Protein AF-0000000076994540 (afdb_homodimer)

Organism: Colletotrichum orbiculare (strain 104-T / ATCC 96160 / CBS 514.97 / LARS 414 / MAFF 240422) (NCBI:txid1213857)

Sequence (462 aa):
MDELEDYVCEHTNYKIHFYSRSPLVVYISDFISPFEREHLKKITNGTFYRSGVVGDEGDVISEARTSQSATVGRDAVTNCISERARQFQGLDVPSTHLEAIQLVKYGLGEQYDFHMDWFPHDTIGHNSLGIGGNRVSSFFAYVSVSDNIAGGGTNFPCLEPSPGKGWCKYVDCDEPWDAGVTFRPVEGNAVFWANLLDDGDGDERVLHAGLPVIRGEKLGMNIWTTQSPCTMDELEDYVCEHTNYKIHFYSRSPLVVYISDFISPFEREHLKKITNGTFYRSGVVGDEGDVISEARTSQSATVGRDAVTNCISERARQFQGLDVPSTHLEAIQLVKYGLGEQYDFHMDWFPHDTIGHNSLGIGGNRVSSFFAYVSVSDNIAGGGTNFPCLEPSPGKGWCKYVDCDEPWDAGVTFRPVEGNAVFWANLLDDGDGDERVLHAGLPVIRGEKLGMNIWTTQSPCT

InterPro domains:
  IPR006620 Prolyl 4-hydroxylase, alpha subunit [SM00702] (23-226)
  IPR044862 Prolyl 4-hydroxylase alpha subunit, Fe(2+) 2OG dioxygenase domain [PF13640] (102-225)
  IPR045054 Prolyl 4-hydroxylase [PTHR10869] (20-224)

Nearest PDB structures (foldseek):
  3gze-assembly2_C  TM=8.282E-01  e=1.473E-17  Chlamydomonas reinhardtii
  2jij-assembly1_A  TM=8.803E-01  e=2.418E-16  Chlamydomonas reinhardtii
  7zsc-assembly1_A  TM=8.175E-01  e=3.056E-17  Homo sapiens
  2jij-assembly2_B  TM=8.564E-01  e=2.756E-15  Chlamydomonas reinhardtii
  3gze-assembly1_B  TM=8.343E-01  e=9.798E-16  Chlamydomonas reinhardtii

Secondary structure (DSSP, 8-state):
--TTTT--------EEEEEETTTTEEEEET-S-HHHHHHHHHHHTT--EE-----SSSS------BPEEEEPPP-HHHHHHHHHHHHHH-TT--GGGBPPPEEEEE-BT-BEEEE-SS--SSSS-TT-S-TT-SEEEEEEEEEEE-TT-EE--EEETTSPPPSSSTTTTTB-TTS-GGG-EEE---TT-EEEEE-B-TTS-B-GGG-EEEPPEEES-EEEEEEEEESS---/--TTTT--------EEEEEETTTTEEEEET-S-HHHHHHHHHHHTT--EE---B-SSSS-B----BPEEEEPPP-HHHHHHHHHHHHHH-TT--GGGBPPPEEEEE-BT-BEEEE-SS--SSSS-TT-S-TT-SEEEEEEEEEEE-TT-EE--EEETTSPPPSSSTTTTTB-TTS-GGG-EEE---TT-EEEEE-B-TTS-B-GGG-EEEPPEEES-EEEEEEEEESS---

Foldseek 3Di:
DPVCPPPDQDDQPKDWDFPDVVQTKIKIAQLDHLVLLVVQCVQCPPQWDFPQPPDDPDSCSPPQQEKTKHFGDDDDSQVSSLVSVQVVVHPPADSLQKDTKMKIKHDAFYKFDWDAQWDAPVVPDPPPCAAFATWFKKKKAWSDWDPPWDAFWKFQQLAFDDPDCPCVVFWVPVDDRNRHITGDHDHSMMMMGTQADPVGHGDCSRTMMGTGTNDTMTMMMMMTGGNGRRD/DPVCPPPDQDDQPKDWDFPDVVQTKIKIAQLDHLVLLVVQCVQCPPQWDFPQPCDDPDSCSPPQQEKTKHFGDDDDSQVSSLVSVQVVVHPPADSLQKDTKMKIKADAFYKFDWDAQWDAPVVPPVPRCAAFATWFKKKKAWSDWDPPWDAFWKFQQLAFDDDDCPCVVFWVPVDDRNRHITGDHDHSMMMMGTQADPVGGGDCSRTMMGTGTNDTMTMMMMMTGGNGRRD

Structure (mmCIF, N/CA/C/O backbone):
data_AF-0000000076994540-model_v1
#
loop_
_entity.id
_entity.type
_entity.pdbx_description
1 polymer 'Prolyl 4-hydroxylase subunit alpha-2'
#
loop_
_atom_site.group_PDB
_atom_site.id
_atom_site.type_symbol
_atom_site.label_atom_id
_atom_site.label_alt_id
_atom_site.label_comp_id
_atom_site.label_asym_id
_atom_site.label_entity_id
_atom_site.label_seq_id
_atom_site.pdbx_PDB_ins_code
_atom_site.Cartn_x
_atom_site.Cartn_y
_atom_site.Cartn_z
_atom_site.occupancy
_atom_site.B_iso_or_equiv
_atom_site.auth_seq_id
_atom_site.auth_comp_id
_atom_site.auth_asym_id
_atom_site.auth_atom_id
_atom_site.pdbx_PDB_model_num
ATOM 1 N N . MET A 1 1 ? -20.297 28.828 -15.867 1 43.69 1 MET A N 1
ATOM 2 C CA . MET A 1 1 ? -20.359 27.406 -16.219 1 43.69 1 MET A CA 1
ATOM 3 C C . MET A 1 1 ? -19.688 26.562 -15.141 1 43.69 1 MET A C 1
ATOM 5 O O . MET A 1 1 ? -18.688 26.969 -14.555 1 43.69 1 MET A O 1
ATOM 9 N N . ASP A 1 2 ? -20.375 25.562 -14.586 1 60.53 2 ASP A N 1
ATOM 10 C CA . ASP A 1 2 ? -19.906 24.719 -13.492 1 60.53 2 ASP A CA 1
ATOM 11 C C . ASP A 1 2 ? -18.562 24.094 -13.82 1 60.53 2 ASP A C 1
ATOM 13 O O . ASP A 1 2 ? -18.438 23.344 -14.789 1 60.53 2 ASP A O 1
ATOM 17 N N . GLU A 1 3 ? -17.438 24.844 -13.5 1 70.12 3 GLU A N 1
ATOM 18 C CA . GLU A 1 3 ? -16.047 24.5 -13.781 1 70.12 3 GLU A CA 1
ATOM 19 C C . GLU A 1 3 ? -15.82 23 -13.68 1 70.12 3 GLU A C 1
ATOM 21 O O . GLU A 1 3 ? -14.898 22.453 -14.297 1 70.12 3 GLU A O 1
ATOM 26 N N . LEU A 1 4 ? -16.844 22.328 -13.07 1 83.75 4 LEU A N 1
ATOM 27 C CA . LEU A 1 4 ? -16.609 20.906 -12.867 1 83.75 4 LEU A CA 1
ATOM 28 C C . LEU A 1 4 ? -17.5 20.062 -13.773 1 83.75 4 LEU A C 1
ATOM 30 O O . LEU A 1 4 ? -17.578 18.844 -13.625 1 83.75 4 LEU A O 1
ATOM 34 N N . GLU A 1 5 ? -18.25 20.656 -14.68 1 80.81 5 GLU A N 1
ATOM 35 C CA . GLU A 1 5 ? -19.203 19.953 -15.516 1 80.81 5 GLU A CA 1
ATOM 36 C C . GLU A 1 5 ? -18.531 18.828 -16.297 1 80.81 5 GLU A C 1
ATOM 38 O O . GLU A 1 5 ? -19.078 17.719 -16.406 1 80.81 5 GLU A O 1
ATOM 43 N N . ASP A 1 6 ? -17.25 18.984 -16.703 1 86.62 6 ASP A N 1
ATOM 44 C CA . ASP A 1 6 ? -16.578 17.984 -17.531 1 86.62 6 ASP A CA 1
ATOM 45 C C . ASP A 1 6 ? -15.445 17.312 -16.781 1 86.62 6 ASP A C 1
ATOM 47 O O . ASP A 1 6 ? -14.562 16.703 -17.375 1 86.62 6 ASP A O 1
ATOM 51 N N . TYR A 1 7 ? -15.555 17.422 -15.508 1 90.94 7 TYR A N 1
ATOM 52 C CA . TYR A 1 7 ? -14.461 16.859 -14.727 1 90.94 7 TYR A CA 1
ATOM 53 C C . TYR A 1 7 ? -14.516 15.336 -14.742 1 90.94 7 TYR A C 1
ATOM 55 O O . TYR A 1 7 ? -15.57 14.742 -14.516 1 90.94 7 TYR A O 1
ATOM 63 N N . VAL A 1 8 ? -13.383 14.711 -15.102 1 91.75 8 VAL A N 1
ATOM 64 C CA . VAL A 1 8 ? -13.227 13.266 -15.023 1 91.75 8 VAL A CA 1
ATOM 65 C C . VAL A 1 8 ? -12.141 12.914 -14.008 1 91.75 8 VAL A C 1
ATOM 67 O O . VAL A 1 8 ? -11.031 13.461 -14.062 1 91.75 8 VAL A O 1
ATOM 70 N N . CYS A 1 9 ? -12.469 12.117 -13.078 1 93.25 9 CYS A N 1
ATOM 71 C CA . CYS A 1 9 ? -11.508 11.664 -12.078 1 93.25 9 CYS A CA 1
ATOM 72 C C . CYS A 1 9 ? -10.414 10.82 -12.719 1 93.25 9 CYS A C 1
ATOM 74 O O . CYS A 1 9 ? -10.664 9.695 -13.156 1 93.25 9 CYS A O 1
ATOM 76 N N . GLU A 1 10 ? -9.242 11.406 -12.719 1 90.81 10 GLU A N 1
ATOM 77 C CA . GLU A 1 10 ? -8.117 10.727 -13.359 1 90.81 10 GLU A CA 1
ATOM 78 C C . GLU A 1 10 ? -7.156 10.156 -12.328 1 90.81 10 GLU A C 1
ATOM 80 O O . GLU A 1 10 ? -7.02 10.703 -11.227 1 90.81 10 GLU A O 1
ATOM 85 N N . HIS A 1 11 ? -6.582 9.031 -12.82 1 92.12 11 HIS A N 1
ATOM 86 C CA . HIS A 1 11 ? -5.52 8.484 -11.984 1 92.12 11 HIS A CA 1
ATOM 87 C C . HIS A 1 11 ? -4.336 9.445 -11.898 1 92.12 11 HIS A C 1
ATOM 89 O O . HIS A 1 11 ? -3.953 10.055 -12.898 1 92.12 11 HIS A O 1
ATOM 95 N N . THR A 1 12 ? -3.76 9.586 -10.742 1 93.62 12 THR A N 1
ATOM 96 C CA . THR A 1 12 ? -2.719 10.578 -10.523 1 93.62 12 THR A CA 1
ATOM 97 C C . THR A 1 12 ? -1.343 10.008 -10.844 1 93.62 12 THR A C 1
ATOM 99 O O . THR A 1 12 ? -0.339 10.719 -10.805 1 93.62 12 THR A O 1
ATOM 102 N N . ASN A 1 13 ? -1.267 8.727 -11.164 1 94.88 13 ASN A N 1
ATOM 103 C CA . ASN A 1 13 ? -0.013 7.996 -11.328 1 94.88 13 ASN A CA 1
ATOM 104 C C . ASN A 1 13 ? 0.789 7.961 -10.031 1 94.88 13 ASN A C 1
ATOM 106 O O . ASN A 1 13 ? 2.014 8.094 -10.055 1 94.88 13 ASN A O 1
ATOM 110 N N . TYR A 1 14 ? 0.04 7.82 -8.93 1 97.81 14 TYR A N 1
ATOM 111 C CA . TYR A 1 14 ? 0.714 7.773 -7.637 1 97.81 14 TYR A CA 1
ATOM 112 C C . TYR A 1 14 ? 1.601 6.539 -7.523 1 97.81 14 TYR A C 1
ATOM 114 O O . TYR A 1 14 ? 1.389 5.551 -8.227 1 97.81 14 TYR A O 1
ATOM 122 N N . LYS A 1 15 ? 2.664 6.637 -6.734 1 97.81 15 LYS A N 1
ATOM 123 C CA . LYS A 1 15 ? 3.512 5.508 -6.363 1 97.81 15 LYS A CA 1
ATOM 124 C C . LYS A 1 15 ? 3.49 5.277 -4.855 1 97.81 15 LYS A C 1
ATOM 126 O O . LYS A 1 15 ? 3.504 6.23 -4.074 1 97.81 15 LYS A O 1
ATOM 131 N N . ILE A 1 16 ? 3.479 4.031 -4.539 1 97.81 16 ILE A N 1
ATOM 132 C CA . ILE A 1 16 ? 3.422 3.643 -3.137 1 97.81 16 ILE A CA 1
ATOM 133 C C . ILE A 1 16 ? 4.793 3.143 -2.684 1 97.81 16 ILE A C 1
ATOM 135 O O . ILE A 1 16 ? 5.473 2.424 -3.418 1 97.81 16 ILE A O 1
ATOM 139 N N . HIS A 1 17 ? 5.172 3.549 -1.491 1 98.25 17 HIS A N 1
ATOM 140 C CA . HIS A 1 17 ? 6.383 3.061 -0.841 1 98.25 17 HIS A CA 1
ATOM 141 C C . HIS A 1 17 ? 6.129 2.744 0.628 1 98.25 17 HIS A C 1
ATOM 143 O O . HIS A 1 17 ? 5.855 3.645 1.424 1 98.25 17 HIS A O 1
ATOM 149 N N . PHE A 1 18 ? 6.23 1.47 0.966 1 97.81 18 PHE A N 1
ATOM 150 C CA . PHE A 1 18 ? 6.133 1.162 2.389 1 97.81 18 PHE A CA 1
ATOM 151 C C . PHE A 1 18 ? 7.316 1.739 3.152 1 97.81 18 PHE A C 1
ATOM 153 O O . PHE A 1 18 ? 8.469 1.46 2.82 1 97.81 18 PHE A O 1
ATOM 160 N N . TYR A 1 19 ? 7.051 2.613 4.109 1 97.94 19 TYR A N 1
ATOM 161 C CA . TYR A 1 19 ? 8.125 3.049 4.996 1 97.94 19 TYR A CA 1
ATOM 162 C C . TYR A 1 19 ? 8.281 2.094 6.172 1 97.94 19 TYR A C 1
ATOM 164 O O . TYR A 1 19 ? 9.398 1.794 6.594 1 97.94 19 TYR A O 1
ATOM 172 N N . SER A 1 20 ? 7.145 1.727 6.711 1 96.62 20 SER A N 1
ATOM 173 C CA . SER A 1 20 ? 7.078 0.801 7.836 1 96.62 20 SER A CA 1
ATOM 174 C C . SER A 1 20 ? 5.883 -0.14 7.703 1 96.62 20 SER A C 1
ATOM 176 O O . SER A 1 20 ? 4.789 0.286 7.324 1 96.62 20 SER A O 1
ATOM 178 N N . ARG A 1 21 ? 6.07 -1.411 8.039 1 94.81 21 ARG A N 1
ATOM 179 C CA . ARG A 1 21 ? 4.965 -2.361 8.039 1 94.81 21 ARG A CA 1
ATOM 180 C C . ARG A 1 21 ? 4.285 -2.418 9.398 1 94.81 21 ARG A C 1
ATOM 182 O O . ARG A 1 21 ? 3.092 -2.721 9.492 1 94.81 21 ARG A O 1
ATOM 189 N N . SER A 1 22 ? 5.117 -2.201 10.391 1 93.31 22 SER A N 1
ATOM 190 C CA . SER A 1 22 ? 4.637 -2.158 11.773 1 93.31 22 SER A CA 1
ATOM 191 C C . SER A 1 22 ? 5.418 -1.141 12.594 1 93.31 22 SER A C 1
ATOM 193 O O . SER A 1 22 ? 6.578 -1.373 12.938 1 93.31 22 SER A O 1
ATOM 195 N N . PRO A 1 23 ? 4.668 -0.045 13.031 1 96.19 23 PRO A N 1
ATOM 196 C CA . PRO A 1 23 ? 3.332 0.364 12.594 1 96.19 23 PRO A CA 1
ATOM 197 C C . PRO A 1 23 ? 3.242 0.561 11.078 1 96.19 23 PRO A C 1
ATOM 199 O O . PRO A 1 23 ? 4.258 0.797 10.422 1 96.19 23 PRO A O 1
ATOM 202 N N . LEU A 1 24 ? 2.057 0.382 10.578 1 97.44 24 LEU A N 1
ATOM 203 C CA . LEU A 1 24 ? 1.852 0.544 9.141 1 97.44 24 LEU A CA 1
ATOM 204 C C . LEU A 1 24 ? 1.947 2.014 8.742 1 97.44 24 LEU A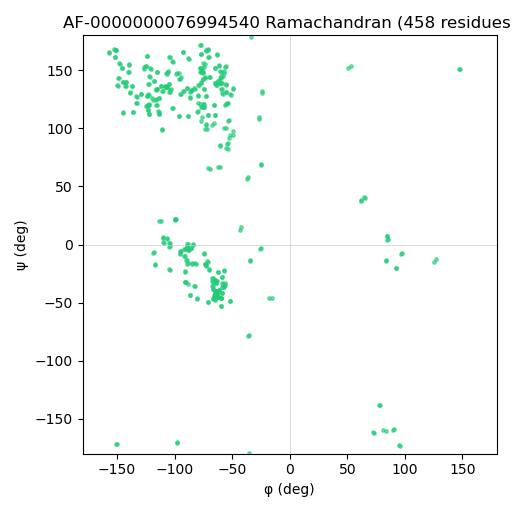 C 1
ATOM 206 O O . LEU A 1 24 ? 1.124 2.83 9.164 1 97.44 24 LEU A O 1
ATOM 210 N N . VAL A 1 25 ? 2.957 2.424 8.023 1 98.31 25 VAL A N 1
ATOM 211 C CA . VAL A 1 25 ? 3.18 3.754 7.465 1 98.31 25 VAL A CA 1
ATOM 212 C C . VAL A 1 25 ? 3.592 3.639 6 1 98.31 25 VAL A C 1
ATOM 214 O O . VAL A 1 25 ? 4.582 2.979 5.676 1 98.31 25 VAL A O 1
ATOM 217 N N . VAL A 1 26 ? 2.807 4.266 5.137 1 98.81 26 VAL A N 1
ATOM 218 C CA . VAL A 1 26 ? 3.033 4.199 3.695 1 98.81 26 VAL A CA 1
ATOM 219 C C . VAL A 1 26 ? 3.215 5.609 3.135 1 98.81 26 VAL A C 1
ATOM 221 O O . VAL A 1 26 ? 2.418 6.504 3.42 1 98.81 26 VAL A O 1
ATOM 224 N N . TYR A 1 27 ? 4.289 5.805 2.379 1 98.75 27 TYR A N 1
ATOM 225 C CA . TYR A 1 27 ? 4.504 7.047 1.646 1 98.75 27 TYR A CA 1
ATOM 226 C C . TYR A 1 27 ? 3.936 6.949 0.235 1 98.75 27 TYR A C 1
ATOM 228 O O . TYR A 1 27 ? 4.129 5.945 -0.451 1 98.75 27 TYR A O 1
ATOM 236 N N . ILE A 1 28 ? 3.193 7.934 -0.176 1 98.81 28 ILE A N 1
ATOM 237 C CA . ILE A 1 28 ? 2.527 7.949 -1.474 1 98.81 28 ILE A CA 1
ATOM 238 C C . ILE A 1 28 ? 2.98 9.172 -2.271 1 98.81 28 ILE A C 1
ATOM 240 O O . ILE A 1 28 ? 2.646 10.305 -1.924 1 98.81 28 ILE A O 1
ATOM 244 N N . SER A 1 29 ? 3.711 8.961 -3.342 1 98.12 29 SER A N 1
ATOM 245 C CA . SER A 1 29 ? 4.062 10.062 -4.238 1 98.12 29 SER A CA 1
ATOM 246 C C . SER A 1 29 ? 2.936 10.352 -5.223 1 98.12 29 SER A C 1
ATOM 248 O O . SER A 1 29 ? 2.303 9.43 -5.742 1 98.12 29 SER A O 1
ATOM 250 N N . ASP A 1 30 ? 2.629 11.641 -5.379 1 98.12 30 ASP A N 1
ATOM 251 C CA . ASP A 1 30 ? 1.653 12.133 -6.344 1 98.12 30 ASP A CA 1
ATOM 252 C C . ASP A 1 30 ? 0.25 11.625 -6.012 1 98.12 30 ASP A C 1
ATOM 254 O O . ASP A 1 30 ? -0.492 11.203 -6.902 1 98.12 30 ASP A O 1
ATOM 258 N N . PHE A 1 31 ? -0.041 11.641 -4.758 1 98.62 31 PHE A N 1
ATOM 259 C CA . PHE A 1 31 ? -1.362 11.219 -4.305 1 98.62 31 PHE A CA 1
ATOM 260 C C . PHE A 1 31 ? -2.439 12.164 -4.824 1 98.62 31 PHE A C 1
ATOM 262 O O . PHE A 1 31 ? -3.533 11.727 -5.184 1 98.62 31 PHE A O 1
ATOM 269 N N . ILE A 1 32 ? -2.188 13.445 -4.785 1 98.62 32 ILE A N 1
ATOM 270 C CA . ILE A 1 32 ? -3.121 14.43 -5.316 1 98.62 32 ILE A CA 1
ATOM 271 C C . ILE A 1 32 ? -2.488 15.156 -6.5 1 98.62 32 ILE A C 1
ATOM 273 O O . ILE A 1 32 ? -1.322 15.555 -6.441 1 98.62 32 ILE A O 1
ATOM 277 N N . SER A 1 33 ? -3.219 15.32 -7.59 1 97.81 33 SER A N 1
ATOM 278 C CA . SER A 1 33 ? -2.715 15.914 -8.82 1 97.81 33 SER A CA 1
ATOM 279 C C . SER A 1 33 ? -2.617 17.438 -8.703 1 97.81 33 SER A C 1
ATOM 281 O O . SER A 1 33 ? -3.23 18.031 -7.82 1 97.81 33 SER A O 1
ATOM 283 N N . PRO A 1 34 ? -1.852 18.047 -9.664 1 97.5 34 PRO A N 1
ATOM 284 C CA . PRO A 1 34 ? -1.789 19.516 -9.664 1 97.5 34 PRO A CA 1
ATOM 285 C C . PRO A 1 34 ? -3.164 20.156 -9.82 1 97.5 34 PRO A C 1
ATOM 287 O O . PRO A 1 34 ? -3.461 21.156 -9.148 1 97.5 34 PRO A O 1
ATOM 290 N N . PHE A 1 35 ? -3.975 19.547 -10.586 1 96.75 35 PHE A N 1
ATOM 291 C CA . PHE A 1 35 ? -5.316 20.094 -10.781 1 96.75 35 PHE A CA 1
ATOM 292 C C . PHE A 1 35 ? -6.117 20.016 -9.484 1 96.75 35 PHE A C 1
ATOM 294 O O . PHE A 1 35 ? -6.77 20.984 -9.094 1 96.75 35 PHE A O 1
ATOM 301 N N . GLU A 1 36 ? -6.07 18.906 -8.852 1 97.69 36 GLU A N 1
ATOM 302 C CA . GLU A 1 36 ? -6.789 18.719 -7.594 1 97.69 36 GLU A CA 1
ATOM 303 C C . GLU A 1 36 ? -6.289 19.688 -6.527 1 97.69 36 GLU A C 1
ATOM 305 O O . GLU A 1 36 ? -7.086 20.25 -5.777 1 97.69 36 GLU A O 1
ATOM 310 N N . ARG A 1 37 ? -5.008 19.922 -6.488 1 98.12 37 ARG A N 1
ATOM 311 C CA . ARG A 1 37 ? -4.414 20.828 -5.508 1 98.12 37 ARG A CA 1
ATOM 312 C C . ARG A 1 37 ? -4.883 22.266 -5.734 1 98.12 37 ARG A C 1
ATOM 314 O O . ARG A 1 37 ? -5.262 22.953 -4.789 1 98.12 37 ARG A O 1
ATOM 321 N N . GLU A 1 38 ? -4.898 22.641 -6.949 1 97.25 38 GLU A N 1
ATOM 322 C CA . GLU A 1 38 ? -5.359 23.984 -7.266 1 97.25 38 GLU A CA 1
ATOM 323 C C . GLU A 1 38 ? -6.836 24.156 -6.93 1 97.25 38 GLU A C 1
ATOM 325 O O . GLU A 1 38 ? -7.246 25.203 -6.43 1 97.25 38 GLU A O 1
ATOM 330 N N . HIS A 1 39 ? -7.586 23.141 -7.211 1 97.19 39 HIS A N 1
ATOM 331 C CA . HIS A 1 39 ? -9.008 23.188 -6.902 1 97.19 39 HIS A CA 1
ATOM 332 C C . HIS A 1 39 ? -9.242 23.328 -5.398 1 97.19 39 HIS A C 1
ATOM 334 O O . HIS A 1 39 ? -10.055 24.141 -4.965 1 97.19 39 HIS A O 1
ATOM 340 N N . LEU A 1 40 ? -8.531 22.547 -4.578 1 97.62 40 LEU A N 1
ATOM 341 C CA . LEU A 1 40 ? -8.664 22.594 -3.127 1 97.62 40 LEU A CA 1
ATOM 342 C C . LEU A 1 40 ? -8.344 24 -2.604 1 97.62 40 LEU A C 1
ATOM 344 O O . LEU A 1 40 ? -9.062 24.516 -1.745 1 97.62 40 LEU A O 1
ATOM 348 N N . LYS A 1 41 ? -7.324 24.609 -3.137 1 97.12 41 LYS A N 1
ATOM 349 C CA . LYS A 1 41 ? -6.953 25.953 -2.727 1 97.12 41 LYS A CA 1
ATOM 350 C C . LYS A 1 41 ? -8.062 26.953 -3.055 1 97.12 41 LYS A C 1
ATOM 352 O O . LYS A 1 41 ? -8.398 27.812 -2.23 1 97.12 41 LYS A O 1
ATOM 357 N N . LYS A 1 42 ? -8.586 26.766 -4.215 1 95.88 42 LYS A N 1
ATOM 358 C CA . LYS A 1 42 ? -9.602 27.703 -4.691 1 95.88 42 LYS A CA 1
ATOM 359 C C . LYS A 1 42 ? -10.859 27.625 -3.832 1 95.88 42 LYS A C 1
ATOM 361 O O . LYS A 1 42 ? -11.375 28.656 -3.389 1 95.88 42 LYS A O 1
ATOM 366 N N . ILE A 1 43 ? -11.328 26.469 -3.52 1 95.06 43 ILE A N 1
ATOM 367 C CA . ILE A 1 43 ? -12.641 26.328 -2.898 1 95.06 43 ILE A CA 1
ATOM 368 C C . ILE A 1 43 ? -12.531 26.594 -1.399 1 95.06 43 ILE A C 1
ATOM 370 O O . ILE A 1 43 ? -13.547 26.75 -0.717 1 95.06 43 ILE A O 1
ATOM 374 N N . THR A 1 44 ? -11.32 26.562 -0.877 1 94.31 44 THR A N 1
ATOM 375 C CA . THR A 1 44 ? -11.195 26.797 0.557 1 94.31 44 THR A CA 1
ATOM 376 C C . THR A 1 44 ? -10.664 28.203 0.836 1 94.31 44 THR A C 1
ATOM 378 O O . THR A 1 44 ? -10.461 28.578 1.993 1 94.31 44 THR A O 1
ATOM 381 N N . ASN A 1 45 ? -10.406 28.906 -0.232 1 91.12 45 ASN A N 1
ATOM 382 C CA . ASN A 1 45 ? -9.93 30.266 -0.058 1 91.12 45 ASN A CA 1
ATOM 383 C C . ASN A 1 45 ? -10.898 31.094 0.785 1 91.12 45 ASN A C 1
ATOM 385 O O . ASN A 1 45 ? -12.086 31.188 0.465 1 91.12 45 ASN A O 1
ATOM 389 N N . GLY A 1 46 ? -10.383 31.625 1.95 1 88.94 46 GLY A N 1
ATOM 390 C CA . GLY A 1 46 ? -11.188 32.5 2.803 1 88.94 46 GLY A CA 1
ATOM 391 C C . GLY A 1 46 ? -12.055 31.719 3.783 1 88.94 46 GLY A C 1
ATOM 392 O O . GLY A 1 46 ? -12.93 32.281 4.43 1 88.94 46 GLY A O 1
ATOM 393 N N . THR A 1 47 ? -11.945 30.422 3.838 1 89.56 47 THR A N 1
ATOM 394 C CA . THR A 1 47 ? -12.812 29.625 4.695 1 89.56 47 THR A CA 1
ATOM 395 C C . THR A 1 47 ? -12.047 29.109 5.906 1 89.56 47 THR A C 1
ATOM 397 O O . THR A 1 47 ? -12.602 28.359 6.719 1 89.56 47 THR A O 1
ATOM 400 N N . PHE A 1 48 ? -10.852 29.531 6.031 1 90.5 48 PHE A N 1
ATOM 401 C CA . PHE A 1 48 ? -10.031 29.031 7.129 1 90.5 48 PHE A CA 1
ATOM 402 C C . PHE A 1 48 ? -10.383 29.75 8.43 1 90.5 48 PHE A C 1
ATOM 404 O O . PHE A 1 48 ? -10.648 30.953 8.438 1 90.5 48 PHE A O 1
ATOM 411 N N . TYR A 1 49 ? -10.461 28.953 9.445 1 82.62 49 TYR A N 1
ATOM 412 C CA . TYR A 1 49 ? -10.695 29.484 10.781 1 82.62 49 TYR A CA 1
ATOM 413 C C . TYR A 1 49 ? -9.633 29 11.758 1 82.62 49 TYR A C 1
ATOM 415 O O . TYR A 1 49 ? -9.016 27.953 11.539 1 82.62 49 TYR A O 1
ATOM 423 N N . ARG A 1 50 ? -9.32 29.766 12.852 1 74.12 50 ARG A N 1
ATOM 424 C CA . ARG A 1 50 ? -8.25 29.438 13.781 1 74.12 50 ARG A CA 1
ATOM 425 C C . ARG A 1 50 ? -8.688 28.359 14.766 1 74.12 50 ARG A C 1
ATOM 427 O O . ARG A 1 50 ? -9.828 28.359 15.234 1 74.12 50 ARG A O 1
ATOM 434 N N . SER A 1 51 ? -8 27.203 14.852 1 60.78 51 SER A N 1
ATOM 435 C CA . SER A 1 51 ? -8.258 26.125 15.797 1 60.78 51 SER A CA 1
ATOM 436 C C . SER A 1 51 ? -8.07 26.594 17.234 1 60.78 51 SER A C 1
ATOM 438 O O . SER A 1 51 ? -6.98 27.016 17.625 1 60.78 51 SER A O 1
ATOM 440 N N . GLY A 1 52 ? -8.844 27.469 17.797 1 50.5 52 GLY A N 1
ATOM 441 C CA . GLY A 1 52 ? -8.609 28.047 19.109 1 50.5 52 GLY A CA 1
ATOM 442 C C . GLY A 1 52 ? -8.719 27.031 20.234 1 50.5 52 GLY A C 1
ATOM 443 O O . GLY A 1 52 ? -9.602 26.172 20.219 1 50.5 52 GLY A O 1
ATOM 444 N N . VAL A 1 53 ? -7.66 26.531 20.859 1 47.03 53 VAL A N 1
ATOM 445 C CA . VAL A 1 53 ? -7.758 25.875 22.172 1 47.03 53 VAL A CA 1
ATOM 446 C C . VAL A 1 53 ? -8.383 26.844 23.172 1 47.03 53 VAL A C 1
ATOM 448 O O . VAL A 1 53 ? -7.898 27.953 23.359 1 47.03 53 VAL A O 1
ATOM 451 N N . VAL A 1 54 ? -9.719 26.641 23.422 1 43.44 54 VAL A N 1
ATOM 452 C CA . VAL A 1 54 ? -10.406 27.375 24.469 1 43.44 54 VAL A CA 1
ATOM 453 C C . VAL A 1 54 ? -9.75 27.078 25.828 1 43.44 54 VAL A C 1
ATOM 455 O O . VAL A 1 54 ? -9.742 25.938 26.281 1 43.44 54 VAL A O 1
ATOM 458 N N . GLY A 1 55 ? -8.68 27.734 26.297 1 39.59 55 GLY A N 1
ATOM 459 C CA . GLY A 1 55 ? -8.281 27.594 27.688 1 39.59 55 GLY A CA 1
ATOM 460 C C . GLY A 1 55 ? -9.391 27.984 28.656 1 39.59 55 GLY A C 1
ATOM 461 O O . GLY A 1 55 ? -10.391 28.578 28.266 1 39.59 55 GLY A O 1
ATOM 462 N N . ASP A 1 56 ? -9.43 27.328 29.812 1 40.94 56 ASP A N 1
ATOM 463 C CA . ASP A 1 56 ? -10.422 27.594 30.844 1 40.94 56 ASP A CA 1
ATOM 464 C C . ASP A 1 56 ? -10.781 29.078 30.906 1 40.94 56 ASP A C 1
ATOM 466 O O . ASP A 1 56 ? -11.938 29.438 31.141 1 40.94 56 ASP A O 1
ATOM 470 N N . GLU A 1 57 ? -9.836 29.953 31.562 1 35.94 57 GLU A N 1
ATOM 471 C CA . GLU A 1 57 ? -10.008 31.328 31.984 1 35.94 57 GLU A CA 1
ATOM 472 C C . GLU A 1 57 ? -9.914 32.281 30.797 1 35.94 57 GLU A C 1
ATOM 474 O O . GLU A 1 57 ? -8.844 32.438 30.203 1 35.94 57 GLU A O 1
ATOM 479 N N . GLY A 1 58 ? -11.039 32.969 30.188 1 39.25 58 GLY A N 1
ATOM 480 C CA . GLY A 1 58 ? -11.312 33.938 29.141 1 39.25 58 GLY A CA 1
ATOM 481 C C . GLY A 1 58 ? -10.711 33.531 27.797 1 39.25 58 GLY A C 1
ATOM 482 O O . GLY A 1 58 ? -9.883 32.625 27.719 1 39.25 58 GLY A O 1
ATOM 483 N N . ASP A 1 59 ? -11.406 34.062 26.625 1 39.66 59 ASP A N 1
ATOM 484 C CA . ASP A 1 59 ? -11.109 33.844 25.203 1 39.66 59 ASP A CA 1
ATOM 485 C C . ASP A 1 59 ? -9.609 33.938 24.938 1 39.66 59 ASP A C 1
ATOM 487 O O . ASP A 1 59 ? -9.117 34.969 24.469 1 39.66 59 ASP A O 1
ATOM 491 N N . VAL A 1 60 ? -8.805 33.938 25.891 1 38.81 60 VAL A N 1
ATOM 492 C CA . VAL A 1 60 ? -7.41 34.125 25.516 1 38.81 60 VAL A CA 1
ATOM 493 C C . VAL A 1 60 ? -7.012 33.094 24.453 1 38.81 60 VAL A C 1
ATOM 495 O O . VAL A 1 60 ? -7.074 31.906 24.703 1 38.81 60 VAL A O 1
ATOM 498 N N . ILE A 1 61 ? -7.344 33.406 23.188 1 43.56 61 ILE A N 1
ATOM 499 C CA . ILE A 1 61 ? -6.605 32.75 22.109 1 43.56 61 ILE A CA 1
ATOM 500 C C . ILE A 1 61 ? -5.141 32.594 22.516 1 43.56 61 ILE A C 1
ATOM 502 O O . ILE A 1 61 ? -4.426 33.594 22.688 1 43.56 61 ILE A O 1
ATOM 506 N N . SER A 1 62 ? -4.832 32 23.547 1 43.97 62 SER A N 1
ATOM 507 C CA . SER A 1 62 ? -3.4 31.875 23.781 1 43.97 62 SER A CA 1
ATOM 508 C C . SER A 1 62 ? -2.609 31.906 22.484 1 43.97 62 SER A C 1
ATOM 510 O O . SER A 1 62 ? -3.047 31.344 21.469 1 43.97 62 SER A O 1
ATOM 512 N N . GLU A 1 63 ? -1.864 32.969 22.141 1 42.5 63 GLU A N 1
ATOM 513 C CA . GLU A 1 63 ? -0.885 33.156 21.078 1 42.5 63 GLU A CA 1
ATOM 514 C C . GLU A 1 63 ? -0.266 31.828 20.641 1 42.5 63 GLU A C 1
ATOM 516 O O . GLU A 1 63 ? 0.808 31.812 20.031 1 42.5 63 GLU A O 1
ATOM 521 N N . ALA A 1 64 ? -0.603 30.797 21.25 1 47.84 64 ALA A N 1
ATOM 522 C CA . ALA A 1 64 ? 0.032 29.609 20.688 1 47.84 64 ALA A CA 1
ATOM 523 C C . ALA A 1 64 ? -0.185 29.531 19.172 1 47.84 64 ALA A C 1
ATOM 525 O O . ALA A 1 64 ? -1.308 29.703 18.688 1 47.84 64 ALA A O 1
ATOM 526 N N . ARG A 1 65 ? 0.828 30.062 18.391 1 53.44 65 ARG A N 1
ATOM 527 C CA . ARG A 1 65 ? 1.12 29.984 16.969 1 53.44 65 ARG A CA 1
ATOM 528 C C . ARG A 1 65 ? 0.526 28.734 16.344 1 53.44 65 ARG A C 1
ATOM 530 O O . ARG A 1 65 ? 1.22 27.719 16.188 1 53.44 65 ARG A O 1
ATOM 537 N N . THR A 1 66 ? -0.87 28.844 16.344 1 65.88 66 THR A N 1
ATOM 538 C CA . THR A 1 66 ? -1.691 27.688 16 1 65.88 66 THR A CA 1
ATOM 539 C C . THR A 1 66 ? -2.07 27.703 14.523 1 65.88 66 THR A C 1
ATOM 541 O O . THR A 1 66 ? -2.064 28.766 13.891 1 65.88 66 THR A O 1
ATOM 544 N N . SER A 1 67 ? -2.182 26.656 13.773 1 78.25 67 SER A N 1
ATOM 545 C CA . SER A 1 67 ? -2.635 26.328 12.422 1 78.25 67 SER A CA 1
ATOM 546 C C . SER A 1 67 ? -4.086 26.75 12.211 1 78.25 67 SER A C 1
ATOM 548 O O . SER A 1 67 ? -4.762 27.156 13.156 1 78.25 67 SER A O 1
ATOM 550 N N . GLN A 1 68 ? -4.41 27.188 11 1 87.75 68 GLN A N 1
ATOM 551 C CA . GLN A 1 68 ? -5.793 27.422 10.602 1 87.75 68 GLN A CA 1
ATOM 552 C C . GLN A 1 68 ? -6.355 26.219 9.852 1 87.75 68 GLN A C 1
ATOM 554 O O . GLN A 1 68 ? -5.648 25.578 9.078 1 87.75 68 GLN A O 1
ATOM 559 N N . SER A 1 69 ? -7.594 25.938 10.102 1 91.5 69 SER A N 1
ATOM 560 C CA . SER A 1 69 ? -8.18 24.75 9.469 1 91.5 69 SER A CA 1
ATOM 561 C C . SER A 1 69 ? -9.445 25.109 8.695 1 91.5 69 SER A C 1
ATOM 563 O O . SER A 1 69 ? -10.047 26.156 8.93 1 91.5 69 SER A O 1
ATOM 565 N N . ALA A 1 70 ? -9.75 24.344 7.715 1 92.69 70 ALA A N 1
ATOM 566 C CA . ALA A 1 70 ? -10.969 24.453 6.918 1 92.69 70 ALA A CA 1
ATOM 567 C C . ALA A 1 70 ? -11.508 23.078 6.551 1 92.69 70 ALA A C 1
ATOM 569 O O . ALA A 1 70 ? -10.742 22.188 6.172 1 92.69 70 ALA A O 1
ATOM 570 N N . THR A 1 71 ? -12.836 22.875 6.672 1 93 71 THR A N 1
ATOM 571 C CA . THR A 1 71 ? -13.5 21.688 6.148 1 93 71 THR A CA 1
ATOM 572 C C . THR A 1 71 ? -13.875 21.875 4.684 1 93 71 THR A C 1
ATOM 574 O O . THR A 1 71 ? -14.438 22.906 4.309 1 93 71 THR A O 1
ATOM 577 N N . VAL A 1 72 ? -13.547 20.922 3.965 1 94.62 72 VAL A N 1
ATOM 578 C CA . VAL A 1 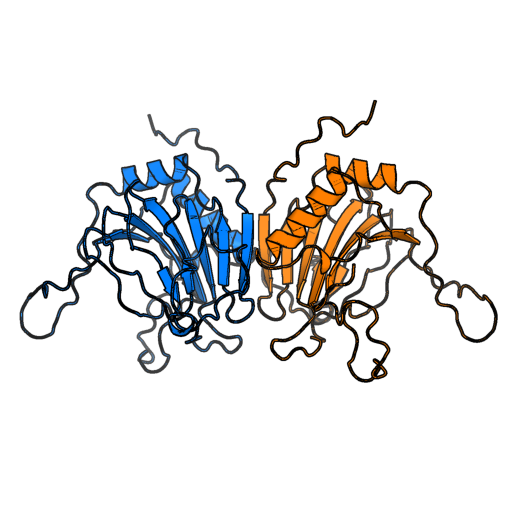72 ? -13.75 21.047 2.525 1 94.62 72 VAL A CA 1
ATOM 579 C C . VAL A 1 72 ? -15.141 20.547 2.146 1 94.62 72 VAL A C 1
ATOM 581 O O . VAL A 1 72 ? -15.57 19.484 2.611 1 94.62 72 VAL A O 1
ATOM 584 N N . GLY A 1 73 ? -15.844 21.297 1.32 1 91.31 73 GLY A N 1
ATOM 585 C CA . GLY A 1 73 ? -17.125 20.844 0.79 1 91.31 73 GLY A CA 1
ATOM 586 C C . GLY A 1 73 ? -16.984 19.719 -0.213 1 91.31 73 GLY A C 1
ATOM 587 O O . GLY A 1 73 ? -15.891 19.453 -0.712 1 91.31 73 GLY A O 1
ATOM 588 N N . ARG A 1 74 ? -18.156 19.125 -0.496 1 92.75 74 ARG A N 1
ATOM 589 C CA . ARG A 1 74 ? -18.156 17.984 -1.41 1 92.75 74 ARG A CA 1
ATOM 590 C C . ARG A 1 74 ? -18.453 18.438 -2.838 1 92.75 74 ARG A C 1
ATOM 592 O O . ARG A 1 74 ? -19.359 19.219 -3.068 1 92.75 74 ARG A O 1
ATOM 599 N N . ASP A 1 75 ? -17.641 18.031 -3.756 1 95.88 75 ASP A N 1
ATOM 600 C CA . ASP A 1 75 ? -17.859 18.156 -5.195 1 95.88 75 ASP A CA 1
ATOM 601 C C . ASP A 1 75 ? -17.156 17.016 -5.949 1 95.88 75 ASP A C 1
ATOM 603 O O . ASP A 1 75 ? -16.688 16.047 -5.34 1 95.88 75 ASP A O 1
ATOM 607 N N . ALA A 1 76 ? -17.141 17.109 -7.23 1 96.81 76 ALA A N 1
ATO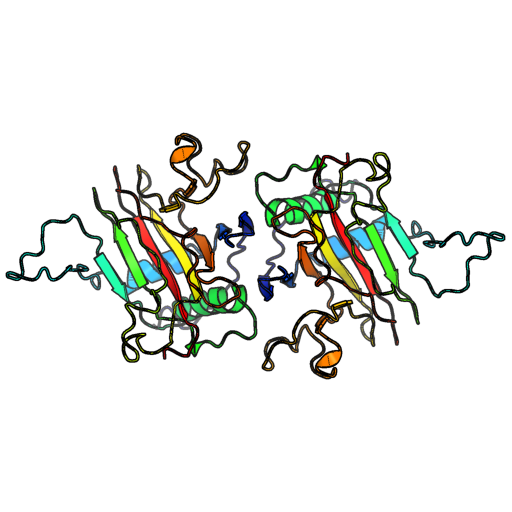M 608 C CA . ALA A 1 76 ? -16.625 16.016 -8.039 1 96.81 76 ALA A CA 1
ATOM 609 C C . ALA A 1 76 ? -15.148 15.773 -7.754 1 96.81 76 ALA A C 1
ATOM 611 O O . ALA A 1 76 ? -14.695 14.625 -7.711 1 96.81 76 ALA A O 1
ATOM 612 N N . VAL A 1 77 ? -14.375 16.812 -7.582 1 97.56 77 VAL A N 1
ATOM 613 C CA . VAL A 1 77 ? -12.938 16.719 -7.371 1 97.56 77 VAL A CA 1
ATOM 614 C C . VAL A 1 77 ? -12.656 16.141 -5.984 1 97.56 77 VAL A C 1
ATOM 616 O O . VAL A 1 77 ? -11.859 15.203 -5.84 1 97.56 77 VAL A O 1
ATOM 619 N N . THR A 1 78 ? -13.32 16.703 -4.961 1 97.75 78 THR A N 1
ATOM 620 C CA . THR A 1 78 ? -13.086 16.234 -3.604 1 97.75 78 THR A CA 1
ATOM 621 C C . THR A 1 78 ? -13.602 14.805 -3.434 1 97.75 78 THR A C 1
ATOM 623 O O . THR A 1 78 ? -13.031 14.016 -2.678 1 97.75 78 THR A O 1
ATOM 626 N N . ASN A 1 79 ? -14.664 14.461 -4.164 1 97.12 79 ASN A N 1
ATOM 627 C CA . ASN A 1 79 ? -15.133 13.086 -4.172 1 97.12 79 ASN A CA 1
ATOM 628 C C . ASN A 1 79 ? -14.102 12.141 -4.785 1 97.12 79 ASN A C 1
ATOM 630 O O . ASN A 1 79 ? -13.922 11.016 -4.309 1 97.12 79 ASN A O 1
ATOM 634 N N . CYS A 1 80 ? -13.508 12.633 -5.816 1 97.94 80 CYS A N 1
ATOM 635 C CA . CYS A 1 80 ? -12.461 11.844 -6.457 1 97.94 80 CYS A CA 1
ATOM 636 C C . CYS A 1 80 ? -11.328 11.539 -5.48 1 97.94 80 CYS A C 1
ATOM 638 O O . CYS A 1 80 ? -10.898 10.391 -5.359 1 97.94 80 CYS A O 1
ATOM 640 N N . ILE A 1 81 ? -10.867 12.5 -4.738 1 98.5 81 ILE A N 1
ATOM 641 C CA . ILE A 1 81 ? -9.781 12.359 -3.773 1 98.5 81 ILE A CA 1
ATOM 642 C C . ILE A 1 81 ? -10.211 11.406 -2.656 1 98.5 81 ILE A C 1
ATOM 644 O O . ILE A 1 81 ? -9.469 10.492 -2.293 1 98.5 81 ILE A O 1
ATOM 648 N N . SER A 1 82 ? -11.438 11.602 -2.182 1 98.06 82 SER A N 1
ATOM 649 C CA . SER A 1 82 ? -11.953 10.766 -1.101 1 98.06 82 SER A CA 1
ATOM 650 C C . SER A 1 82 ? -12.086 9.312 -1.54 1 98.06 82 SER A C 1
ATOM 652 O O . SER A 1 82 ? -11.773 8.398 -0.779 1 98.06 82 SER A O 1
ATOM 654 N N . GLU A 1 83 ? -12.555 9.148 -2.721 1 97.75 83 GLU A N 1
ATOM 655 C CA . GLU A 1 83 ? -12.719 7.793 -3.238 1 97.75 83 GLU A CA 1
ATOM 656 C C . GLU A 1 83 ? -11.375 7.105 -3.432 1 97.75 83 GLU A C 1
ATOM 658 O O . GLU A 1 83 ? -11.234 5.91 -3.162 1 97.75 83 GLU A O 1
ATOM 663 N N . ARG A 1 84 ? -10.367 7.82 -3.885 1 98.31 84 ARG A N 1
ATOM 664 C CA . ARG A 1 84 ? -9.016 7.293 -4.004 1 98.31 84 ARG A CA 1
ATOM 665 C C . ARG A 1 84 ? -8.484 6.832 -2.652 1 98.31 84 ARG A C 1
ATOM 667 O O . ARG A 1 84 ? -7.949 5.73 -2.531 1 98.31 84 ARG A O 1
ATOM 674 N N . ALA A 1 85 ? -8.688 7.672 -1.658 1 98.5 85 ALA A N 1
ATOM 675 C CA . ALA A 1 85 ? -8.273 7.328 -0.301 1 98.5 85 ALA A CA 1
ATOM 676 C C . ALA A 1 85 ? -9.023 6.102 0.212 1 98.5 85 ALA A C 1
ATOM 678 O O . ALA A 1 85 ? -8.43 5.223 0.842 1 98.5 85 ALA A O 1
ATOM 679 N N . ARG A 1 86 ? -10.32 6.125 -0.055 1 97.69 86 ARG A N 1
ATOM 680 C CA . ARG A 1 86 ? -11.164 5.02 0.397 1 97.69 86 ARG A CA 1
ATOM 681 C C . ARG A 1 86 ? -10.703 3.697 -0.209 1 97.69 86 ARG A C 1
ATOM 683 O O . ARG A 1 86 ? -10.438 2.734 0.515 1 97.69 86 ARG A O 1
ATOM 690 N N . GLN A 1 87 ? -10.578 3.691 -1.515 1 97.44 87 GLN A N 1
ATOM 691 C CA . GLN A 1 87 ? -10.219 2.469 -2.227 1 97.44 87 GLN A CA 1
ATOM 692 C C . GLN A 1 87 ? -8.82 1.999 -1.845 1 97.44 87 GLN A C 1
ATOM 694 O O . GLN A 1 87 ? -8.555 0.797 -1.8 1 97.44 87 GLN A O 1
ATOM 699 N N . PHE A 1 88 ? -7.973 2.93 -1.564 1 98.44 88 PHE A N 1
ATOM 700 C CA . PHE A 1 88 ? -6.617 2.627 -1.119 1 98.44 88 PHE A CA 1
ATOM 701 C C . PHE A 1 88 ? -6.641 1.75 0.127 1 98.44 88 PHE A C 1
ATOM 703 O O . PHE A 1 88 ? -5.844 0.818 0.252 1 98.44 88 PHE A O 1
ATOM 710 N N . GLN A 1 89 ? -7.566 1.966 0.97 1 97.38 89 GLN A N 1
ATOM 711 C CA . GLN A 1 89 ? -7.609 1.315 2.275 1 97.38 89 GLN A CA 1
ATOM 712 C C . GLN A 1 89 ? -8.344 -0.021 2.201 1 97.38 89 GLN A C 1
ATOM 714 O O . GLN A 1 89 ? -8.266 -0.83 3.127 1 97.38 89 GLN A O 1
ATOM 719 N N . GLY A 1 90 ? -9.086 -0.266 1.143 1 97.06 90 GLY A N 1
ATOM 720 C CA . GLY A 1 90 ? -9.836 -1.495 0.931 1 97.06 90 GLY A CA 1
ATOM 721 C C . GLY A 1 90 ? -11.133 -1.28 0.176 1 97.06 90 GLY A C 1
ATOM 722 O O . GLY A 1 90 ? -11.812 -0.274 0.376 1 97.06 90 GLY A O 1
ATOM 723 N N . LEU A 1 91 ? -11.57 -2.248 -0.544 1 97.12 91 LEU A N 1
ATOM 724 C CA . LEU A 1 91 ? -12.742 -2.109 -1.398 1 97.12 91 LEU A CA 1
ATOM 725 C C . LEU A 1 91 ? -14.023 -2.375 -0.612 1 97.12 91 LEU A C 1
ATOM 727 O O . LEU A 1 91 ? -15.125 -2.195 -1.132 1 97.12 91 LEU A O 1
ATOM 731 N N . ASP A 1 92 ? -13.867 -2.725 0.627 1 94.31 92 ASP A N 1
ATOM 732 C CA . ASP A 1 92 ? -15.023 -2.947 1.489 1 94.31 92 ASP A CA 1
ATOM 733 C C . ASP A 1 92 ? -15.219 -1.78 2.455 1 94.31 92 ASP A C 1
ATOM 735 O O . ASP A 1 92 ? -16.141 -1.789 3.268 1 94.31 92 ASP A O 1
ATOM 739 N N . VAL A 1 93 ? -14.406 -0.749 2.412 1 94.5 93 VAL A N 1
ATOM 740 C CA . VAL A 1 93 ? -14.539 0.412 3.287 1 94.5 93 VAL A CA 1
ATOM 741 C C . VAL A 1 93 ? -15.711 1.274 2.828 1 94.5 93 VAL A C 1
ATOM 743 O O . VAL A 1 93 ? -15.711 1.796 1.711 1 94.5 93 VAL A O 1
ATOM 746 N N . PRO A 1 94 ? -16.656 1.421 3.66 1 94.06 94 PRO A N 1
ATOM 747 C CA . PRO A 1 94 ? -17.781 2.277 3.254 1 94.06 94 PRO A CA 1
ATOM 748 C C . PRO A 1 94 ? -17.391 3.752 3.178 1 94.06 94 PRO A C 1
ATOM 750 O O . PRO A 1 94 ? -16.609 4.23 3.998 1 94.06 94 PRO A O 1
ATOM 753 N N . SER A 1 95 ? -17.969 4.414 2.229 1 93.5 95 SER A N 1
ATOM 754 C CA . SER A 1 95 ? -17.688 5.84 2.074 1 93.5 95 SER A CA 1
ATOM 755 C C . SER A 1 95 ? -18.125 6.625 3.309 1 93.5 95 SER A C 1
ATOM 757 O O . SER A 1 95 ? -17.547 7.66 3.627 1 93.5 95 SER A O 1
ATOM 759 N N . THR A 1 96 ? -19.062 6.09 4.062 1 93.5 96 THR A N 1
ATOM 760 C CA . THR A 1 96 ? -19.609 6.777 5.223 1 93.5 96 THR A CA 1
ATOM 761 C C . THR A 1 96 ? -18.625 6.766 6.383 1 93.5 96 THR A C 1
ATOM 763 O O . THR A 1 96 ? -18.844 7.434 7.398 1 93.5 96 THR A O 1
ATOM 766 N N . HIS A 1 97 ? -17.562 6.035 6.234 1 94.31 97 HIS A N 1
ATOM 767 C CA . HIS A 1 97 ? -16.562 5.969 7.301 1 94.31 97 HIS A CA 1
ATOM 768 C C . HIS A 1 97 ? -15.508 7.055 7.141 1 94.31 97 HIS A C 1
ATOM 770 O O . HIS A 1 97 ? -14.68 7.262 8.031 1 94.31 97 HIS A O 1
ATOM 776 N N . LEU A 1 98 ? -15.484 7.695 5.977 1 95.62 98 LEU A N 1
ATOM 777 C CA . LEU A 1 98 ? -14.508 8.758 5.754 1 95.62 98 LEU A CA 1
ATOM 778 C C . LEU A 1 98 ? -15.039 10.094 6.262 1 95.62 98 LEU A C 1
ATOM 780 O O . LEU A 1 98 ? -16.141 10.516 5.895 1 95.62 98 LEU A O 1
ATOM 784 N N . GLU A 1 99 ? -14.273 10.742 7.09 1 93.25 99 GLU A N 1
ATOM 785 C CA . GLU A 1 99 ? -14.602 12.102 7.492 1 93.25 99 GLU A CA 1
ATOM 786 C C . GLU A 1 99 ? -14.391 13.086 6.34 1 93.25 99 GLU A C 1
ATOM 788 O O . GLU A 1 99 ? -13.719 12.766 5.359 1 93.25 99 GLU A O 1
ATOM 793 N N . ALA A 1 100 ? -15.008 14.211 6.508 1 93.5 100 ALA A N 1
ATOM 794 C CA . ALA A 1 100 ? -14.789 15.266 5.516 1 93.5 100 ALA A CA 1
ATOM 795 C C . ALA A 1 100 ? -13.32 15.656 5.441 1 93.5 100 ALA A C 1
ATOM 797 O O . ALA A 1 100 ? -12.625 15.688 6.461 1 93.5 100 ALA A O 1
ATOM 798 N N . ILE A 1 101 ? -12.914 15.938 4.246 1 97.5 101 ILE A N 1
ATOM 799 C CA . ILE A 1 101 ? -11.539 16.391 4.055 1 97.5 101 ILE A CA 1
ATOM 800 C C . ILE A 1 101 ? -11.305 17.672 4.863 1 97.5 101 ILE A C 1
ATOM 802 O O . ILE A 1 101 ? -12.133 18.578 4.859 1 97.5 101 ILE A O 1
ATOM 806 N N . GLN A 1 102 ? -10.188 17.719 5.578 1 95.94 102 GLN A N 1
ATOM 807 C CA . GLN A 1 102 ? -9.781 18.875 6.363 1 95.94 102 GLN A CA 1
ATOM 808 C C . GLN A 1 102 ? -8.453 19.438 5.879 1 95.94 102 GLN A C 1
ATOM 810 O O . GLN A 1 102 ? -7.465 18.703 5.77 1 95.94 102 GLN A O 1
ATOM 815 N N . LEU A 1 103 ? -8.469 20.688 5.559 1 97.12 103 LEU A N 1
ATOM 816 C CA . LEU A 1 103 ? -7.219 21.359 5.227 1 97.12 103 LEU A CA 1
ATOM 817 C C . LEU A 1 103 ? -6.68 22.125 6.43 1 97.12 103 LEU A C 1
ATOM 819 O O . LEU A 1 103 ? -7.453 22.625 7.246 1 97.12 103 LEU A O 1
ATOM 823 N N . VAL A 1 104 ? -5.387 22.203 6.531 1 95.44 104 VAL A N 1
ATOM 824 C CA . VAL A 1 104 ? -4.727 22.953 7.59 1 95.44 104 VAL A CA 1
ATOM 825 C C . VAL A 1 104 ? -3.615 23.812 6.996 1 95.44 104 VAL A C 1
ATOM 827 O O . VAL A 1 104 ? -2.756 23.312 6.266 1 95.44 104 VAL A O 1
ATOM 830 N N . LYS A 1 105 ? -3.67 25 7.305 1 94.62 105 LYS A N 1
ATOM 831 C CA . LYS A 1 105 ? -2.691 25.984 6.824 1 94.62 105 LYS A CA 1
ATOM 832 C C . LYS A 1 105 ? -1.689 26.344 7.918 1 94.62 105 LYS A C 1
ATOM 834 O O . LYS A 1 105 ? -2.074 26.578 9.062 1 94.62 105 LYS A O 1
ATOM 839 N N . TYR A 1 106 ? -0.385 26.328 7.496 1 92.5 106 TYR A N 1
ATOM 840 C CA . TYR A 1 106 ? 0.687 26.672 8.422 1 92.5 106 TYR A CA 1
ATOM 841 C C . TYR A 1 106 ? 1.506 27.844 7.891 1 92.5 106 TYR A C 1
ATOM 843 O O . TYR A 1 106 ? 2.047 27.781 6.785 1 92.5 106 TYR A O 1
ATOM 851 N N . GLY A 1 107 ? 1.524 28.875 8.648 1 91 107 GLY A N 1
ATOM 852 C CA . GLY A 1 107 ? 2.422 29.984 8.383 1 91 107 GLY A CA 1
ATOM 853 C C . GLY A 1 107 ? 3.693 29.938 9.211 1 91 107 GLY A C 1
ATOM 854 O O . GLY A 1 107 ? 4.02 28.906 9.805 1 91 107 GLY A O 1
ATOM 855 N N . LEU A 1 108 ? 4.379 31.062 9.094 1 90.31 108 LEU A N 1
ATOM 856 C CA . LEU A 1 108 ? 5.668 31.156 9.773 1 90.31 108 LEU A CA 1
ATOM 857 C C . LEU A 1 108 ? 5.531 30.828 11.25 1 90.31 108 LEU A C 1
ATOM 859 O O . LEU A 1 108 ? 4.695 31.406 11.945 1 90.31 108 LEU A O 1
ATOM 863 N N . GLY A 1 109 ? 6.289 29.797 11.695 1 89.5 109 GLY A N 1
ATOM 864 C CA . GLY A 1 109 ? 6.348 29.422 13.102 1 89.5 109 GLY A CA 1
ATOM 865 C C . GLY A 1 109 ? 5.207 28.516 13.516 1 89.5 109 GLY A C 1
ATOM 866 O O . GLY A 1 109 ? 5.25 27.906 14.594 1 89.5 109 GLY A O 1
ATOM 867 N N . GLU A 1 110 ? 4.199 28.406 12.711 1 88.75 110 GLU A N 1
ATOM 868 C CA . GLU A 1 110 ? 3.037 27.594 13.07 1 88.75 110 GLU A CA 1
ATOM 869 C C . GLU A 1 110 ? 3.352 26.094 12.969 1 88.75 110 GLU A C 1
ATOM 871 O O . GLU A 1 110 ? 4.188 25.688 12.164 1 88.75 110 GLU A O 1
ATOM 876 N N . GLN A 1 111 ? 2.758 25.391 13.914 1 89 111 GLN A N 1
ATOM 877 C CA . GLN A 1 111 ? 3.018 23.969 14.078 1 89 111 GLN A CA 1
ATOM 878 C C . GLN A 1 111 ? 1.802 23.25 14.656 1 89 111 GLN A C 1
ATOM 880 O O . GLN A 1 111 ? 0.789 23.875 14.961 1 89 111 GLN A O 1
ATOM 885 N N . TYR A 1 112 ? 1.822 22.016 14.609 1 89.12 112 TYR A N 1
ATOM 886 C CA . TYR A 1 112 ? 0.898 21.172 15.352 1 89.12 112 TYR A CA 1
ATOM 887 C C . TYR A 1 112 ? 1.653 20.203 16.25 1 89.12 112 TYR A C 1
ATOM 889 O O . TYR A 1 112 ? 2.348 19.297 15.773 1 89.12 112 TYR A O 1
ATOM 897 N N . ASP A 1 113 ? 1.5 20.312 17.531 1 90.25 113 ASP A N 1
ATOM 898 C CA . ASP A 1 113 ? 2.275 19.578 18.516 1 90.25 113 ASP A CA 1
ATOM 899 C C . ASP A 1 113 ? 2.023 18.078 18.391 1 90.25 113 ASP A C 1
ATOM 901 O O . ASP A 1 113 ? 1.065 17.641 17.75 1 90.25 113 ASP A O 1
ATOM 905 N N . PHE A 1 114 ? 2.918 17.344 19 1 93.31 114 PHE A N 1
ATOM 906 C CA . PHE A 1 114 ? 2.82 15.898 19 1 93.31 114 PHE A CA 1
ATOM 907 C C . PHE A 1 114 ? 1.438 15.445 19.453 1 93.31 114 PHE A C 1
ATOM 909 O O . PHE A 1 114 ? 0.935 15.898 20.484 1 93.31 114 PHE A O 1
ATOM 916 N N . HIS A 1 115 ? 0.818 14.57 18.641 1 91.88 115 HIS A N 1
ATOM 917 C CA . HIS A 1 115 ? -0.524 14.078 18.938 1 91.88 115 HIS A CA 1
ATOM 918 C C . HIS A 1 115 ? -0.781 12.742 18.25 1 91.88 115 HIS A C 1
ATOM 920 O O . HIS A 1 115 ? 0.045 12.273 17.453 1 91.88 115 HIS A O 1
ATOM 926 N N . MET A 1 116 ? -1.813 12.117 18.703 1 92.75 116 MET A N 1
ATOM 927 C CA . MET A 1 116 ? -2.367 10.938 18.031 1 92.75 116 MET A CA 1
ATOM 928 C C . MET A 1 116 ? -3.678 11.281 17.344 1 92.75 116 MET A C 1
ATOM 930 O O . MET A 1 116 ? -4.41 12.164 17.781 1 92.75 116 MET A O 1
ATOM 934 N N . ASP A 1 117 ? -3.918 10.625 16.266 1 93.69 117 ASP A N 1
ATOM 935 C CA . ASP A 1 117 ? -5.188 10.859 15.578 1 93.69 117 ASP A CA 1
ATOM 936 C C . ASP A 1 117 ? -6.297 9.992 16.172 1 93.69 117 ASP A C 1
ATOM 938 O O . ASP A 1 117 ? -7.477 10.211 15.883 1 93.69 117 ASP A O 1
ATOM 942 N N . TRP A 1 118 ? -5.883 8.977 16.906 1 91.12 118 TRP A N 1
ATOM 943 C CA . TRP A 1 118 ? -6.863 8.133 17.578 1 91.12 118 TRP A CA 1
ATOM 944 C C . TRP A 1 118 ? -7.125 8.633 18.984 1 91.12 118 TRP A C 1
ATOM 946 O O . TRP A 1 118 ? -6.371 9.461 19.516 1 91.12 118 TRP A O 1
ATOM 956 N N . PHE A 1 119 ? -8.242 8.133 19.641 1 86.06 119 PHE A N 1
ATOM 957 C CA . PHE A 1 119 ? -8.656 8.578 20.969 1 86.06 119 PHE A CA 1
ATOM 958 C C . PHE A 1 119 ? -8.578 7.434 21.969 1 86.06 119 PHE A C 1
ATOM 960 O O . PHE A 1 119 ? -8.945 6.301 21.656 1 86.06 119 PHE A O 1
ATOM 967 N N . PRO A 1 120 ? -7.969 7.719 23.172 1 78.12 120 PRO A N 1
ATOM 968 C CA . PRO A 1 120 ? -7.934 6.684 24.219 1 78.12 120 PRO A CA 1
ATOM 969 C C . PRO A 1 120 ? -9.328 6.277 24.688 1 78.12 120 PRO A C 1
ATOM 971 O O . PRO A 1 120 ? -10.258 7.09 24.656 1 78.12 120 PRO A O 1
ATOM 974 N N . HIS A 1 121 ? -9.445 4.98 24.906 1 64.38 121 HIS A N 1
ATOM 975 C CA . HIS A 1 121 ? -10.719 4.453 25.359 1 64.38 121 HIS A CA 1
ATOM 976 C C . HIS A 1 121 ? -11.227 5.211 26.594 1 64.38 121 HIS A C 1
ATOM 978 O O . HIS A 1 121 ? -12.43 5.438 26.734 1 64.38 121 HIS A O 1
ATOM 984 N N . ASP A 1 122 ? -10.305 5.395 27.625 1 56.91 122 ASP A N 1
ATOM 985 C CA . ASP A 1 122 ? -10.742 5.973 28.891 1 56.91 122 ASP A CA 1
ATOM 986 C C . ASP A 1 122 ? -11.211 7.414 28.703 1 56.91 122 ASP A C 1
ATOM 988 O O . ASP A 1 122 ? -12.008 7.918 29.5 1 56.91 122 ASP A O 1
ATOM 992 N N . THR A 1 123 ? -10.453 8.133 28.031 1 49.66 123 THR A N 1
ATOM 993 C CA . THR A 1 123 ? -10.906 9.508 27.844 1 49.66 123 THR A CA 1
ATOM 994 C C . THR A 1 123 ? -12.281 9.539 27.188 1 49.66 123 THR A C 1
ATOM 996 O O . THR A 1 123 ? -12.875 10.609 27.031 1 49.66 123 THR A O 1
ATOM 999 N N . ILE A 1 124 ? -12.531 8.406 26.516 1 44.66 124 ILE A N 1
ATOM 1000 C CA . ILE A 1 124 ? -13.875 8.289 25.969 1 44.66 124 ILE A CA 1
ATOM 1001 C C . ILE A 1 124 ? -14.891 8.109 27.094 1 44.66 124 ILE A C 1
ATOM 1003 O O . ILE A 1 124 ? -14.906 7.074 27.75 1 44.66 124 ILE A O 1
ATOM 1007 N N . GLY A 1 125 ? -15.117 8.898 27.875 1 37.78 125 GLY A N 1
ATOM 1008 C CA . GLY A 1 125 ? -16.391 8.57 28.5 1 37.78 125 GLY A CA 1
ATOM 1009 C C . GLY A 1 125 ? -17.281 7.73 27.625 1 37.78 125 GLY A C 1
ATOM 1010 O O . GLY A 1 125 ? -17.125 7.723 26.391 1 37.78 125 GLY A O 1
ATOM 1011 N N . HIS A 1 126 ? -17.938 6.531 28.141 1 41.28 126 HIS A N 1
ATOM 1012 C CA . HIS A 1 126 ? -18.828 5.672 27.375 1 41.28 126 HIS A CA 1
ATOM 1013 C C . HIS A 1 126 ? -19.344 6.387 26.141 1 41.28 126 HIS A C 1
ATOM 1015 O O . HIS A 1 126 ? -19.516 5.766 25.078 1 41.28 126 HIS A O 1
ATOM 1021 N N . ASN A 1 127 ? -19.781 7.602 26.266 1 39.81 127 ASN A N 1
ATOM 1022 C CA . ASN A 1 127 ? -20.625 8.453 25.422 1 39.81 127 ASN A CA 1
ATOM 1023 C C . ASN A 1 127 ? -19.797 9.281 24.453 1 39.81 127 ASN A C 1
ATOM 1025 O O . ASN A 1 127 ? -20.344 10.023 23.641 1 39.81 127 ASN A O 1
ATOM 1029 N N . SER A 1 128 ? -18.375 9.359 24.562 1 43.12 128 SER A N 1
ATOM 1030 C CA . SER A 1 128 ? -17.781 10.531 23.922 1 43.12 128 SER A CA 1
ATOM 1031 C C . SER A 1 128 ? -17.094 10.156 22.609 1 43.12 128 SER A C 1
ATOM 1033 O O . SER A 1 128 ? -16.359 10.961 22.047 1 43.12 128 SER A O 1
ATOM 1035 N N . LEU A 1 129 ? -16.703 8.867 22.344 1 52.53 129 LEU A N 1
ATOM 1036 C CA . LEU A 1 129 ? -16.281 8.75 20.953 1 52.53 129 LEU A CA 1
ATOM 1037 C C . LEU A 1 129 ? -17.328 9.359 20.016 1 52.53 129 LEU A C 1
ATOM 1039 O O . LEU A 1 129 ? -18.531 9.148 20.203 1 52.53 129 LEU A O 1
ATOM 1043 N N . GLY A 1 130 ? -17.141 10.523 19.625 1 52.19 130 GLY A N 1
ATOM 1044 C CA . GLY A 1 130 ? -18.109 11.133 18.734 1 52.19 130 GLY A CA 1
ATOM 1045 C C . GLY A 1 130 ? -18.719 10.148 17.75 1 52.19 130 GLY A C 1
ATOM 1046 O O . GLY A 1 130 ? -18.438 8.945 17.812 1 52.19 130 GLY A O 1
ATOM 1047 N N . ILE A 1 131 ? -19.578 10.523 16.891 1 59.78 131 ILE A N 1
ATOM 1048 C CA . ILE A 1 131 ? -20.219 9.852 15.758 1 59.78 131 ILE A CA 1
ATOM 1049 C C . ILE A 1 131 ? -19.156 9.273 14.828 1 59.78 131 ILE A C 1
ATOM 1051 O O . ILE A 1 131 ? -18.234 9.984 14.406 1 59.78 131 ILE A O 1
ATOM 1055 N N . GLY A 1 132 ? -18.984 7.816 14.867 1 69.69 132 GLY A N 1
ATOM 1056 C CA . GLY A 1 132 ? -18.094 7.129 13.938 1 69.69 132 GLY A CA 1
ATOM 1057 C C . GLY A 1 132 ? -17.078 6.238 14.625 1 69.69 132 GLY A C 1
ATOM 1058 O O . GLY A 1 132 ? -16.391 5.453 13.969 1 69.69 132 GLY A O 1
ATOM 1059 N N . GLY A 1 133 ? -16.953 6.398 15.945 1 78.38 133 GLY A N 1
ATOM 1060 C CA . GLY A 1 133 ? -15.961 5.602 16.656 1 78.38 133 GLY A CA 1
ATOM 1061 C C . GLY A 1 133 ? -14.555 6.164 16.547 1 78.38 133 GLY A C 1
ATOM 1062 O O . GLY A 1 133 ? -14.375 7.383 16.484 1 78.38 133 GLY A O 1
ATOM 1063 N N . ASN A 1 134 ? -13.516 5.391 16.766 1 89.25 134 ASN A N 1
ATOM 1064 C CA . ASN A 1 134 ? -12.117 5.805 16.703 1 89.25 134 ASN A CA 1
ATOM 1065 C C . ASN A 1 134 ? -11.625 5.902 15.266 1 89.25 134 ASN A C 1
ATOM 1067 O O . ASN A 1 134 ? -12.234 5.332 14.359 1 89.25 134 ASN A O 1
ATOM 1071 N N . ARG A 1 135 ? -10.695 6.738 15.055 1 93.44 135 ARG A N 1
ATOM 1072 C CA . ARG A 1 135 ? -10.086 6.836 13.734 1 93.44 135 ARG A CA 1
ATOM 1073 C C . ARG A 1 135 ? -9.148 5.66 13.469 1 93.44 135 ARG A C 1
ATOM 1075 O O . ARG A 1 135 ? -8.172 5.469 14.188 1 93.44 135 ARG A O 1
ATOM 1082 N N . VAL A 1 136 ? -9.453 4.93 12.414 1 95.56 136 VAL A N 1
ATOM 1083 C CA . VAL A 1 136 ? -8.703 3.725 12.078 1 95.56 136 VAL A CA 1
ATOM 1084 C C . VAL A 1 136 ? -7.441 4.098 11.305 1 95.56 136 VAL A C 1
ATOM 1086 O O . VAL A 1 136 ? -6.391 3.477 11.492 1 95.56 136 VAL A O 1
ATOM 1089 N N . SER A 1 137 ? -7.512 5.094 10.484 1 97.62 137 SER A N 1
ATOM 1090 C CA . SER A 1 137 ? -6.379 5.449 9.641 1 97.62 137 SER A CA 1
ATOM 1091 C C . SER A 1 137 ? -6.379 6.938 9.312 1 97.62 137 SER A C 1
ATOM 1093 O O . SER A 1 137 ? -7.379 7.625 9.523 1 97.62 137 SER A O 1
ATOM 1095 N N . SER A 1 138 ? -5.227 7.418 8.891 1 98.25 138 SER A N 1
ATOM 1096 C CA . SER A 1 138 ? -5.027 8.82 8.539 1 98.25 138 SER A CA 1
ATOM 1097 C C . SER A 1 138 ? -4.215 8.961 7.254 1 98.25 138 SER A C 1
ATOM 1099 O O . SER A 1 138 ? -3.271 8.203 7.027 1 98.25 138 SER A O 1
ATOM 1101 N N . PHE A 1 139 ? -4.641 9.836 6.406 1 98.75 139 PHE A N 1
ATOM 1102 C CA . PHE A 1 139 ? -3.795 10.398 5.359 1 98.75 139 PHE A CA 1
ATOM 1103 C C . PHE A 1 139 ? -3.412 11.836 5.691 1 98.75 139 PHE A C 1
ATOM 1105 O O . PHE A 1 139 ? -4.254 12.625 6.121 1 98.75 139 PHE A O 1
ATOM 1112 N N . PHE A 1 140 ? -2.201 12.188 5.523 1 98.75 140 PHE A N 1
ATOM 1113 C CA . PHE A 1 140 ? -1.781 13.586 5.48 1 98.75 140 PHE A CA 1
ATOM 1114 C C . PHE A 1 140 ? -1.062 13.891 4.172 1 98.75 140 PHE A C 1
ATOM 1116 O O . PHE A 1 140 ? -0.051 13.266 3.85 1 98.75 140 PHE A O 1
ATOM 1123 N N . ALA A 1 141 ? -1.583 14.797 3.42 1 98.81 141 ALA A N 1
ATOM 1124 C CA . ALA A 1 141 ? -1.013 15.172 2.129 1 98.81 141 ALA A CA 1
ATOM 1125 C C . ALA A 1 141 ? -0.635 16.656 2.102 1 98.81 141 ALA A C 1
ATOM 1127 O O . ALA A 1 141 ? -1.235 17.469 2.809 1 98.81 141 ALA A O 1
ATOM 1128 N N . TYR A 1 142 ? 0.357 16.969 1.312 1 98.69 142 TYR A N 1
ATOM 1129 C CA . TYR A 1 142 ? 0.765 18.359 1.118 1 98.69 142 TYR A CA 1
ATOM 1130 C C . TYR A 1 142 ? 0.122 18.953 -0.132 1 98.69 142 TYR A C 1
ATOM 1132 O O . TYR A 1 142 ? 0.485 18.594 -1.254 1 98.69 142 TYR A O 1
ATOM 1140 N N . VAL A 1 143 ? -0.778 19.859 0.091 1 98.69 143 VAL A N 1
ATOM 1141 C CA . VAL A 1 143 ? -1.527 20.453 -1.004 1 98.69 143 VAL A CA 1
ATOM 1142 C C . VAL A 1 143 ? -0.685 21.547 -1.666 1 98.69 143 VAL A C 1
ATOM 1144 O O . VAL A 1 143 ? -0.56 21.578 -2.893 1 98.69 143 VAL A O 1
ATOM 1147 N N . SER A 1 144 ? -0.115 22.359 -0.86 1 98.31 144 SER A N 1
ATOM 1148 C CA . SER A 1 144 ? 0.755 23.438 -1.341 1 98.31 144 SER A CA 1
ATOM 1149 C C . SER A 1 144 ? 1.912 23.672 -0.379 1 98.31 144 SER A C 1
ATOM 1151 O O . SER A 1 144 ? 1.734 23.625 0.84 1 98.31 144 SER A O 1
ATOM 1153 N N . VAL A 1 145 ? 3.055 23.906 -0.988 1 98.06 145 VAL A N 1
ATOM 1154 C CA . VAL A 1 145 ? 4.273 24.203 -0.241 1 98.06 145 VAL A CA 1
ATOM 1155 C C . VAL A 1 145 ? 5.047 25.328 -0.939 1 98.06 145 VAL A C 1
ATOM 1157 O O . VAL A 1 145 ? 5.27 25.266 -2.15 1 98.06 145 VAL A O 1
ATOM 1160 N N . SER A 1 146 ? 5.43 26.312 -0.154 1 97.38 146 SER A N 1
ATOM 1161 C CA . SER A 1 146 ? 6.219 27.406 -0.731 1 97.38 146 SER A CA 1
ATOM 1162 C C . SER A 1 146 ? 7.527 26.875 -1.316 1 97.38 146 SER A C 1
ATOM 1164 O O . SER A 1 146 ? 8.156 25.984 -0.752 1 97.38 146 SER A O 1
ATOM 1166 N N . ASP A 1 147 ? 7.992 27.531 -2.328 1 96 147 ASP A N 1
ATOM 1167 C CA . ASP A 1 147 ? 9.234 27.141 -2.982 1 96 147 ASP A CA 1
ATOM 1168 C C . ASP A 1 147 ? 10.422 27.281 -2.031 1 96 147 ASP A C 1
ATOM 1170 O O . ASP A 1 147 ? 11.383 26.516 -2.113 1 96 147 ASP A O 1
ATOM 1174 N N . ASN A 1 148 ? 10.312 28.234 -1.158 1 95.94 148 ASN A N 1
ATOM 1175 C CA . ASN A 1 148 ? 11.422 28.5 -0.253 1 95.94 148 ASN A CA 1
ATOM 1176 C C . ASN A 1 148 ? 11.203 27.875 1.117 1 95.94 148 ASN A C 1
ATOM 1178 O O . ASN A 1 148 ? 11.773 28.312 2.113 1 95.94 148 ASN A O 1
ATOM 1182 N N . ILE A 1 149 ? 10.375 26.875 1.183 1 96.62 149 ILE A N 1
ATOM 1183 C CA . ILE A 1 149 ? 9.961 26.297 2.453 1 96.62 149 ILE A CA 1
ATOM 1184 C C . ILE A 1 149 ? 11.188 25.797 3.213 1 96.62 149 ILE A C 1
ATOM 1186 O O . ILE A 1 149 ? 12.094 25.203 2.619 1 96.62 149 ILE A O 1
ATOM 1190 N N . ALA A 1 150 ? 11.32 26.156 4.469 1 96.44 150 ALA A N 1
ATOM 1191 C CA . ALA A 1 150 ? 12.195 25.516 5.449 1 96.44 150 ALA A CA 1
ATOM 1192 C C . ALA A 1 150 ? 11.398 25.031 6.66 1 96.44 150 ALA A C 1
ATOM 1194 O O . ALA A 1 150 ? 10.492 25.734 7.129 1 96.44 150 ALA A O 1
ATOM 1195 N N . GLY A 1 151 ? 11.758 23.781 7.148 1 95.81 151 GLY A N 1
ATOM 1196 C CA . GLY A 1 151 ? 10.922 23.203 8.188 1 95.81 151 GLY A CA 1
ATOM 1197 C C . GLY A 1 151 ? 9.578 22.719 7.672 1 95.81 151 GLY A C 1
ATOM 1198 O O . GLY A 1 151 ? 9.438 22.406 6.488 1 95.81 151 GLY A O 1
ATOM 1199 N N . GLY A 1 152 ? 8.625 22.516 8.523 1 96.06 152 GLY A N 1
ATOM 1200 C CA . GLY A 1 152 ? 7.254 22.234 8.141 1 96.06 152 GLY A CA 1
ATOM 1201 C C . GLY A 1 152 ? 7.008 20.766 7.852 1 96.06 152 GLY A C 1
ATOM 1202 O O . GLY A 1 152 ? 5.93 20.391 7.383 1 96.06 152 GLY A O 1
ATOM 1203 N N . GLY A 1 153 ? 7.969 19.906 8.117 1 97.69 153 GLY A N 1
ATOM 1204 C CA . GLY A 1 153 ? 7.793 18.469 7.91 1 97.69 153 GLY A CA 1
ATOM 1205 C C . GLY A 1 153 ? 6.875 17.828 8.93 1 97.69 153 GLY A C 1
ATOM 1206 O O . GLY A 1 153 ? 6.469 18.469 9.898 1 97.69 153 GLY A O 1
ATOM 1207 N N . THR A 1 154 ? 6.453 16.641 8.688 1 98.06 154 THR A N 1
ATOM 1208 C CA . THR A 1 154 ? 5.688 15.82 9.625 1 98.06 154 THR A CA 1
ATOM 1209 C C . THR A 1 154 ? 6.582 14.781 10.297 1 98.06 154 THR A C 1
ATOM 1211 O O . THR A 1 154 ? 7.148 13.922 9.625 1 98.06 154 THR A O 1
ATOM 1214 N N . ASN A 1 155 ? 6.699 14.883 11.578 1 97.88 155 ASN A N 1
ATOM 1215 C CA . ASN A 1 155 ? 7.641 14.047 12.32 1 97.88 155 ASN A CA 1
ATOM 1216 C C . ASN A 1 155 ? 6.922 12.93 13.07 1 97.88 155 ASN A C 1
ATOM 1218 O O . ASN A 1 155 ? 5.891 13.164 13.695 1 97.88 155 ASN A O 1
ATOM 1222 N N . PHE A 1 156 ? 7.426 11.758 12.906 1 98.19 156 PHE A N 1
ATOM 1223 C CA . PHE A 1 156 ? 7.066 10.594 13.703 1 98.19 156 PHE A CA 1
ATOM 1224 C C . PHE A 1 156 ? 8.227 10.164 14.594 1 98.19 156 PHE A C 1
ATOM 1226 O O . PHE A 1 156 ? 9.109 9.43 14.156 1 98.19 156 PHE A O 1
ATOM 1233 N N . PRO A 1 157 ? 8.195 10.555 15.828 1 97.44 157 PRO A N 1
ATOM 1234 C CA . PRO A 1 157 ? 9.367 10.359 16.688 1 97.44 157 PRO A CA 1
ATOM 1235 C C . PRO A 1 157 ? 9.609 8.891 17.031 1 97.44 157 PRO A C 1
ATOM 1237 O O . PRO A 1 157 ? 10.727 8.516 17.406 1 97.44 157 PRO A O 1
ATOM 1240 N N . CYS A 1 158 ? 8.578 8.062 16.922 1 96.62 158 CYS A N 1
ATOM 1241 C CA . CYS A 1 158 ? 8.695 6.668 17.344 1 96.62 158 CYS A CA 1
ATOM 1242 C C . CYS A 1 158 ? 9.031 5.77 16.156 1 96.62 158 CYS A C 1
ATOM 1244 O O . CYS A 1 158 ? 9.258 4.57 16.328 1 96.62 158 CYS A O 1
ATOM 1246 N N . LEU A 1 159 ? 9.008 6.281 14.938 1 96.31 159 LEU A N 1
ATOM 1247 C CA . LEU A 1 159 ? 9.398 5.504 13.773 1 96.31 159 LEU A CA 1
ATOM 1248 C C . LEU A 1 159 ? 10.922 5.391 13.672 1 96.31 159 LEU A C 1
ATOM 1250 O O . LEU A 1 159 ? 11.633 6.367 13.914 1 96.31 159 LEU A O 1
ATOM 1254 N N . GLU A 1 160 ? 11.344 4.238 13.312 1 93.44 160 GLU A N 1
ATOM 1255 C CA . GLU A 1 160 ? 12.773 4.023 13.141 1 93.44 160 GLU A CA 1
ATOM 1256 C C . GLU A 1 160 ? 13.258 4.57 11.805 1 93.44 160 GLU A C 1
ATOM 1258 O O . GLU A 1 160 ? 12.672 4.281 10.758 1 93.44 160 GLU A O 1
ATOM 1263 N N . PRO A 1 161 ? 14.281 5.383 11.922 1 93.44 161 PRO A N 1
ATOM 1264 C CA . PRO A 1 161 ? 14.836 5.875 10.656 1 93.44 161 PRO A CA 1
ATOM 1265 C C . PRO A 1 161 ? 15.352 4.75 9.766 1 93.44 161 PRO A C 1
ATOM 1267 O O . PRO A 1 161 ? 15.844 3.734 10.258 1 93.44 161 PRO A O 1
ATOM 1270 N N . SER A 1 162 ? 15.078 4.895 8.492 1 88.19 162 SER A N 1
ATOM 1271 C CA . SER A 1 162 ? 15.562 3.922 7.512 1 88.19 162 SER A CA 1
ATOM 1272 C C . SER A 1 162 ? 17.047 4.109 7.238 1 88.19 162 SER A C 1
ATOM 1274 O O . SER A 1 162 ? 17.531 5.242 7.156 1 88.19 162 SER A O 1
ATOM 1276 N N . PRO A 1 163 ? 17.641 2.889 7.074 1 79.81 163 PRO A N 1
ATOM 1277 C CA . PRO A 1 163 ? 19.062 3.016 6.699 1 79.81 163 PRO A CA 1
ATOM 1278 C C . PRO A 1 163 ? 19.25 3.4 5.23 1 79.81 163 PRO A C 1
ATOM 1280 O O . PRO A 1 163 ? 18.328 3.232 4.422 1 79.81 163 PRO A O 1
ATOM 1283 N N . GLY A 1 164 ? 20.203 4.051 4.883 1 78.12 164 GLY A N 1
ATOM 1284 C CA . GLY A 1 164 ? 20.562 4.355 3.504 1 78.12 164 GLY A CA 1
ATOM 1285 C C . GLY A 1 164 ? 20.031 5.695 3.031 1 78.12 164 GLY A C 1
ATOM 1286 O O . GLY A 1 164 ? 19.5 6.473 3.824 1 78.12 164 GLY A O 1
ATOM 1287 N N . LYS A 1 165 ? 20.188 5.965 1.722 1 90.88 165 LYS A N 1
ATOM 1288 C CA . LYS A 1 165 ? 19.906 7.297 1.187 1 90.88 165 LYS A CA 1
ATOM 1289 C C . LYS A 1 165 ? 18.656 7.289 0.324 1 90.88 165 LYS A C 1
ATOM 1291 O O . LYS A 1 165 ? 18.234 8.336 -0.172 1 90.88 165 LYS A O 1
ATOM 1296 N N . GLY A 1 166 ? 17.984 6.191 0.194 1 94.56 166 GLY A N 1
ATOM 1297 C CA . GLY A 1 166 ? 16.859 6.07 -0.721 1 94.56 166 GLY A CA 1
ATOM 1298 C C . GLY A 1 166 ? 15.68 6.949 -0.338 1 94.56 166 GLY A C 1
ATOM 1299 O O . GLY A 1 166 ? 14.961 7.441 -1.207 1 94.56 166 GLY A O 1
ATOM 1300 N N . TRP A 1 167 ? 15.539 7.168 0.959 1 97.25 167 TRP A N 1
ATOM 1301 C CA . TRP A 1 167 ? 14.383 7.91 1.464 1 97.25 167 TRP A CA 1
ATOM 1302 C C . TRP A 1 167 ? 14.695 9.398 1.553 1 97.25 167 TRP A C 1
ATOM 1304 O O . TRP A 1 167 ? 13.797 10.211 1.792 1 97.25 167 TRP A O 1
ATOM 1314 N N . CYS A 1 168 ? 15.898 9.859 1.265 1 97 168 CYS A N 1
ATOM 1315 C CA . CYS A 1 168 ? 16.344 11.195 1.634 1 97 168 CYS A CA 1
ATOM 1316 C C . CYS A 1 168 ? 15.656 12.25 0.769 1 97 168 CYS A C 1
ATOM 1318 O O . CYS A 1 168 ? 15.648 13.438 1.117 1 97 168 CYS A O 1
ATOM 1320 N N . LYS A 1 169 ? 15.125 11.828 -0.324 1 96.38 169 LYS A N 1
ATOM 1321 C CA . LYS A 1 169 ? 14.328 12.75 -1.132 1 96.38 169 LYS A CA 1
ATOM 1322 C C . LYS A 1 169 ? 13.039 13.141 -0.411 1 96.38 169 LYS A C 1
ATOM 1324 O O . LYS A 1 169 ? 12.539 14.258 -0.579 1 96.38 169 LYS A O 1
ATOM 1329 N N . TYR A 1 170 ? 12.562 12.211 0.44 1 97.75 170 TYR A N 1
ATOM 1330 C CA . TYR A 1 170 ? 11.234 12.398 1.015 1 97.75 170 TYR A CA 1
ATOM 1331 C C . TYR A 1 170 ? 11.305 12.539 2.531 1 97.75 170 TYR A C 1
ATOM 1333 O O . TYR A 1 170 ? 10.344 12.961 3.17 1 97.75 170 TYR A O 1
ATOM 1341 N N . VAL A 1 171 ? 12.375 12.141 3.098 1 97.44 171 VAL A N 1
ATOM 1342 C CA . VAL A 1 171 ? 12.586 12.188 4.539 1 97.44 171 VAL A CA 1
ATOM 1343 C C . VAL A 1 171 ? 13.82 13.023 4.859 1 97.44 171 VAL A C 1
ATOM 1345 O O . VAL A 1 171 ? 14.781 13.047 4.086 1 97.44 171 VAL A O 1
ATOM 1348 N N . ASP A 1 172 ? 13.797 13.766 5.965 1 96.31 172 ASP A N 1
ATOM 1349 C CA . ASP A 1 172 ? 14.953 14.523 6.418 1 96.31 172 ASP A CA 1
ATOM 1350 C C . ASP A 1 172 ? 16.031 13.594 6.977 1 96.31 172 ASP A C 1
ATOM 1352 O O . ASP A 1 172 ? 15.977 13.203 8.148 1 96.31 172 ASP A O 1
ATOM 1356 N N . CYS A 1 173 ? 17.047 13.359 6.227 1 94.5 173 CYS A N 1
ATOM 1357 C CA . CYS A 1 173 ? 18.078 12.391 6.59 1 94.5 173 CYS A CA 1
ATOM 1358 C C . CYS A 1 173 ? 19.172 13.047 7.418 1 94.5 173 CYS A C 1
ATOM 1360 O O . CYS A 1 173 ? 20.109 12.383 7.855 1 94.5 173 CYS A O 1
ATOM 1362 N N . ASP A 1 174 ? 19 14.312 7.664 1 92.56 174 ASP A N 1
ATOM 1363 C CA . ASP A 1 174 ? 20.016 15.039 8.438 1 92.56 174 ASP A CA 1
ATOM 1364 C C . ASP A 1 174 ? 19.641 15.086 9.922 1 92.56 174 ASP A C 1
ATOM 1366 O O . ASP A 1 174 ? 20.422 15.539 10.75 1 92.56 174 ASP A O 1
ATOM 1370 N N . GLU A 1 175 ? 18.516 14.609 10.227 1 91.25 175 GLU A N 1
ATOM 1371 C CA . GLU A 1 175 ? 18.078 14.617 11.617 1 91.25 175 GLU A CA 1
ATOM 1372 C C . GLU A 1 175 ? 18.75 13.508 12.414 1 91.25 175 GLU A C 1
ATOM 1374 O O . GLU A 1 175 ? 19.109 12.461 11.867 1 91.25 175 GLU A O 1
ATOM 1379 N N . PRO A 1 176 ? 18.953 13.82 13.742 1 89.81 176 PRO A N 1
ATOM 1380 C CA . PRO A 1 176 ? 19.516 12.75 14.578 1 89.81 176 PRO A CA 1
ATOM 1381 C C . PRO A 1 176 ? 18.609 11.523 14.641 1 89.81 176 PRO A C 1
ATOM 1383 O O . PRO A 1 176 ? 17.391 11.633 14.477 1 89.81 176 PRO A O 1
ATOM 1386 N N . TRP A 1 177 ? 19.203 10.398 14.883 1 85.06 177 TRP A N 1
ATOM 1387 C CA . TRP A 1 177 ? 18.5 9.109 14.891 1 85.06 177 TRP A CA 1
ATOM 1388 C C . TRP A 1 177 ? 17.375 9.109 15.914 1 85.06 177 TRP A C 1
ATOM 1390 O O . TRP A 1 177 ? 16.312 8.539 15.672 1 85.06 177 TRP A O 1
ATOM 1400 N N . ASP A 1 178 ? 17.562 9.805 16.984 1 90.62 178 ASP A N 1
ATOM 1401 C CA . ASP A 1 178 ? 16.594 9.742 18.078 1 90.62 178 ASP A CA 1
ATOM 1402 C C . ASP A 1 178 ? 15.438 10.703 17.844 1 90.62 178 ASP A C 1
ATOM 1404 O O . ASP A 1 178 ? 14.492 10.758 18.641 1 90.62 178 ASP A O 1
ATOM 1408 N N . ALA A 1 179 ? 15.492 11.391 16.734 1 93.94 179 ALA A N 1
ATOM 1409 C CA . ALA A 1 179 ? 14.398 12.297 16.391 1 93.94 179 ALA A CA 1
ATOM 1410 C C . ALA A 1 179 ? 13.312 11.562 15.609 1 93.94 179 ALA A C 1
ATOM 1412 O O . ALA A 1 179 ? 12.281 12.148 15.266 1 93.94 179 ALA A O 1
ATOM 1413 N N . GLY A 1 180 ? 13.539 10.289 15.289 1 96.88 180 GLY A N 1
ATOM 1414 C CA . GLY A 1 180 ? 12.586 9.547 14.492 1 96.88 180 GLY A CA 1
ATOM 1415 C C . GLY A 1 180 ? 12.656 9.883 13.008 1 96.88 180 GLY A C 1
ATOM 1416 O O . GLY A 1 180 ? 13.742 9.938 12.43 1 96.88 180 GLY A O 1
ATOM 1417 N N . VAL A 1 181 ? 11.516 9.992 12.438 1 97.88 181 VAL A N 1
ATOM 1418 C CA . VAL A 1 181 ? 11.438 10.219 10.992 1 97.88 181 VAL A CA 1
ATOM 1419 C C . VAL A 1 181 ? 10.625 11.484 10.711 1 97.88 181 VAL A C 1
ATOM 1421 O O . VAL A 1 181 ? 9.523 11.656 11.242 1 97.88 181 VAL A O 1
ATOM 1424 N N . THR A 1 182 ? 11.203 12.359 9.938 1 98.12 182 THR A N 1
ATOM 1425 C CA . THR A 1 182 ? 10.477 13.539 9.477 1 98.12 182 THR A CA 1
ATOM 1426 C C . THR A 1 182 ? 10.258 13.477 7.965 1 98.12 182 THR A C 1
ATOM 1428 O O . THR A 1 182 ? 11.219 13.531 7.191 1 98.12 182 THR A O 1
ATOM 1431 N N . PHE A 1 183 ? 9.07 13.328 7.574 1 98.62 183 PHE A N 1
ATOM 1432 C CA . PHE A 1 183 ? 8.75 13.422 6.152 1 98.62 183 PHE A CA 1
ATOM 1433 C C . PHE A 1 183 ? 8.773 14.867 5.684 1 98.62 183 PHE A C 1
ATOM 1435 O O . PHE A 1 183 ? 8.18 15.742 6.32 1 98.62 183 PHE A O 1
ATOM 1442 N N . ARG A 1 184 ? 9.398 15.141 4.562 1 98.06 184 ARG A N 1
ATOM 1443 C CA . ARG A 1 184 ? 9.531 16.484 3.994 1 98.06 184 ARG A CA 1
ATOM 1444 C C . ARG A 1 184 ? 8.219 16.938 3.359 1 98.06 184 ARG A C 1
ATOM 1446 O O . ARG A 1 184 ? 7.441 16.125 2.871 1 98.06 184 ARG A O 1
ATOM 1453 N N . PRO A 1 185 ? 8.008 18.25 3.426 1 98.38 185 PRO A N 1
ATOM 1454 C CA . PRO A 1 185 ? 6.828 18.75 2.723 1 98.38 185 PRO A CA 1
ATOM 1455 C C . PRO A 1 185 ? 7 18.75 1.205 1 98.38 185 PRO A C 1
ATOM 1457 O O . PRO A 1 185 ? 7.609 19.656 0.645 1 98.38 185 PRO A O 1
ATOM 1460 N N . VAL A 1 186 ? 6.484 17.781 0.574 1 98.06 186 VAL A N 1
ATOM 1461 C CA . VAL A 1 186 ? 6.539 17.688 -0.882 1 98.06 186 VAL A CA 1
ATOM 1462 C C . VAL A 1 186 ? 5.125 17.766 -1.457 1 98.06 186 VAL A C 1
ATOM 1464 O O . VAL A 1 186 ? 4.293 16.891 -1.189 1 98.06 186 VAL A O 1
ATOM 1467 N N . GLU A 1 187 ? 4.906 18.781 -2.299 1 97.94 187 GLU A N 1
ATOM 1468 C CA . GLU A 1 187 ? 3.582 19.016 -2.867 1 97.94 187 GLU A CA 1
ATOM 1469 C C . GLU A 1 187 ? 3.053 17.781 -3.578 1 97.94 187 GLU A C 1
ATOM 1471 O O . GLU A 1 187 ? 3.77 17.156 -4.363 1 97.94 187 GLU A O 1
ATOM 1476 N N . GLY A 1 188 ? 1.842 17.469 -3.232 1 98.56 188 GLY A N 1
ATOM 1477 C CA . GLY A 1 188 ? 1.162 16.391 -3.926 1 98.56 188 GLY A CA 1
ATOM 1478 C C . GLY A 1 188 ? 1.341 15.039 -3.25 1 98.56 188 GLY A C 1
ATOM 1479 O O . GLY A 1 188 ? 0.595 14.094 -3.525 1 98.56 188 GLY A O 1
ATOM 1480 N N . ASN A 1 189 ? 2.359 14.914 -2.434 1 98.81 189 ASN A N 1
ATOM 1481 C CA . ASN A 1 189 ? 2.645 13.633 -1.783 1 98.81 189 ASN A CA 1
ATOM 1482 C C . ASN A 1 189 ? 1.879 13.492 -0.472 1 98.81 189 ASN A C 1
ATOM 1484 O O . ASN A 1 189 ? 1.387 14.477 0.077 1 98.81 189 ASN A O 1
ATOM 1488 N N . ALA A 1 190 ? 1.74 12.242 -0.031 1 98.88 190 ALA A N 1
ATOM 1489 C CA . ALA A 1 190 ? 1 11.953 1.195 1 98.88 190 ALA A CA 1
ATOM 1490 C C . ALA A 1 190 ? 1.698 10.875 2.018 1 98.88 190 ALA A C 1
ATOM 1492 O O . ALA A 1 190 ? 2.533 10.133 1.498 1 98.88 190 ALA A O 1
ATOM 1493 N N . VAL A 1 191 ? 1.457 10.891 3.273 1 98.88 191 VAL A N 1
ATOM 1494 C CA . VAL A 1 191 ? 1.773 9.797 4.184 1 98.88 191 VAL A CA 1
ATOM 1495 C C . VAL A 1 191 ? 0.482 9.18 4.719 1 98.88 191 VAL A C 1
ATOM 1497 O O . VAL A 1 191 ? -0.422 9.891 5.152 1 98.88 191 VAL A O 1
ATOM 1500 N N . PHE A 1 192 ? 0.318 7.906 4.59 1 98.88 192 PHE A N 1
ATOM 1501 C CA . PHE A 1 192 ? -0.781 7.125 5.145 1 98.88 192 PHE A CA 1
ATOM 1502 C C . PHE A 1 192 ? -0.304 6.277 6.316 1 98.88 192 PHE A C 1
ATOM 1504 O O . PHE A 1 192 ? 0.778 5.688 6.262 1 98.88 192 PHE A O 1
ATOM 1511 N N . TRP A 1 193 ? -1.082 6.246 7.41 1 98.62 193 TRP A N 1
ATOM 1512 C CA . TRP A 1 193 ? -0.729 5.328 8.492 1 98.62 193 TRP A CA 1
ATOM 1513 C C . TRP A 1 193 ? -1.979 4.777 9.172 1 98.62 193 TRP A C 1
ATOM 1515 O O . TRP A 1 193 ? -3.045 5.395 9.117 1 98.62 193 TRP A O 1
ATOM 1525 N N . ALA A 1 194 ? -1.853 3.584 9.719 1 98 194 ALA A N 1
ATOM 1526 C CA . ALA A 1 194 ? -2.891 2.979 10.555 1 98 194 ALA A CA 1
ATOM 1527 C C . ALA A 1 194 ? -2.77 3.439 12 1 98 194 ALA A C 1
ATOM 1529 O O . ALA A 1 194 ? -1.688 3.387 12.586 1 98 194 ALA A O 1
ATOM 1530 N N . ASN A 1 195 ? -3.93 3.828 12.562 1 97.19 195 ASN A N 1
ATOM 1531 C CA . ASN A 1 195 ? -3.92 4.395 13.906 1 97.19 195 ASN A CA 1
ATOM 1532 C C . ASN A 1 195 ? -4.109 3.32 14.969 1 97.19 195 ASN A C 1
ATOM 1534 O O . ASN A 1 195 ? -3.777 3.533 16.141 1 97.19 195 ASN A O 1
ATOM 1538 N N . LEU A 1 196 ? -4.703 2.203 14.586 1 94.94 196 LEU A N 1
ATOM 1539 C CA . LEU A 1 196 ? -5.113 1.216 15.578 1 94.94 196 LEU A CA 1
ATOM 1540 C C . LEU A 1 196 ? -4.34 -0.086 15.398 1 94.94 196 LEU A C 1
ATOM 1542 O O . LEU A 1 196 ? -3.977 -0.45 14.281 1 94.94 196 LEU A O 1
ATOM 1546 N N . LEU A 1 197 ? -4.105 -0.775 16.469 1 92.5 197 LEU A N 1
ATOM 1547 C CA . LEU A 1 197 ? -3.559 -2.127 16.469 1 92.5 197 LEU A CA 1
ATOM 1548 C C . LEU A 1 197 ? -4.633 -3.148 16.109 1 92.5 197 LEU A C 1
ATOM 1550 O O . LEU A 1 197 ? -5.805 -2.799 15.977 1 92.5 197 LEU A O 1
ATOM 1554 N N . ASP A 1 198 ? -4.156 -4.375 15.93 1 87.69 198 ASP A N 1
ATOM 1555 C CA . ASP A 1 198 ? -5.062 -5.449 15.539 1 87.69 198 ASP A CA 1
ATOM 1556 C C . ASP A 1 198 ? -6.172 -5.637 16.578 1 87.69 198 ASP A C 1
ATOM 1558 O O . ASP A 1 198 ? -7.293 -6.008 16.219 1 87.69 198 ASP A O 1
ATOM 1562 N N . ASP A 1 199 ? -5.914 -5.316 17.781 1 87.12 199 ASP A N 1
ATOM 1563 C CA . ASP A 1 199 ? -6.887 -5.547 18.844 1 87.12 199 ASP A CA 1
ATOM 1564 C C . ASP A 1 199 ? -7.816 -4.344 19.016 1 87.12 199 ASP A C 1
ATOM 1566 O O . ASP A 1 199 ? -8.695 -4.352 19.875 1 87.12 199 ASP A O 1
ATOM 1570 N N . GLY A 1 200 ? -7.59 -3.34 18.234 1 87.94 200 GLY A N 1
ATOM 1571 C CA . GLY A 1 200 ? -8.453 -2.174 18.281 1 87.94 200 GLY A CA 1
ATOM 1572 C C . GLY A 1 200 ? -7.895 -1.057 19.141 1 87.94 200 GLY A C 1
ATOM 1573 O O . GLY A 1 200 ? -8.422 0.058 19.141 1 87.94 200 GLY A O 1
ATOM 1574 N N . ASP A 1 201 ? -6.793 -1.342 19.859 1 90.81 201 ASP A N 1
ATOM 1575 C CA . ASP A 1 201 ? -6.168 -0.312 20.672 1 90.81 201 ASP A CA 1
ATOM 1576 C C . ASP A 1 201 ? -5.402 0.689 19.812 1 90.81 201 ASP A C 1
ATOM 1578 O O . ASP A 1 201 ? -4.977 0.363 18.703 1 90.81 201 ASP A O 1
ATOM 1582 N N . GLY A 1 202 ? -5.297 1.889 20.328 1 94.06 202 GLY A N 1
ATOM 1583 C CA . GLY A 1 202 ? -4.496 2.891 19.641 1 94.06 202 GLY A CA 1
ATOM 1584 C C . GLY A 1 202 ? -3.025 2.531 19.562 1 94.06 202 GLY A C 1
ATOM 1585 O O . GLY A 1 202 ? -2.465 2 20.531 1 94.06 202 GLY A O 1
ATOM 1586 N N . ASP A 1 203 ? -2.422 2.74 18.469 1 96.19 203 ASP A N 1
ATOM 1587 C CA . ASP A 1 203 ? -0.989 2.529 18.297 1 96.19 203 ASP A CA 1
ATOM 1588 C C . ASP A 1 203 ? -0.201 3.785 18.656 1 96.19 203 ASP A C 1
ATOM 1590 O O . ASP A 1 203 ? -0.196 4.762 17.906 1 96.19 203 ASP A O 1
ATOM 1594 N N . GLU A 1 204 ? 0.527 3.809 19.703 1 95.38 204 GLU A N 1
ATOM 1595 C CA . GLU A 1 204 ? 1.246 4.98 20.188 1 95.38 204 GLU A CA 1
ATOM 1596 C C . GLU A 1 204 ? 2.463 5.285 19.312 1 95.38 204 GLU A C 1
ATOM 1598 O O . GLU A 1 204 ? 3.01 6.387 19.375 1 95.38 204 GLU A O 1
ATOM 1603 N N . ARG A 1 205 ? 2.816 4.32 18.578 1 97.56 205 ARG A N 1
ATOM 1604 C CA . ARG A 1 205 ? 4.023 4.488 17.766 1 97.56 205 ARG A CA 1
ATOM 1605 C C . ARG A 1 205 ? 3.787 5.465 16.625 1 97.56 205 ARG A C 1
ATOM 1607 O O . ARG A 1 205 ? 4.734 5.93 15.984 1 97.56 205 ARG A O 1
ATOM 1614 N N . VAL A 1 206 ? 2.5 5.777 16.328 1 97.75 206 VAL A N 1
ATOM 1615 C CA . VAL A 1 206 ? 2.223 6.699 15.234 1 97.75 206 VAL A CA 1
ATOM 1616 C C . VAL A 1 206 ? 1.953 8.094 15.789 1 97.75 206 VAL A C 1
ATOM 1618 O O . VAL A 1 206 ? 1.286 8.906 15.141 1 97.75 206 VAL A O 1
ATOM 1621 N N . LEU A 1 207 ? 2.473 8.305 17.031 1 96.62 207 LEU A N 1
ATOM 1622 C CA . LEU A 1 207 ? 2.6 9.688 17.5 1 96.62 207 LEU A CA 1
ATOM 1623 C C . LEU A 1 207 ? 3.287 10.555 16.438 1 96.62 207 LEU A C 1
ATOM 1625 O O . LEU A 1 207 ? 4.277 10.133 15.836 1 96.62 207 LEU A O 1
ATOM 1629 N N . HIS A 1 208 ? 2.691 11.766 16.188 1 96.94 208 HIS A N 1
ATOM 1630 C CA . HIS A 1 208 ? 3.297 12.602 15.156 1 96.94 208 HIS A CA 1
ATOM 1631 C C . HIS A 1 208 ? 3.039 14.078 15.422 1 96.94 208 HIS A C 1
ATOM 1633 O O . HIS A 1 208 ? 2.23 14.43 16.281 1 96.94 208 HIS A O 1
ATOM 1639 N N . ALA A 1 209 ? 3.766 14.938 14.68 1 94.62 209 ALA A N 1
ATOM 1640 C CA . ALA A 1 209 ? 3.635 16.391 14.797 1 94.62 209 ALA A CA 1
ATOM 1641 C C . ALA A 1 209 ? 3.91 17.078 13.461 1 94.62 209 ALA A C 1
ATOM 1643 O O . ALA A 1 209 ? 4.672 16.562 12.641 1 94.62 209 ALA A O 1
ATOM 1644 N N . GLY A 1 210 ? 3.15 18.125 13.242 1 95.69 210 GLY A N 1
ATOM 1645 C CA . GLY A 1 210 ? 3.592 19.094 12.242 1 95.69 210 GLY A CA 1
ATOM 1646 C C . GLY A 1 210 ? 4.641 20.047 12.766 1 95.69 210 GLY A C 1
ATOM 1647 O O . GLY A 1 210 ? 4.344 20.922 13.586 1 95.69 210 GLY A O 1
ATOM 1648 N N . LEU A 1 211 ? 5.855 19.953 12.195 1 95.69 211 LEU A N 1
ATOM 1649 C CA . LEU A 1 211 ? 6.961 20.75 12.719 1 95.69 211 LEU A CA 1
ATOM 1650 C C . LEU A 1 211 ? 6.816 22.203 12.305 1 95.69 211 LEU A C 1
ATOM 1652 O O . LEU A 1 211 ? 6.145 22.516 11.312 1 95.69 211 LEU A O 1
ATOM 1656 N N . PRO A 1 212 ? 7.426 23.094 13.07 1 94.69 212 PRO A N 1
ATOM 1657 C CA . PRO A 1 212 ? 7.285 24.516 12.75 1 94.69 212 PRO A CA 1
ATOM 1658 C C . PRO A 1 212 ? 7.793 24.859 11.352 1 94.69 212 PRO A C 1
ATOM 1660 O O . PRO A 1 212 ? 8.82 24.328 10.914 1 94.69 212 PRO A O 1
ATOM 1663 N N . VAL A 1 213 ? 7.066 25.688 10.695 1 95.94 213 VAL A N 1
ATOM 1664 C CA . VAL A 1 213 ? 7.539 26.281 9.445 1 95.94 213 VAL A CA 1
ATOM 1665 C C . VAL A 1 213 ? 8.555 27.375 9.75 1 95.94 213 VAL A C 1
ATOM 1667 O O . VAL A 1 213 ? 8.234 28.375 10.398 1 95.94 213 VAL A O 1
ATOM 1670 N N . ILE A 1 214 ? 9.719 27.156 9.273 1 96.06 214 ILE A N 1
ATOM 1671 C CA . ILE A 1 214 ? 10.805 28.094 9.555 1 96.06 214 ILE A CA 1
ATOM 1672 C C . ILE A 1 214 ? 10.82 29.203 8.492 1 96.06 214 ILE A C 1
ATOM 1674 O O . ILE A 1 214 ? 11.133 30.359 8.797 1 96.06 214 ILE A O 1
ATOM 1678 N N . ARG A 1 215 ? 10.484 28.859 7.344 1 96.62 215 ARG A N 1
ATOM 1679 C CA . ARG A 1 215 ? 10.352 29.75 6.199 1 96.62 215 ARG A CA 1
ATOM 1680 C C . ARG A 1 215 ? 9.281 29.25 5.234 1 96.62 215 ARG A C 1
ATOM 1682 O O . ARG A 1 215 ? 9.172 28.047 4.984 1 96.62 215 ARG A O 1
ATOM 1689 N N . GLY A 1 216 ? 8.453 30.234 4.754 1 96.19 216 GLY A N 1
ATOM 1690 C CA . GLY A 1 216 ? 7.418 29.891 3.797 1 96.19 216 GLY A CA 1
ATOM 1691 C C . GLY A 1 216 ? 6.102 29.516 4.457 1 96.19 216 GLY A C 1
ATOM 1692 O O . GLY A 1 216 ? 5.789 29.984 5.547 1 96.19 216 GLY A O 1
ATOM 1693 N N . GLU A 1 217 ? 5.316 28.797 3.699 1 96.25 217 GLU A N 1
ATOM 1694 C CA . GLU A 1 217 ? 4.016 28.328 4.16 1 96.25 217 GLU A CA 1
ATOM 1695 C C . GLU A 1 217 ? 3.664 26.984 3.533 1 96.25 217 GLU A C 1
ATOM 1697 O O . GLU A 1 217 ? 4.242 26.594 2.516 1 96.25 217 GLU A O 1
ATOM 1702 N N . LYS A 1 218 ? 2.797 26.266 4.227 1 96.88 218 LYS A N 1
ATOM 1703 C CA . LYS A 1 218 ? 2.309 25.016 3.648 1 96.88 218 LYS A CA 1
ATOM 1704 C C . LYS A 1 218 ? 0.821 24.828 3.93 1 96.88 218 LYS A C 1
ATOM 1706 O O . LYS A 1 218 ? 0.284 25.406 4.879 1 96.88 218 LYS A O 1
ATOM 1711 N N . LEU A 1 219 ? 0.176 24.188 3.02 1 97.69 219 LEU A N 1
ATOM 1712 C CA . LEU A 1 219 ? -1.207 23.75 3.137 1 97.69 219 LEU A CA 1
ATOM 1713 C C . LEU A 1 219 ? -1.285 22.219 3.158 1 97.69 219 LEU A C 1
ATOM 1715 O O . LEU A 1 219 ? -0.877 21.562 2.199 1 97.69 219 LEU A O 1
ATOM 1719 N N . GLY A 1 220 ? -1.723 21.672 4.293 1 97.62 220 GLY A N 1
ATOM 1720 C CA . GLY A 1 220 ? -1.868 20.234 4.461 1 97.62 220 GLY A CA 1
ATOM 1721 C C . GLY A 1 220 ? -3.307 19.766 4.352 1 97.62 220 GLY A C 1
ATOM 1722 O O . GLY A 1 220 ? -4.238 20.562 4.516 1 97.62 220 GLY A O 1
ATOM 1723 N N . MET A 1 221 ? -3.469 18.516 4.039 1 98.5 221 MET A N 1
ATOM 1724 C CA . MET A 1 221 ? -4.785 17.891 3.924 1 98.5 221 MET A CA 1
ATOM 1725 C C . MET A 1 221 ? -4.855 16.609 4.738 1 98.5 221 MET A C 1
ATOM 1727 O O . MET A 1 221 ? -4 15.734 4.602 1 98.5 221 MET A O 1
ATOM 1731 N N . ASN A 1 222 ? -5.852 16.484 5.531 1 97.94 222 ASN A N 1
ATOM 1732 C CA . ASN A 1 222 ? -6.117 15.281 6.301 1 97.94 222 ASN A CA 1
ATOM 1733 C C . ASN A 1 222 ? -7.332 14.523 5.762 1 97.94 222 ASN A C 1
ATOM 1735 O O . ASN A 1 222 ? -8.336 15.141 5.391 1 97.94 222 ASN A O 1
ATOM 1739 N N . ILE A 1 223 ? -7.219 13.305 5.664 1 98.06 223 ILE A N 1
ATOM 1740 C CA . ILE A 1 223 ? -8.344 12.383 5.5 1 98.06 223 ILE A CA 1
ATOM 1741 C C . ILE A 1 223 ? -8.312 11.328 6.602 1 98.06 223 ILE A C 1
ATOM 1743 O O . ILE A 1 223 ? -7.34 10.57 6.719 1 98.06 223 ILE A O 1
ATOM 1747 N N . TRP A 1 224 ? -9.367 11.289 7.418 1 96.81 224 TRP A N 1
ATOM 1748 C CA . TRP A 1 224 ? -9.477 10.32 8.5 1 96.81 224 TRP A CA 1
ATOM 1749 C C . TRP A 1 224 ? -10.586 9.312 8.219 1 96.81 224 TRP A C 1
ATOM 1751 O O . TRP A 1 224 ? -11.656 9.68 7.719 1 96.81 224 TRP A O 1
ATOM 1761 N N . THR A 1 225 ? -10.328 8.109 8.453 1 96.44 225 THR A N 1
ATOM 1762 C CA . THR A 1 225 ? -11.328 7.051 8.359 1 96.44 225 THR A CA 1
ATOM 1763 C C . THR A 1 225 ? -11.672 6.508 9.742 1 96.44 225 THR A C 1
ATOM 1765 O O . THR A 1 225 ? -10.781 6.188 10.531 1 96.44 225 THR A O 1
ATOM 1768 N N . THR A 1 226 ? -12.945 6.387 10.008 1 93.12 226 THR A N 1
ATOM 1769 C CA . THR A 1 226 ? -13.406 5.984 11.328 1 93.12 226 THR A CA 1
ATOM 1770 C C . THR A 1 226 ? -13.867 4.531 11.328 1 93.12 226 THR A C 1
ATOM 1772 O O . THR A 1 226 ? -14.125 3.961 10.266 1 93.12 226 THR A O 1
ATOM 1775 N N . GLN A 1 227 ? -13.961 3.916 12.492 1 87.44 227 GLN A N 1
ATOM 1776 C CA . GLN A 1 227 ? -14.367 2.527 12.672 1 87.44 227 GLN A CA 1
ATOM 1777 C C . GLN A 1 227 ? -15.836 2.334 12.297 1 87.44 227 GLN A C 1
ATOM 1779 O O . GLN A 1 227 ? -16.219 1.266 11.82 1 87.44 227 GLN A O 1
ATOM 1784 N N . SER A 1 228 ? -16.594 3.361 12.602 1 82.81 228 SER A N 1
ATOM 1785 C CA . SER A 1 228 ? -18.031 3.363 12.328 1 82.81 228 SER A CA 1
ATOM 1786 C C . SER A 1 228 ? -18.422 4.559 11.469 1 82.81 228 SER A C 1
ATOM 1788 O O . SER A 1 228 ? -17.641 5.492 11.297 1 82.81 228 SER A O 1
ATOM 1790 N N . PRO A 1 229 ? -19.594 4.383 10.906 1 78.12 229 PRO A N 1
ATOM 1791 C CA . PRO A 1 229 ? -20 5.496 10.047 1 78.12 229 PRO A CA 1
ATOM 1792 C C . PRO A 1 229 ? -20 6.836 10.773 1 78.12 229 PRO A C 1
ATOM 1794 O O . PRO A 1 229 ? -20.359 6.906 11.953 1 78.12 229 PRO A O 1
ATOM 1797 N N . CYS A 1 230 ? -19.531 7.781 10.133 1 59.78 230 CYS A N 1
ATOM 1798 C CA . CYS A 1 230 ? -19.484 9.109 10.727 1 59.78 230 CYS A CA 1
ATOM 1799 C C . CYS A 1 230 ? -20.328 10.102 9.93 1 59.78 230 CYS A C 1
ATOM 1801 O O . CYS A 1 230 ? -20.297 11.305 10.188 1 59.78 230 CYS A O 1
ATOM 1803 N N . THR A 1 231 ? -20.812 9.695 8.859 1 59.56 231 THR A N 1
ATOM 1804 C CA . THR A 1 231 ? -21.781 10.5 8.125 1 59.56 231 THR A CA 1
ATOM 1805 C C . THR A 1 231 ? -23.156 9.844 8.156 1 59.56 231 THR A C 1
ATOM 1807 O O . THR A 1 231 ? -23.266 8.625 8.297 1 59.56 231 THR A O 1
ATOM 1810 N N . MET B 1 1 ? 16.672 -5.051 -34.844 1 43.72 1 MET B N 1
ATOM 1811 C CA . MET B 1 1 ? 16.781 -3.881 -33.969 1 43.72 1 MET B CA 1
ATOM 1812 C C . MET B 1 1 ? 16.297 -4.199 -32.562 1 43.72 1 MET B C 1
ATOM 1814 O O . MET B 1 1 ? 15.336 -4.945 -32.406 1 43.72 1 MET B O 1
ATOM 1818 N N . ASP B 1 2 ? 17.094 -3.961 -31.531 1 60.31 2 ASP B N 1
ATOM 1819 C CA . ASP B 1 2 ? 16.812 -4.297 -30.141 1 60.31 2 ASP B CA 1
ATOM 1820 C C . ASP B 1 2 ? 15.477 -3.723 -29.688 1 60.31 2 ASP B C 1
ATOM 1822 O O . ASP B 1 2 ? 15.289 -2.506 -29.688 1 60.31 2 ASP B O 1
ATOM 1826 N N . GLU B 1 3 ? 14.359 -4.504 -29.938 1 70.56 3 GLU B N 1
ATOM 1827 C CA . GLU B 1 3 ? 12.969 -4.141 -29.672 1 70.56 3 GLU B CA 1
ATOM 1828 C C . GLU B 1 3 ? 12.859 -3.283 -28.422 1 70.56 3 GLU B C 1
ATOM 1830 O O . GLU B 1 3 ? 11.898 -2.521 -28.266 1 70.56 3 GLU B O 1
ATOM 1835 N N . LEU B 1 4 ? 13.984 -3.266 -27.656 1 83.94 4 LEU B N 1
ATOM 1836 C CA . LEU B 1 4 ? 13.867 -2.537 -26.391 1 83.94 4 LEU B CA 1
ATOM 1837 C C . LEU B 1 4 ? 14.695 -1.257 -26.438 1 83.94 4 LEU B C 1
ATOM 1839 O O . LEU B 1 4 ? 14.867 -0.594 -25.406 1 83.94 4 LEU B O 1
ATOM 1843 N N . GLU B 1 5 ? 15.289 -0.89 -27.547 1 80.88 5 GLU B N 1
ATOM 1844 C CA . GLU B 1 5 ? 16.188 0.261 -27.641 1 80.88 5 GLU B CA 1
ATOM 1845 C C . GLU B 1 5 ? 15.492 1.536 -27.156 1 80.88 5 GLU B C 1
ATOM 1847 O O . GLU B 1 5 ? 16.094 2.346 -26.453 1 80.88 5 GLU B O 1
ATOM 1852 N N . ASP B 1 6 ? 14.156 1.682 -27.391 1 86.69 6 ASP B N 1
ATOM 1853 C CA . ASP B 1 6 ? 13.461 2.916 -27.047 1 86.69 6 ASP B CA 1
ATOM 1854 C C . ASP B 1 6 ? 12.477 2.691 -25.906 1 86.69 6 ASP B C 1
ATOM 1856 O O . ASP B 1 6 ? 11.555 3.49 -25.703 1 86.69 6 ASP B O 1
ATOM 1860 N N . TYR B 1 7 ? 12.734 1.636 -25.219 1 90.94 7 TYR B N 1
ATOM 1861 C CA . TYR B 1 7 ? 11.781 1.329 -24.156 1 90.94 7 TYR B CA 1
ATOM 1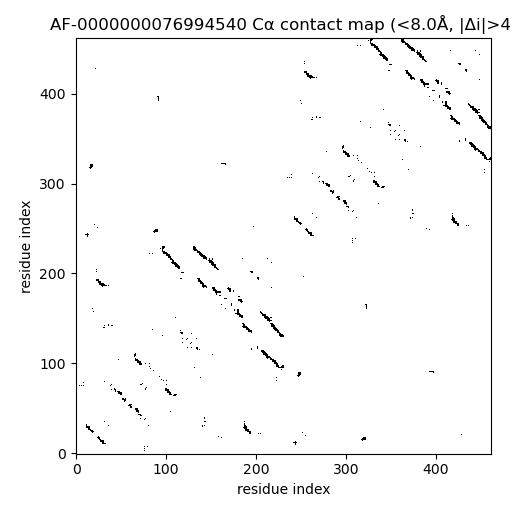862 C C . TYR B 1 7 ? 11.93 2.307 -22.984 1 90.94 7 TYR B C 1
ATOM 1864 O O . TYR B 1 7 ? 13.047 2.572 -22.531 1 90.94 7 TYR B O 1
ATOM 1872 N N . VAL B 1 8 ? 10.805 2.91 -22.578 1 91.88 8 VAL B N 1
ATOM 1873 C CA . VAL B 1 8 ? 10.75 3.762 -21.406 1 91.88 8 VAL B CA 1
ATOM 1874 C C . VAL B 1 8 ? 9.828 3.137 -20.359 1 91.88 8 VAL B C 1
ATOM 1876 O O . VAL B 1 8 ? 8.688 2.771 -20.672 1 91.88 8 VAL B O 1
ATOM 1879 N N . CYS B 1 9 ? 10.32 2.939 -19.203 1 93.25 9 CYS B N 1
ATOM 1880 C CA . CYS B 1 9 ? 9.523 2.402 -18.109 1 93.25 9 CYS B CA 1
ATOM 1881 C C . CYS B 1 9 ? 8.406 3.365 -17.719 1 93.25 9 CYS B C 1
ATOM 1883 O O . CYS B 1 9 ? 8.672 4.438 -17.172 1 93.25 9 CYS B O 1
ATOM 1885 N N . GLU B 1 10 ? 7.219 2.914 -18.016 1 90.88 10 GLU B N 1
ATOM 1886 C CA . GLU B 1 10 ? 6.066 3.773 -17.75 1 90.88 10 GLU B CA 1
ATOM 1887 C C . GLU B 1 10 ? 5.281 3.285 -16.531 1 90.88 10 GLU B C 1
ATOM 1889 O O . GLU B 1 10 ? 5.254 2.088 -16.25 1 90.88 10 GLU B O 1
ATOM 1894 N N . HIS B 1 11 ? 4.711 4.34 -15.922 1 92.12 11 HIS B N 1
ATOM 1895 C CA . HIS B 1 11 ? 3.789 3.988 -14.844 1 92.12 11 HIS B CA 1
ATOM 1896 C C . HIS B 1 11 ? 2.574 3.238 -15.383 1 92.12 11 HIS B C 1
ATOM 1898 O O . HIS B 1 11 ? 2.035 3.594 -16.438 1 92.12 11 HIS B O 1
ATOM 1904 N N . THR B 1 12 ? 2.148 2.225 -14.688 1 93.56 12 THR B N 1
ATOM 1905 C CA . THR B 1 12 ? 1.084 1.361 -15.188 1 93.56 12 THR B CA 1
ATOM 1906 C C . THR B 1 12 ? -0.285 1.894 -14.766 1 93.56 12 THR B C 1
ATOM 1908 O O . THR B 1 12 ? -1.316 1.346 -15.164 1 93.56 12 THR B O 1
ATOM 1911 N N . ASN B 1 13 ? -0.317 2.951 -13.977 1 94.81 13 ASN B N 1
ATOM 1912 C CA . ASN B 1 13 ? -1.535 3.465 -13.359 1 94.81 13 ASN B CA 1
ATOM 1913 C C . ASN B 1 13 ? -2.16 2.441 -12.414 1 94.81 13 ASN B C 1
ATOM 1915 O O . ASN B 1 13 ? -3.383 2.297 -12.367 1 94.81 13 ASN B O 1
ATOM 1919 N N . TYR B 1 14 ? -1.268 1.727 -11.711 1 97.81 14 TYR B N 1
ATOM 1920 C CA . TYR B 1 14 ? -1.765 0.716 -10.781 1 97.81 14 TYR B CA 1
ATOM 1921 C C . TYR B 1 14 ? -2.553 1.358 -9.648 1 97.81 14 TYR B C 1
ATOM 1923 O O . TYR B 1 14 ? -2.375 2.543 -9.352 1 97.81 14 TYR B O 1
ATOM 1931 N N . LYS B 1 15 ? -3.506 0.622 -9.094 1 97.81 15 LYS B N 1
ATOM 1932 C CA . LYS B 1 15 ? -4.23 1.001 -7.883 1 97.81 15 LYS B CA 1
ATOM 1933 C C . LYS B 1 15 ? -4 -0.009 -6.762 1 97.81 15 LYS B C 1
ATOM 1935 O O . LYS B 1 15 ? -3.969 -1.217 -7.004 1 97.81 15 LYS B O 1
ATOM 1940 N N . ILE B 1 16 ? -3.877 0.546 -5.605 1 97.81 16 ILE B N 1
ATOM 1941 C CA . ILE B 1 16 ? -3.613 -0.276 -4.43 1 97.81 16 ILE B CA 1
ATOM 1942 C C . ILE B 1 16 ? -4.883 -0.401 -3.594 1 97.81 16 ILE B C 1
ATOM 1944 O O . ILE B 1 16 ? -5.617 0.575 -3.418 1 97.81 16 ILE B O 1
ATOM 1948 N N . HIS B 1 17 ? -5.121 -1.599 -3.113 1 98.25 17 HIS B N 1
ATOM 1949 C CA . HIS B 1 17 ? -6.207 -1.866 -2.176 1 98.25 17 HIS B CA 1
ATOM 1950 C C . HIS B 1 17 ? -5.746 -2.779 -1.044 1 98.25 17 HIS B C 1
ATOM 1952 O O . HIS B 1 17 ? -5.43 -3.947 -1.274 1 98.25 17 HIS B O 1
ATOM 1958 N N . PHE B 1 18 ? -5.723 -2.236 0.155 1 97.88 18 PHE B N 1
ATOM 1959 C CA . PHE B 1 18 ? -5.422 -3.125 1.27 1 97.88 18 PHE B CA 1
ATOM 1960 C C . PHE B 1 18 ? -6.531 -4.152 1.458 1 97.88 18 PHE B C 1
ATOM 1962 O O . PHE B 1 18 ? -7.699 -3.791 1.615 1 97.88 18 PHE B O 1
ATOM 1969 N N . TYR B 1 19 ? -6.199 -5.43 1.358 1 97.94 19 TYR B N 1
ATOM 1970 C CA . TYR B 1 19 ? -7.172 -6.457 1.715 1 97.94 19 TYR B CA 1
ATOM 1971 C C . TYR B 1 19 ? -7.117 -6.766 3.207 1 97.94 19 TYR B C 1
ATOM 1973 O O . TYR B 1 19 ? -8.156 -6.961 3.846 1 97.94 19 TYR B O 1
ATOM 1981 N N . SER B 1 20 ? -5.895 -6.871 3.686 1 96.62 20 SER B N 1
ATOM 1982 C CA . SER B 1 20 ? -5.625 -7.145 5.094 1 96.62 20 SER B CA 1
ATOM 1983 C C . SER B 1 20 ? -4.406 -6.371 5.582 1 96.62 20 SER B C 1
ATOM 1985 O O . SER B 1 20 ? -3.396 -6.285 4.879 1 96.62 20 SER B O 1
ATOM 1987 N N . ARG B 1 21 ? -4.477 -5.84 6.793 1 94.75 21 ARG B N 1
ATOM 1988 C CA . ARG B 1 21 ? -3.324 -5.164 7.379 1 94.75 21 ARG B CA 1
ATOM 1989 C C . ARG B 1 21 ? -2.471 -6.133 8.188 1 94.75 21 ARG B C 1
ATOM 1991 O O . ARG B 1 21 ? -1.263 -5.934 8.336 1 94.75 21 ARG B O 1
ATOM 1998 N N . SER B 1 22 ? -3.174 -7.086 8.75 1 93.31 22 SER B N 1
ATOM 1999 C CA . SER B 1 22 ? -2.525 -8.141 9.516 1 93.31 22 SER B CA 1
ATOM 2000 C C . SER B 1 22 ? -3.25 -9.477 9.352 1 93.31 22 SER B C 1
ATOM 2002 O O . SER B 1 22 ? -4.34 -9.664 9.891 1 93.31 22 SER B O 1
ATOM 2004 N N . PRO B 1 23 ? -2.525 -10.469 8.68 1 96.19 23 PRO B N 1
ATOM 2005 C CA . PRO B 1 23 ? -1.282 -10.305 7.922 1 96.19 23 PRO B CA 1
ATOM 2006 C C . PRO B 1 23 ? -1.4 -9.266 6.809 1 96.19 23 PRO B C 1
ATOM 2008 O O . PRO B 1 23 ? -2.506 -8.969 6.344 1 96.19 23 PRO B O 1
ATOM 2011 N N . LEU B 1 24 ? -0.286 -8.688 6.484 1 97.5 24 LEU B N 1
ATOM 2012 C CA . LEU B 1 24 ? -0.282 -7.676 5.434 1 97.5 24 LEU B CA 1
ATOM 2013 C C . LEU B 1 24 ? -0.519 -8.312 4.066 1 97.5 24 LEU B C 1
ATOM 2015 O O . LEU B 1 24 ? 0.299 -9.102 3.598 1 97.5 24 LEU B O 1
ATOM 2019 N N . VAL B 1 25 ? -1.625 -8.078 3.434 1 98.31 25 VAL B N 1
ATOM 2020 C CA . VAL B 1 25 ? -2 -8.508 2.092 1 98.31 25 VAL B CA 1
ATOM 2021 C C . VAL B 1 25 ? -2.59 -7.332 1.315 1 98.31 25 VAL B C 1
ATOM 2023 O O . VAL B 1 25 ? -3.568 -6.719 1.75 1 98.31 25 VAL B O 1
ATOM 2026 N N . VAL B 1 26 ? -1.971 -7.02 0.179 1 98.81 26 VAL B N 1
ATOM 2027 C CA . VAL B 1 26 ? -2.377 -5.883 -0.64 1 98.81 26 VAL B CA 1
ATOM 2028 C C . VAL B 1 26 ? -2.717 -6.359 -2.051 1 98.81 26 VAL B C 1
ATOM 2030 O O . VAL B 1 26 ? -1.947 -7.098 -2.666 1 98.81 26 VAL B O 1
ATOM 2033 N N . TYR B 1 27 ? -3.887 -5.961 -2.535 1 98.75 27 TYR B N 1
ATOM 2034 C CA . TYR B 1 27 ? -4.273 -6.203 -3.922 1 98.75 27 TYR B CA 1
ATOM 2035 C C . TYR B 1 27 ? -3.887 -5.02 -4.805 1 98.75 27 TYR B C 1
ATOM 2037 O O . TYR B 1 27 ? -4.105 -3.865 -4.438 1 98.75 27 TYR B O 1
ATOM 2045 N N . ILE B 1 28 ? -3.266 -5.285 -5.918 1 98.81 28 ILE B N 1
ATOM 2046 C CA . ILE B 1 28 ? -2.779 -4.254 -6.824 1 98.81 28 ILE B CA 1
ATOM 2047 C C . ILE B 1 28 ? -3.406 -4.441 -8.203 1 98.81 28 ILE B C 1
ATOM 2049 O O . ILE B 1 28 ? -3.107 -5.418 -8.898 1 98.81 28 ILE B O 1
ATOM 2053 N N . SER B 1 29 ? -4.25 -3.533 -8.625 1 98.12 29 SER B N 1
ATOM 2054 C CA . SER B 1 29 ? -4.781 -3.559 -9.977 1 98.12 29 SER B CA 1
ATOM 2055 C C . SER B 1 29 ? -3.809 -2.918 -10.969 1 98.12 29 SER B C 1
ATOM 2057 O O . SER B 1 29 ? -3.189 -1.896 -10.656 1 98.12 29 SER B O 1
ATOM 2059 N N . ASP B 1 30 ? -3.596 -3.596 -12.094 1 98.12 30 ASP B N 1
ATOM 2060 C CA . ASP B 1 30 ? -2.787 -3.102 -13.203 1 98.12 30 ASP B CA 1
ATOM 2061 C C . ASP B 1 30 ? -1.323 -2.957 -12.797 1 98.12 30 ASP B C 1
ATOM 2063 O O . ASP B 1 30 ? -0.677 -1.96 -13.125 1 98.12 30 ASP B O 1
ATOM 2067 N N . PHE B 1 31 ? -0.881 -3.908 -12.062 1 98.62 31 PHE B N 1
ATOM 2068 C CA . PHE B 1 31 ? 0.51 -3.912 -11.625 1 98.62 31 PHE B CA 1
ATOM 2069 C C . PHE B 1 31 ? 1.449 -4.047 -12.82 1 98.62 31 PHE B C 1
ATOM 2071 O O . PHE B 1 31 ? 2.514 -3.426 -12.852 1 98.62 31 PHE B O 1
ATOM 2078 N N . ILE B 1 32 ? 1.129 -4.906 -13.742 1 98.62 32 ILE B N 1
ATOM 2079 C CA . ILE B 1 32 ? 1.924 -5.07 -14.953 1 98.62 32 ILE B CA 1
ATOM 2080 C C . ILE B 1 32 ? 1.101 -4.66 -16.172 1 98.62 32 ILE B C 1
ATOM 2082 O O . ILE B 1 32 ? -0.069 -5.031 -16.297 1 98.62 32 ILE B O 1
ATOM 2086 N N . SER B 1 33 ? 1.681 -3.881 -17.078 1 97.81 33 SER B N 1
ATOM 2087 C CA . SER B 1 33 ? 0.985 -3.34 -18.234 1 97.81 33 SER B CA 1
ATOM 2088 C C . SER B 1 33 ? 0.81 -4.402 -19.328 1 97.81 33 SER B C 1
ATOM 2090 O O . SER B 1 33 ? 1.495 -5.426 -19.312 1 97.81 33 SER B O 1
ATOM 2092 N N . PRO B 1 34 ? -0.109 -4.105 -20.297 1 97.44 34 PRO B N 1
ATOM 2093 C CA . PRO B 1 34 ? -0.26 -5.035 -21.422 1 97.44 34 PRO B CA 1
ATOM 2094 C C . PRO B 1 34 ? 1.04 -5.246 -22.188 1 97.44 34 PRO B C 1
ATOM 2096 O O . PRO B 1 34 ? 1.359 -6.375 -22.578 1 97.44 34 PRO B O 1
ATOM 2099 N N . PHE B 1 35 ? 1.777 -4.211 -22.297 1 96.75 35 PHE B N 1
ATOM 2100 C CA . PHE B 1 35 ? 3.049 -4.324 -23.016 1 96.75 35 PHE B CA 1
ATOM 2101 C C . PHE B 1 35 ? 4.012 -5.227 -22.25 1 96.75 35 PHE B C 1
ATOM 2103 O O . PHE B 1 35 ? 4.652 -6.098 -22.828 1 96.75 35 PHE B O 1
ATOM 2110 N N . GLU B 1 36 ? 4.117 -5.004 -20.984 1 97.69 36 GLU B N 1
ATOM 2111 C CA . GLU B 1 36 ? 5 -5.812 -20.156 1 97.69 36 GLU B CA 1
ATOM 2112 C C . GLU B 1 36 ? 4.586 -7.281 -20.172 1 97.69 36 GLU B C 1
ATOM 2114 O O . GLU B 1 36 ? 5.438 -8.172 -20.234 1 97.69 36 GLU B O 1
ATOM 2119 N N . ARG B 1 37 ? 3.309 -7.543 -20.156 1 98.12 37 ARG B N 1
ATOM 2120 C CA . ARG B 1 37 ? 2.793 -8.906 -20.172 1 98.12 37 ARG B CA 1
ATOM 2121 C C . ARG B 1 37 ? 3.139 -9.617 -21.469 1 98.12 37 ARG B C 1
ATOM 2123 O O . ARG B 1 37 ? 3.596 -10.758 -21.469 1 98.12 37 ARG B O 1
ATOM 2130 N N . GLU B 1 38 ? 2.969 -8.922 -22.516 1 97.25 38 GLU B N 1
ATOM 2131 C CA . GLU B 1 38 ? 3.297 -9.508 -23.812 1 97.25 38 GLU B CA 1
ATOM 2132 C C . GLU B 1 38 ? 4.793 -9.789 -23.922 1 97.25 38 GLU B C 1
ATOM 2134 O O . GLU B 1 38 ? 5.199 -10.812 -24.469 1 97.25 38 GLU B O 1
ATOM 2139 N N . HIS B 1 39 ? 5.559 -8.875 -23.422 1 97.12 39 HIS B N 1
ATOM 2140 C CA . HIS B 1 39 ? 7.008 -9.055 -23.453 1 97.12 39 HIS B CA 1
ATOM 2141 C C . HIS B 1 39 ? 7.422 -10.281 -22.641 1 97.12 39 HIS B C 1
ATOM 2143 O O . HIS B 1 39 ? 8.227 -11.094 -23.109 1 97.12 39 HIS B O 1
ATOM 2149 N N . LEU B 1 40 ? 6.879 -10.461 -21.438 1 97.62 40 LEU B N 1
ATOM 2150 C CA . LEU B 1 40 ? 7.195 -11.609 -20.594 1 97.62 40 LEU B CA 1
ATOM 2151 C C . LEU B 1 40 ? 6.859 -12.914 -21.297 1 97.62 40 LEU B C 1
ATOM 2153 O O . LEU B 1 40 ? 7.648 -13.867 -21.25 1 97.62 40 LEU B O 1
ATOM 2157 N N . LYS B 1 41 ? 5.734 -12.961 -21.969 1 97.06 41 LYS B N 1
ATOM 2158 C CA . LYS B 1 41 ? 5.336 -14.156 -22.703 1 97.06 41 LYS B CA 1
ATOM 2159 C C . LYS B 1 41 ? 6.328 -14.469 -23.812 1 97.06 41 LYS B C 1
ATOM 2161 O O . LYS B 1 41 ? 6.719 -15.625 -24 1 97.06 41 LYS B O 1
ATOM 2166 N N . LYS B 1 42 ? 6.711 -13.43 -24.469 1 95.88 42 LYS B N 1
ATOM 2167 C CA . LYS B 1 42 ? 7.598 -13.594 -25.625 1 95.88 42 LYS B CA 1
ATOM 2168 C C . LYS B 1 42 ? 8.961 -14.133 -25.203 1 95.88 42 LYS B C 1
ATOM 2170 O O . LYS B 1 42 ? 9.461 -15.094 -25.781 1 95.88 42 LYS B O 1
ATOM 2175 N N . ILE B 1 43 ? 9.523 -13.602 -24.156 1 95 43 ILE B N 1
ATOM 2176 C CA . ILE B 1 43 ? 10.914 -13.906 -23.828 1 95 43 ILE B CA 1
ATOM 2177 C C . ILE B 1 43 ? 10.984 -15.234 -23.078 1 95 43 ILE B C 1
ATOM 2179 O O . ILE B 1 43 ? 12.07 -15.805 -22.906 1 95 43 ILE B O 1
ATOM 2183 N N . THR B 1 44 ? 9.859 -15.703 -22.578 1 94.19 44 THR B N 1
ATOM 2184 C CA . THR B 1 44 ? 9.906 -16.953 -21.844 1 94.19 44 THR B CA 1
ATOM 2185 C C . THR B 1 44 ? 9.336 -18.094 -22.688 1 94.19 44 THR B C 1
ATOM 2187 O O . THR B 1 44 ? 9.258 -19.234 -22.219 1 94.19 44 THR B O 1
ATOM 2190 N N . ASN B 1 45 ? 8.898 -17.734 -23.844 1 90.94 45 ASN B N 1
ATOM 2191 C CA . ASN B 1 45 ? 8.367 -18.766 -24.734 1 90.94 45 ASN B CA 1
ATOM 2192 C C . ASN B 1 45 ? 9.383 -19.891 -24.969 1 90.94 45 ASN B C 1
ATOM 2194 O O . ASN B 1 45 ? 10.508 -19.625 -25.391 1 90.94 45 ASN B O 1
ATOM 2198 N N . GLY B 1 46 ? 8.984 -21.156 -24.609 1 88.56 46 GLY B N 1
ATOM 2199 C CA . GLY B 1 46 ? 9.844 -22.297 -24.844 1 88.56 46 GLY B CA 1
ATOM 2200 C C . GLY B 1 46 ? 10.875 -22.516 -23.75 1 88.56 46 GLY B C 1
ATOM 2201 O O . GLY B 1 46 ? 11.797 -23.312 -23.891 1 88.56 46 GLY B O 1
ATOM 2202 N N . THR B 1 47 ? 10.852 -21.734 -22.688 1 89.25 47 THR B N 1
ATOM 2203 C CA . THR B 1 47 ? 11.875 -21.828 -21.656 1 89.25 47 THR B CA 1
ATOM 2204 C C . THR B 1 47 ? 11.312 -22.484 -20.406 1 89.25 47 THR B C 1
ATOM 2206 O O . THR B 1 47 ? 12.008 -22.609 -19.391 1 89.25 47 THR B O 1
ATOM 2209 N N . PHE B 1 48 ? 10.109 -22.922 -20.484 1 90.19 48 PHE B N 1
ATOM 2210 C CA . PHE B 1 48 ? 9.477 -23.5 -19.312 1 90.19 48 PHE B CA 1
ATOM 2211 C C . PHE B 1 48 ? 9.953 -24.922 -19.078 1 90.19 48 PHE B C 1
ATOM 2213 O O . PHE B 1 48 ? 10.141 -25.688 -20.047 1 90.19 48 PHE B O 1
ATOM 2220 N N . TYR B 1 49 ? 10.211 -25.203 -17.859 1 82.19 49 TYR B N 1
ATOM 2221 C CA . TYR B 1 49 ? 10.586 -26.562 -17.453 1 82.19 49 TYR B CA 1
ATOM 2222 C C . TYR B 1 49 ? 9.695 -27.062 -16.328 1 82.19 49 TYR B C 1
ATOM 2224 O O . TYR B 1 49 ? 9.125 -26.266 -15.578 1 82.19 49 TYR B O 1
ATOM 2232 N N . ARG B 1 50 ? 9.461 -28.406 -16.203 1 73.56 50 ARG B N 1
ATOM 2233 C CA . ARG B 1 50 ? 8.547 -28.969 -15.219 1 73.56 50 ARG B CA 1
ATOM 2234 C C . ARG B 1 50 ? 9.18 -29.016 -13.828 1 73.56 50 ARG B C 1
ATOM 2236 O O . ARG B 1 50 ? 10.375 -29.297 -13.695 1 73.56 50 ARG B O 1
ATOM 2243 N N . SER B 1 51 ? 8.625 -28.375 -12.797 1 60.56 51 SER B N 1
ATOM 2244 C CA . SER B 1 51 ? 9.062 -28.375 -11.406 1 60.56 51 SER B CA 1
ATOM 2245 C C . SER B 1 51 ? 9.031 -29.781 -10.82 1 60.56 51 SER B C 1
ATOM 2247 O O . SER B 1 51 ? 7.973 -30.422 -10.789 1 60.56 51 SER B O 1
ATOM 2249 N N . GLY B 1 52 ? 9.828 -30.75 -11.219 1 49.88 52 GLY B N 1
ATOM 2250 C CA . GLY B 1 52 ? 9.719 -32.125 -10.789 1 49.88 52 GLY B CA 1
ATOM 2251 C C . GLY B 1 52 ? 10.055 -32.344 -9.32 1 49.88 52 GLY B C 1
ATOM 2252 O O . GLY B 1 52 ? 10.984 -31.703 -8.805 1 49.88 52 GLY B O 1
ATOM 2253 N N . VAL B 1 53 ? 9.141 -32.531 -8.391 1 46.84 53 VAL B N 1
ATOM 2254 C CA . VAL B 1 53 ? 9.461 -33.094 -7.086 1 46.84 53 VAL B CA 1
ATOM 2255 C C . VAL B 1 53 ? 10.164 -34.438 -7.262 1 46.84 53 VAL B C 1
ATOM 2257 O O . VAL B 1 53 ? 9.641 -35.344 -7.926 1 46.84 53 VAL B O 1
ATOM 2260 N N . VAL B 1 54 ? 11.531 -34.406 -7.129 1 42.97 54 VAL B N 1
ATOM 2261 C CA . VAL B 1 54 ? 12.312 -35.656 -7.117 1 42.97 54 VAL B CA 1
ATOM 2262 C C . VAL B 1 54 ? 11.883 -36.531 -5.941 1 42.97 54 VAL B C 1
ATOM 2264 O O . VAL B 1 54 ? 12 -36.125 -4.781 1 42.97 54 VAL B O 1
ATOM 2267 N N . GLY B 1 55 ? 10.859 -37.375 -5.98 1 39.47 55 GLY B N 1
ATOM 2268 C CA . GLY B 1 55 ? 10.672 -38.344 -4.93 1 39.47 55 GLY B CA 1
ATOM 2269 C C . GLY B 1 55 ? 11.875 -39.25 -4.738 1 39.47 55 GLY B C 1
ATOM 2270 O O . GLY B 1 55 ? 12.789 -39.281 -5.574 1 39.47 55 GLY B O 1
ATOM 2271 N N . ASP B 1 56 ? 12.102 -39.719 -3.514 1 40.97 56 ASP B N 1
ATOM 2272 C CA . ASP B 1 56 ? 13.203 -40.594 -3.186 1 40.97 56 ASP B CA 1
ATOM 2273 C C . ASP B 1 56 ? 13.484 -41.562 -4.332 1 40.97 56 ASP B C 1
ATOM 2275 O O . ASP B 1 56 ? 14.648 -41.875 -4.613 1 40.97 56 ASP B O 1
ATOM 2279 N N . GLU B 1 57 ? 12.602 -42.719 -4.465 1 35.91 57 GLU B N 1
ATOM 2280 C CA . GLU B 1 57 ? 12.758 -43.906 -5.301 1 35.91 57 GLU B CA 1
ATOM 2281 C C . GLU B 1 57 ? 12.43 -43.594 -6.758 1 35.91 57 GLU B C 1
ATOM 2283 O O . GLU B 1 57 ? 11.281 -43.281 -7.09 1 35.91 57 GLU B O 1
ATOM 2288 N N . GLY B 1 58 ? 13.406 -43.531 -7.812 1 39.03 58 GLY B N 1
ATOM 2289 C CA . GLY B 1 58 ? 13.469 -43.312 -9.25 1 39.03 58 GLY B CA 1
ATOM 2290 C C . GLY B 1 58 ? 12.719 -42.062 -9.695 1 39.03 58 GLY B C 1
ATOM 2291 O O . GLY B 1 58 ? 11.938 -41.5 -8.93 1 39.03 58 GLY B O 1
ATOM 2292 N N . ASP B 1 59 ? 13.203 -41.406 -10.914 1 39.72 59 ASP B N 1
ATOM 2293 C CA . ASP B 1 59 ? 12.727 -40.219 -11.586 1 39.72 59 ASP B CA 1
ATOM 2294 C C . ASP B 1 59 ? 11.195 -40.188 -11.625 1 39.72 59 ASP B C 1
ATOM 2296 O O . ASP B 1 59 ? 10.594 -40.531 -12.633 1 39.72 59 ASP B O 1
ATOM 2300 N N . VAL B 1 60 ? 10.555 -40.938 -10.898 1 38.75 60 VAL B N 1
ATOM 2301 C CA . VAL B 1 60 ? 9.109 -40.875 -11.086 1 38.75 60 VAL B CA 1
ATOM 2302 C C . VAL B 1 60 ? 8.633 -39.438 -10.914 1 38.75 60 VAL B C 1
ATOM 2304 O O . VAL B 1 60 ? 8.812 -38.844 -9.852 1 38.75 60 VAL B O 1
ATOM 2307 N N . ILE B 1 61 ? 8.734 -38.625 -12 1 43.69 61 ILE B N 1
ATOM 2308 C CA . ILE B 1 61 ? 7.898 -37.438 -12.07 1 43.69 61 ILE B CA 1
ATOM 2309 C C . ILE B 1 61 ? 6.527 -37.719 -11.469 1 43.69 61 ILE B C 1
ATOM 2311 O O . ILE B 1 61 ? 5.777 -38.562 -11.992 1 43.69 61 ILE B O 1
ATOM 2315 N N . SER B 1 62 ? 6.438 -38.094 -10.305 1 44.06 62 SER B N 1
ATOM 2316 C CA . SER B 1 62 ? 5.078 -38.312 -9.812 1 44.06 62 SER B CA 1
ATOM 2317 C C . SER B 1 62 ? 4.074 -37.438 -10.578 1 44.06 62 SER B C 1
ATOM 2319 O O . SER B 1 62 ? 4.375 -36.312 -10.945 1 44.06 62 SER B O 1
ATOM 2321 N N . GLU B 1 63 ? 3.184 -38 -11.438 1 42.78 63 GLU B N 1
ATOM 2322 C CA . GLU B 1 63 ? 2.021 -37.438 -12.133 1 42.78 63 GLU B CA 1
ATOM 2323 C C . GLU B 1 63 ? 1.434 -36.25 -11.375 1 42.78 63 GLU B C 1
ATOM 2325 O O . GLU B 1 63 ? 0.281 -35.875 -11.602 1 42.78 63 GLU B O 1
ATOM 2330 N N . ALA B 1 64 ? 1.919 -35.938 -10.258 1 48.06 64 ALA B N 1
ATOM 2331 C CA . ALA B 1 64 ? 1.28 -34.75 -9.688 1 48.06 64 ALA B CA 1
ATOM 2332 C C . ALA B 1 64 ? 1.301 -33.594 -10.672 1 48.06 64 ALA B C 1
ATOM 2334 O O . ALA B 1 64 ? 2.348 -33.281 -11.242 1 48.06 64 ALA B O 1
ATOM 2335 N N . ARG B 1 65 ? 0.213 -33.469 -11.5 1 53.78 65 ARG B N 1
ATOM 2336 C CA . ARG B 1 65 ? -0.254 -32.406 -12.383 1 53.78 65 ARG B CA 1
ATOM 2337 C C . ARG B 1 65 ? 0.272 -31.062 -11.93 1 53.78 65 ARG B C 1
ATOM 2339 O O . ARG B 1 65 ? -0.43 -30.312 -11.242 1 53.78 65 ARG B O 1
ATOM 2346 N N . THR B 1 66 ? 1.642 -31 -12.133 1 65.44 66 THR B N 1
ATOM 2347 C CA . THR B 1 66 ? 2.426 -29.922 -11.555 1 65.44 66 THR B CA 1
ATOM 2348 C C . THR B 1 66 ? 2.629 -28.797 -12.57 1 65.44 66 THR B C 1
ATOM 2350 O O . THR B 1 66 ? 2.496 -29.016 -13.773 1 65.44 66 THR B O 1
ATOM 2353 N N . SER B 1 67 ? 2.729 -27.531 -12.266 1 78.06 67 SER B N 1
ATOM 2354 C CA . SER B 1 67 ? 3.018 -26.281 -12.945 1 78.06 67 SER B CA 1
ATOM 2355 C C . SER B 1 67 ? 4.402 -26.297 -13.586 1 78.06 67 SER B C 1
ATOM 2357 O O . SER B 1 67 ? 5.172 -27.234 -13.383 1 78.06 67 SER B O 1
ATOM 2359 N N . GLN B 1 68 ? 4.527 -25.641 -14.742 1 87.75 68 GLN B N 1
ATOM 2360 C CA . GLN B 1 68 ? 5.832 -25.406 -15.352 1 87.75 68 GLN B CA 1
ATOM 2361 C C . GLN B 1 68 ? 6.367 -24.031 -14.961 1 87.75 68 GLN B C 1
ATOM 2363 O O . GLN B 1 68 ? 5.605 -23.062 -14.867 1 87.75 68 GLN B O 1
ATOM 2368 N N . SER B 1 69 ? 7.645 -23.969 -14.75 1 91.44 69 SER B N 1
ATOM 2369 C CA . SER B 1 69 ? 8.211 -22.703 -14.312 1 91.44 69 SER B CA 1
ATOM 2370 C C . SER B 1 69 ? 9.336 -22.25 -15.234 1 91.44 69 SER B C 1
ATOM 2372 O O . SER B 1 69 ? 9.906 -23.062 -15.969 1 91.44 69 SER B O 1
ATOM 2374 N N . ALA B 1 70 ? 9.57 -20.984 -15.297 1 92.56 70 ALA B N 1
ATOM 2375 C CA . ALA B 1 70 ? 10.664 -20.375 -16.031 1 92.56 70 ALA B CA 1
ATOM 2376 C C . ALA B 1 70 ? 11.234 -19.172 -15.273 1 92.56 70 ALA B C 1
ATOM 2378 O O . ALA B 1 70 ? 10.477 -18.375 -14.719 1 92.56 70 ALA B O 1
ATOM 2379 N N . THR B 1 71 ? 12.57 -19.062 -15.219 1 92.88 71 THR B N 1
ATOM 2380 C CA . THR B 1 71 ? 13.234 -17.875 -14.711 1 92.88 71 THR B CA 1
ATOM 2381 C C . THR B 1 71 ? 13.406 -16.844 -15.82 1 92.88 71 THR B C 1
ATOM 2383 O O . THR B 1 71 ? 13.867 -17.172 -16.922 1 92.88 71 THR B O 1
ATOM 2386 N N . VAL B 1 72 ? 13.047 -15.703 -15.508 1 94.5 72 VAL B N 1
ATOM 2387 C CA . VAL B 1 72 ? 13.055 -14.664 -16.531 1 94.5 72 VAL B CA 1
ATOM 2388 C C . VAL B 1 72 ? 14.414 -13.969 -16.562 1 94.5 72 VAL B C 1
ATOM 2390 O O . VAL B 1 72 ? 14.961 -13.633 -15.508 1 94.5 72 VAL B O 1
ATOM 2393 N N . GLY B 1 73 ? 14.969 -13.758 -17.734 1 91.31 73 GLY B N 1
ATOM 2394 C CA . GLY B 1 73 ? 16.188 -12.984 -17.875 1 91.31 73 GLY B CA 1
ATOM 2395 C C . GLY B 1 73 ? 15.992 -11.508 -17.625 1 91.31 73 GLY B C 1
ATOM 2396 O O . GLY B 1 73 ? 14.852 -11.023 -17.578 1 91.31 73 GLY B O 1
ATOM 2397 N N . ARG B 1 74 ? 17.141 -10.836 -17.5 1 92.88 74 ARG B N 1
ATOM 2398 C CA . ARG B 1 74 ? 17.078 -9.406 -17.203 1 92.88 74 ARG B CA 1
ATOM 2399 C C . ARG B 1 74 ? 17.172 -8.578 -18.484 1 92.88 74 ARG B C 1
ATOM 2401 O O . ARG B 1 74 ? 18 -8.844 -19.344 1 92.88 74 ARG B O 1
ATOM 2408 N N . ASP B 1 75 ? 16.266 -7.664 -18.641 1 95.88 75 ASP B N 1
ATOM 2409 C CA . ASP B 1 75 ? 16.281 -6.621 -19.656 1 95.88 75 ASP B CA 1
ATOM 2410 C C . ASP B 1 75 ? 15.57 -5.363 -19.172 1 95.88 75 ASP B C 1
ATOM 2412 O O . ASP B 1 75 ? 15.242 -5.25 -17.984 1 95.88 75 ASP B O 1
ATOM 2416 N N . ALA B 1 76 ? 15.383 -4.445 -20.031 1 96.81 76 ALA B N 1
ATOM 2417 C CA . ALA B 1 76 ? 14.836 -3.154 -19.625 1 96.81 76 ALA B CA 1
ATOM 2418 C C . ALA B 1 76 ? 13.422 -3.309 -19.062 1 96.81 76 ALA B C 1
ATOM 2420 O O . ALA B 1 76 ? 13.055 -2.641 -18.094 1 96.81 76 ALA B O 1
ATOM 2421 N N . VAL B 1 77 ? 12.617 -4.156 -19.656 1 97.56 77 VAL B N 1
ATOM 2422 C CA . VAL B 1 77 ? 11.227 -4.344 -19.266 1 97.56 77 VAL B CA 1
ATOM 2423 C C . VAL B 1 77 ? 11.164 -5.059 -17.922 1 97.56 77 VAL B C 1
ATOM 2425 O O . VAL B 1 77 ? 10.453 -4.629 -17 1 97.56 77 VAL B O 1
ATOM 2428 N N . THR B 1 78 ? 11.914 -6.168 -17.797 1 97.75 78 THR B N 1
ATOM 2429 C CA . THR B 1 78 ? 11.891 -6.926 -16.562 1 97.75 78 THR B CA 1
ATOM 2430 C C . THR B 1 78 ? 12.508 -6.117 -15.422 1 97.75 78 THR B C 1
ATOM 2432 O O . THR B 1 78 ? 12.094 -6.234 -14.266 1 97.75 78 THR B O 1
ATOM 2435 N N . ASN B 1 79 ? 13.492 -5.273 -15.75 1 97.12 79 ASN B N 1
ATOM 2436 C CA . ASN B 1 79 ? 14.047 -4.363 -14.75 1 97.12 79 ASN B CA 1
ATOM 2437 C C . ASN B 1 79 ? 13 -3.354 -14.273 1 97.12 79 ASN B C 1
ATOM 2439 O O . ASN B 1 79 ? 12.953 -3.018 -13.094 1 97.12 79 ASN B O 1
ATOM 2443 N N . CYS B 1 80 ? 12.242 -2.908 -15.227 1 97.94 80 CYS B N 1
ATOM 2444 C CA . CYS B 1 80 ? 11.172 -1.979 -14.891 1 97.94 80 CYS B CA 1
ATOM 2445 C C . CYS B 1 80 ? 10.195 -2.609 -13.898 1 97.94 80 CYS B C 1
ATOM 2447 O O . CYS B 1 80 ? 9.852 -2 -12.883 1 97.94 80 CYS B O 1
ATOM 2449 N N . ILE B 1 81 ? 9.781 -3.811 -14.109 1 98.5 81 ILE B N 1
ATOM 2450 C CA . ILE B 1 81 ? 8.844 -4.531 -13.258 1 98.5 81 ILE B CA 1
ATOM 2451 C C . ILE B 1 81 ? 9.469 -4.762 -11.883 1 98.5 81 ILE B C 1
ATOM 2453 O O . ILE B 1 81 ? 8.836 -4.504 -10.859 1 98.5 81 ILE B O 1
ATOM 2457 N N . SER B 1 82 ? 10.734 -5.184 -11.891 1 98.06 82 SER B N 1
ATOM 2458 C CA . SER B 1 82 ? 11.438 -5.453 -10.641 1 98.06 82 SER B CA 1
ATOM 2459 C C . SER B 1 82 ? 11.602 -4.18 -9.812 1 98.06 82 SER B C 1
ATOM 2461 O O . SER B 1 82 ? 11.438 -4.203 -8.594 1 98.06 82 SER B O 1
ATOM 2463 N N . GLU B 1 83 ? 11.914 -3.135 -10.484 1 97.81 83 GLU B N 1
ATOM 2464 C CA . GLU B 1 83 ? 12.102 -1.864 -9.789 1 97.81 83 GLU B CA 1
ATOM 2465 C C . GLU B 1 83 ? 10.781 -1.358 -9.203 1 97.81 83 GLU B C 1
ATOM 2467 O O . GLU B 1 83 ? 10.758 -0.812 -8.102 1 97.81 83 GLU B O 1
ATOM 2472 N N . ARG B 1 84 ? 9.688 -1.53 -9.914 1 98.31 84 ARG B N 1
ATOM 2473 C CA . ARG B 1 84 ? 8.359 -1.183 -9.406 1 98.31 84 ARG B CA 1
ATOM 2474 C C . ARG B 1 84 ? 8.039 -1.962 -8.141 1 98.31 84 ARG B C 1
ATOM 2476 O O . ARG B 1 84 ? 7.594 -1.383 -7.145 1 98.31 84 ARG B O 1
ATOM 2483 N N . ALA B 1 85 ? 8.32 -3.244 -8.188 1 98.5 85 ALA B N 1
ATOM 2484 C CA . ALA B 1 85 ? 8.109 -4.094 -7.016 1 98.5 85 ALA B CA 1
ATOM 2485 C C . ALA B 1 85 ? 8.992 -3.662 -5.852 1 98.5 85 ALA B C 1
ATOM 2487 O O . ALA B 1 85 ? 8.547 -3.621 -4.703 1 98.5 85 ALA B O 1
ATOM 2488 N N . ARG B 1 86 ? 10.242 -3.398 -6.203 1 97.75 86 ARG B N 1
ATOM 2489 C CA . ARG B 1 86 ? 11.203 -2.992 -5.18 1 97.75 86 ARG B CA 1
ATOM 2490 C C . ARG B 1 86 ? 10.75 -1.715 -4.48 1 97.75 86 ARG B C 1
ATOM 2492 O O . ARG B 1 86 ? 10.641 -1.677 -3.252 1 97.75 86 ARG B O 1
ATOM 2499 N N . GLN B 1 87 ? 10.453 -0.706 -5.27 1 97.5 87 GLN B N 1
ATOM 2500 C CA . GLN B 1 87 ? 10.078 0.596 -4.727 1 97.5 87 GLN B CA 1
ATOM 2501 C C . GLN B 1 87 ? 8.773 0.512 -3.943 1 97.5 87 GLN B C 1
ATOM 2503 O O . GLN B 1 87 ? 8.586 1.225 -2.953 1 97.5 87 GLN B O 1
ATOM 2508 N N . PHE B 1 88 ? 7.914 -0.359 -4.383 1 98.44 88 PHE B N 1
ATOM 2509 C CA . PHE B 1 88 ? 6.648 -0.596 -3.695 1 98.44 88 PHE B CA 1
ATOM 2510 C C . PHE B 1 88 ? 6.887 -0.999 -2.244 1 98.44 88 PHE B C 1
ATOM 2512 O O . PHE B 1 88 ? 6.172 -0.552 -1.345 1 98.44 88 PHE B O 1
ATOM 2519 N N . GLN B 1 89 ? 7.898 -1.708 -1.996 1 97.38 89 GLN B N 1
ATOM 2520 C CA . GLN B 1 89 ? 8.148 -2.295 -0.685 1 97.38 89 GLN B CA 1
ATOM 2521 C C . GLN B 1 89 ? 8.945 -1.341 0.202 1 97.38 89 GLN B C 1
ATOM 2523 O O . GLN B 1 89 ? 9.031 -1.541 1.415 1 97.38 89 GLN B O 1
ATOM 2528 N N . GLY B 1 90 ? 9.562 -0.342 -0.373 1 97.06 90 GLY B N 1
ATOM 2529 C CA . GLY B 1 90 ? 10.352 0.65 0.342 1 97.06 90 GLY B CA 1
ATOM 2530 C C . GLY B 1 90 ? 11.523 1.176 -0.465 1 97.06 90 GLY B C 1
ATOM 2531 O O . GLY B 1 90 ? 12.164 0.423 -1.203 1 97.06 90 GLY B O 1
ATOM 2532 N N . LEU B 1 91 ? 11.922 2.377 -0.22 1 97.19 91 LEU B N 1
ATOM 2533 C CA . LEU B 1 91 ? 12.969 3.018 -1.011 1 97.19 91 LEU B CA 1
ATOM 2534 C C . LEU B 1 91 ? 14.352 2.66 -0.478 1 97.19 91 LEU B C 1
ATOM 2536 O O . LEU B 1 91 ? 15.367 3.014 -1.084 1 97.19 91 LEU B O 1
ATOM 2540 N N . ASP B 1 92 ? 14.391 1.919 0.582 1 94.38 92 ASP B N 1
ATOM 2541 C CA . ASP B 1 92 ? 15.656 1.468 1.143 1 94.38 92 ASP B CA 1
ATOM 2542 C C . ASP B 1 92 ? 15.906 -0.006 0.827 1 94.38 92 ASP B C 1
ATOM 2544 O O . ASP B 1 92 ? 16.922 -0.57 1.23 1 94.38 92 ASP B O 1
ATOM 2548 N N . VAL B 1 93 ? 15.031 -0.678 0.109 1 94.62 93 VAL B N 1
ATOM 2549 C CA . VAL B 1 93 ? 15.203 -2.08 -0.254 1 94.62 93 VAL B CA 1
ATOM 2550 C C . VAL B 1 93 ? 16.25 -2.205 -1.354 1 94.62 93 VAL B C 1
ATOM 2552 O O . VAL B 1 93 ? 16.078 -1.677 -2.455 1 94.62 93 VAL B O 1
ATOM 2555 N N . PRO B 1 94 ? 17.297 -2.877 -1.069 1 94.19 94 PRO B N 1
ATOM 2556 C CA . PRO B 1 94 ? 18.297 -3.041 -2.125 1 94.19 94 PRO B CA 1
ATOM 2557 C C . PRO B 1 94 ? 17.812 -3.941 -3.26 1 94.19 94 PRO B C 1
ATOM 2559 O O . PRO B 1 94 ? 17.109 -4.926 -3.016 1 94.19 94 PRO B O 1
ATOM 2562 N N . SER B 1 95 ? 18.219 -3.596 -4.441 1 93.56 95 SER B N 1
ATOM 2563 C CA . SER B 1 95 ? 17.828 -4.398 -5.598 1 93.56 95 SER B CA 1
ATOM 2564 C C . SER B 1 95 ? 18.375 -5.82 -5.488 1 93.56 95 SER B C 1
ATOM 2566 O O . SER B 1 95 ? 17.766 -6.758 -6.012 1 93.56 95 SER B O 1
ATOM 2568 N N . THR B 1 96 ? 19.438 -6.008 -4.73 1 93.5 96 THR B N 1
ATOM 2569 C CA . THR B 1 96 ? 20.078 -7.305 -4.605 1 93.5 96 THR B CA 1
ATOM 2570 C C . THR B 1 96 ? 19.25 -8.25 -3.74 1 93.5 96 THR B C 1
ATOM 2572 O O . THR B 1 96 ? 19.562 -9.438 -3.645 1 93.5 96 THR B O 1
ATOM 2575 N N . HIS B 1 97 ? 18.219 -7.73 -3.146 1 94.38 97 HIS B N 1
ATOM 2576 C CA . HIS B 1 97 ? 17.375 -8.562 -2.295 1 94.38 97 HIS B CA 1
ATOM 2577 C C . HIS B 1 97 ? 16.25 -9.203 -3.094 1 94.38 97 HIS B C 1
ATOM 2579 O O . HIS B 1 97 ? 15.531 -10.062 -2.584 1 94.38 97 HIS B O 1
ATOM 2585 N N . LEU B 1 98 ? 16.031 -8.727 -4.312 1 95.69 98 LEU B N 1
ATOM 2586 C CA . LEU B 1 98 ? 14.977 -9.297 -5.141 1 95.69 98 LEU B CA 1
ATOM 2587 C C . LEU B 1 98 ? 15.484 -10.5 -5.922 1 95.69 98 LEU B C 1
ATOM 2589 O O . LEU B 1 98 ? 16.5 -10.422 -6.617 1 95.69 98 LEU B O 1
ATOM 2593 N N . GLU B 1 99 ? 14.789 -11.594 -5.789 1 93.31 99 GLU B N 1
ATOM 2594 C CA . GLU B 1 99 ? 15.078 -12.75 -6.633 1 93.31 99 GLU B CA 1
ATOM 2595 C C . GLU B 1 99 ? 14.664 -12.5 -8.078 1 93.31 99 GLU B C 1
ATOM 2597 O O . GLU B 1 99 ? 13.891 -11.578 -8.359 1 93.31 99 GLU B O 1
ATOM 2602 N N . ALA B 1 100 ? 15.227 -13.312 -8.922 1 93.5 100 ALA B N 1
ATOM 2603 C CA . ALA B 1 100 ? 14.82 -13.227 -10.328 1 93.5 100 ALA B CA 1
ATOM 2604 C C . ALA B 1 100 ? 13.328 -13.508 -10.477 1 93.5 100 ALA B C 1
ATOM 2606 O O . ALA B 1 100 ? 12.773 -14.352 -9.773 1 93.5 100 ALA B O 1
ATOM 2607 N N . ILE B 1 101 ? 12.766 -12.789 -11.391 1 97.38 101 ILE B N 1
ATOM 2608 C CA . ILE B 1 101 ? 11.352 -13.016 -11.688 1 97.38 101 ILE B CA 1
ATOM 2609 C C . ILE B 1 101 ? 11.148 -14.461 -12.133 1 97.38 101 ILE B C 1
ATOM 2611 O O . ILE B 1 101 ? 11.914 -14.984 -12.938 1 97.38 101 ILE B O 1
ATOM 2615 N N . GLN B 1 102 ? 10.125 -15.102 -11.586 1 95.94 102 GLN B N 1
ATOM 2616 C CA . GLN B 1 102 ? 9.758 -16.469 -11.938 1 95.94 102 GLN B CA 1
ATOM 2617 C C . GLN B 1 102 ? 8.344 -16.531 -12.5 1 95.94 102 GLN B C 1
ATOM 2619 O O . GLN B 1 102 ? 7.398 -16.047 -11.875 1 95.94 102 GLN B O 1
ATOM 2624 N N . LEU B 1 103 ? 8.242 -17.094 -13.656 1 97.12 103 LEU B N 1
ATOM 2625 C CA . LEU B 1 103 ? 6.926 -17.344 -14.219 1 97.12 103 LEU B CA 1
ATOM 2626 C C . LEU B 1 103 ? 6.5 -18.781 -13.992 1 97.12 103 LEU B C 1
ATOM 2628 O O . LEU B 1 103 ? 7.34 -19.688 -13.977 1 97.12 103 LEU B O 1
ATOM 2632 N N . VAL B 1 104 ? 5.23 -18.984 -13.812 1 95.38 104 VAL B N 1
ATOM 2633 C CA . VAL B 1 104 ? 4.664 -20.312 -13.648 1 95.38 104 VAL B CA 1
ATOM 2634 C C . VAL B 1 104 ? 3.436 -20.484 -14.539 1 95.38 104 VAL B C 1
ATOM 2636 O O . VAL B 1 104 ? 2.52 -19.656 -14.492 1 95.38 104 VAL B O 1
ATOM 2639 N N . LYS B 1 105 ? 3.459 -21.469 -15.266 1 94.56 105 LYS B N 1
ATOM 2640 C CA . LYS B 1 105 ? 2.367 -21.781 -16.188 1 94.56 105 LYS B CA 1
ATOM 2641 C C . LYS B 1 105 ? 1.497 -22.906 -15.641 1 94.56 105 LYS B C 1
ATOM 2643 O O . LYS B 1 105 ? 2.014 -23.922 -15.164 1 94.56 105 LYS B O 1
ATOM 2648 N N . TYR B 1 106 ? 0.151 -22.656 -15.727 1 92.44 106 TYR B N 1
ATOM 2649 C CA . TYR B 1 106 ? -0.811 -23.656 -15.281 1 92.44 106 TYR B CA 1
ATOM 2650 C C . TYR B 1 106 ? -1.762 -24.047 -16.406 1 92.44 106 TYR B C 1
ATOM 2652 O O . TYR B 1 106 ? -2.436 -23.188 -16.984 1 92.44 106 TYR B O 1
ATOM 2660 N N . GLY B 1 107 ? -1.75 -25.281 -16.719 1 90.94 107 GLY B N 1
ATOM 2661 C CA . GLY B 1 107 ? -2.74 -25.844 -17.625 1 90.94 107 GLY B CA 1
ATOM 2662 C C . GLY B 1 107 ? -3.887 -26.531 -16.906 1 90.94 107 GLY B C 1
ATOM 2663 O O . GLY B 1 107 ? -4.062 -26.359 -15.703 1 90.94 107 GLY B O 1
ATOM 2664 N N . LEU B 1 108 ? -4.652 -27.203 -17.766 1 90.25 108 LEU B N 1
ATOM 2665 C CA . LEU B 1 108 ? -5.844 -27.859 -17.25 1 90.25 108 LEU B CA 1
ATOM 2666 C C . LEU B 1 108 ? -5.496 -28.781 -16.094 1 90.25 108 LEU B C 1
ATOM 2668 O O . LEU B 1 108 ? -4.613 -29.641 -16.203 1 90.25 108 LEU B O 1
ATOM 2672 N N . GLY B 1 109 ? -6.125 -28.516 -14.93 1 89.44 109 GLY B N 1
ATOM 2673 C CA . GLY B 1 109 ? -5.977 -29.359 -13.75 1 89.44 109 GLY B CA 1
ATOM 2674 C C . GLY B 1 109 ? -4.738 -29.031 -12.938 1 89.44 109 GLY B C 1
ATOM 2675 O O . GLY B 1 109 ? -4.602 -29.484 -11.797 1 89.44 109 GLY B O 1
ATOM 2676 N N . GLU B 1 110 ? -3.838 -28.281 -13.469 1 88.69 110 GLU B N 1
ATOM 2677 C CA . GLU B 1 110 ? -2.594 -27.969 -12.773 1 88.69 110 GLU B CA 1
ATOM 2678 C C . GLU B 1 110 ? -2.826 -26.969 -11.648 1 88.69 110 GLU B C 1
ATOM 2680 O O . GLU B 1 110 ? -3.74 -26.141 -11.727 1 88.69 110 GLU B O 1
ATOM 2685 N N . GLN B 1 111 ? -2.064 -27.203 -10.594 1 88.88 111 GLN B N 1
ATOM 2686 C CA . GLN B 1 111 ? -2.215 -26.438 -9.359 1 88.88 111 GLN B CA 1
ATOM 2687 C C . GLN B 1 111 ? -0.893 -26.344 -8.602 1 88.88 111 GLN B C 1
ATOM 2689 O O . GLN B 1 111 ? 0.112 -26.922 -9.031 1 88.88 111 GLN B O 1
ATOM 2694 N N . TYR B 1 112 ? -0.847 -25.531 -7.676 1 89.12 112 TYR B N 1
ATOM 2695 C CA . TYR B 1 112 ? 0.217 -25.5 -6.68 1 89.12 112 TYR B CA 1
ATOM 2696 C C . TYR B 1 112 ? -0.35 -25.625 -5.27 1 89.12 112 TYR B C 1
ATOM 2698 O O . TYR B 1 112 ? -1.043 -24.734 -4.785 1 89.12 112 TYR B O 1
ATOM 2706 N N . ASP B 1 113 ? -0.033 -26.672 -4.582 1 90.19 113 ASP B N 1
ATOM 2707 C CA . ASP B 1 113 ? -0.621 -27.016 -3.289 1 90.19 113 ASP B CA 1
ATOM 2708 C C . ASP B 1 113 ? -0.298 -25.938 -2.244 1 90.19 113 ASP B C 1
ATOM 2710 O O . ASP B 1 113 ? 0.589 -25.109 -2.449 1 90.19 113 ASP B O 1
ATOM 2714 N N . PHE B 1 114 ? -1.075 -26.016 -1.193 1 93.31 114 PHE B N 1
ATOM 2715 C CA . PHE B 1 114 ? -0.89 -25.078 -0.095 1 93.31 114 PHE B CA 1
ATOM 2716 C C . PHE B 1 114 ? 0.566 -25.047 0.356 1 93.31 114 PHE B C 1
ATOM 2718 O O . PHE B 1 114 ? 1.17 -26.094 0.583 1 93.31 114 PHE B O 1
ATOM 2725 N N . HIS B 1 115 ? 1.13 -23.844 0.448 1 91.81 115 HIS B N 1
ATOM 2726 C CA . HIS B 1 115 ? 2.525 -23.672 0.833 1 91.81 115 HIS B CA 1
ATOM 2727 C C . HIS B 1 115 ? 2.77 -22.266 1.399 1 91.81 115 HIS B C 1
ATOM 2729 O O . HIS B 1 115 ? 1.878 -21.422 1.374 1 91.81 115 HIS B O 1
ATOM 2735 N N . MET B 1 116 ? 3.895 -22.156 2.033 1 92.69 116 MET B N 1
ATOM 2736 C CA . MET B 1 116 ? 4.426 -20.859 2.449 1 92.69 116 MET B CA 1
ATOM 2737 C C . MET B 1 116 ? 5.613 -20.453 1.581 1 92.69 116 MET B C 1
ATOM 2739 O O . MET B 1 116 ? 6.344 -21.312 1.083 1 92.69 116 MET B O 1
ATOM 2743 N N . ASP B 1 117 ? 5.746 -19.203 1.373 1 93.62 117 ASP B N 1
ATOM 2744 C CA . ASP B 1 117 ? 6.898 -18.75 0.6 1 93.62 117 ASP B CA 1
ATOM 2745 C C . ASP B 1 117 ? 8.125 -18.578 1.491 1 93.62 117 ASP B C 1
ATOM 2747 O O . ASP B 1 117 ? 9.242 -18.422 0.993 1 93.62 117 ASP B O 1
ATOM 2751 N N . TRP B 1 118 ? 7.867 -18.531 2.787 1 91.12 118 TRP B N 1
ATOM 2752 C CA . TRP B 1 118 ? 8.977 -18.453 3.729 1 91.12 118 TRP B CA 1
ATOM 2753 C C . TRP B 1 118 ? 9.391 -19.844 4.195 1 91.12 118 TRP B C 1
ATOM 2755 O O . TRP B 1 118 ? 8.664 -20.812 3.988 1 91.12 118 TRP B O 1
ATOM 2765 N N . PHE B 1 119 ? 10.617 -19.953 4.836 1 86.12 119 PHE B N 1
ATOM 2766 C CA . PHE B 1 119 ? 11.164 -21.234 5.27 1 86.12 119 PHE B CA 1
ATOM 2767 C C . PHE B 1 119 ? 11.297 -21.281 6.789 1 86.12 119 PHE B C 1
ATOM 2769 O O . PHE B 1 119 ? 11.68 -20.281 7.414 1 86.12 119 PHE B O 1
ATOM 2776 N N . PRO B 1 120 ? 10.836 -22.422 7.402 1 78.25 120 PRO B N 1
ATOM 2777 C CA . PRO B 1 120 ? 11 -22.562 8.852 1 78.25 120 PRO B CA 1
ATOM 2778 C C . PRO B 1 120 ? 12.469 -22.578 9.281 1 78.25 120 PRO B C 1
ATOM 2780 O O . PRO B 1 120 ? 13.328 -23.016 8.516 1 78.25 120 PRO B O 1
ATOM 2783 N N . HIS B 1 121 ? 12.688 -21.906 10.406 1 64.19 121 HIS B N 1
ATOM 2784 C CA . HIS B 1 121 ? 14.047 -21.844 10.93 1 64.19 121 HIS B CA 1
ATOM 2785 C C . HIS B 1 121 ? 14.656 -23.234 11.039 1 64.19 121 HIS B C 1
ATOM 2787 O O . HIS B 1 121 ? 15.852 -23.422 10.797 1 64.19 121 HIS B O 1
ATOM 2793 N N . ASP B 1 122 ? 13.883 -24.219 11.664 1 56.97 122 ASP B N 1
ATOM 2794 C CA . ASP B 1 122 ? 14.445 -25.547 11.953 1 56.97 122 ASP B CA 1
ATOM 2795 C C . ASP B 1 122 ? 14.781 -26.281 10.664 1 56.97 122 ASP B C 1
ATOM 2797 O O . ASP B 1 122 ? 15.617 -27.203 10.672 1 56.97 122 ASP B O 1
ATOM 2801 N N . THR B 1 123 ? 13.898 -26.266 9.805 1 49.75 123 THR B N 1
ATOM 2802 C CA . THR B 1 123 ? 14.227 -26.984 8.578 1 49.75 123 THR B CA 1
ATOM 2803 C C . THR B 1 123 ? 15.5 -26.438 7.949 1 49.75 123 THR B C 1
ATOM 2805 O O . THR B 1 123 ? 16 -26.969 6.957 1 49.75 123 THR B O 1
ATOM 2808 N N . ILE B 1 124 ? 15.758 -25.172 8.359 1 44.59 124 ILE B N 1
ATOM 2809 C CA . ILE B 1 124 ? 17.016 -24.594 7.906 1 44.59 124 ILE B CA 1
ATOM 2810 C C . ILE B 1 124 ? 18.172 -25.281 8.625 1 44.59 124 ILE B C 1
ATOM 2812 O O . ILE B 1 124 ? 18.344 -25.125 9.836 1 44.59 124 ILE B O 1
ATOM 2816 N N . GLY B 1 125 ? 18.469 -26.391 8.508 1 37.97 125 GLY B N 1
ATOM 2817 C CA . GLY B 1 125 ? 19.828 -26.562 8.977 1 37.97 125 GLY B CA 1
ATOM 2818 C C . GLY B 1 125 ? 20.656 -25.297 8.93 1 37.97 125 GLY B C 1
ATOM 2819 O O . GLY B 1 125 ? 20.328 -24.375 8.18 1 37.97 125 GLY B O 1
ATOM 2820 N N . HIS B 1 126 ? 21.422 -24.859 10.086 1 41.31 126 HIS B N 1
ATOM 2821 C CA . HIS B 1 126 ? 22.266 -23.672 10.125 1 41.31 126 HIS B CA 1
ATOM 2822 C C . HIS B 1 126 ? 22.547 -23.156 8.719 1 41.31 126 HIS B C 1
ATOM 2824 O O . HIS B 1 126 ? 22.625 -21.938 8.508 1 41.31 126 HIS B O 1
ATOM 2830 N N . ASN B 1 127 ? 22.891 -24 7.805 1 39.81 127 ASN B N 1
ATOM 2831 C CA . ASN B 1 127 ? 23.547 -23.859 6.504 1 39.81 127 ASN B CA 1
ATOM 2832 C C . ASN B 1 127 ? 22.516 -23.688 5.383 1 39.81 127 ASN B C 1
ATOM 2834 O O . ASN B 1 127 ? 22.891 -23.516 4.219 1 39.81 127 ASN B O 1
ATOM 2838 N N . SER B 1 128 ? 21.125 -23.891 5.625 1 43 128 SER B N 1
ATOM 2839 C CA . SER B 1 128 ? 20.344 -24.172 4.422 1 43 128 SER B CA 1
ATOM 2840 C C . SER B 1 128 ? 19.531 -22.953 3.992 1 43 128 SER B C 1
ATOM 2842 O O . SER B 1 128 ? 18.672 -23.047 3.121 1 43 128 SER B O 1
ATOM 2844 N N . LEU B 1 129 ? 19.219 -21.969 4.875 1 52.69 129 LEU B N 1
ATOM 2845 C CA . LEU B 1 129 ? 18.641 -20.828 4.16 1 52.69 129 LEU B CA 1
ATOM 2846 C C . LEU B 1 129 ? 19.516 -20.438 2.973 1 52.69 129 LEU B C 1
ATOM 2848 O O . LEU 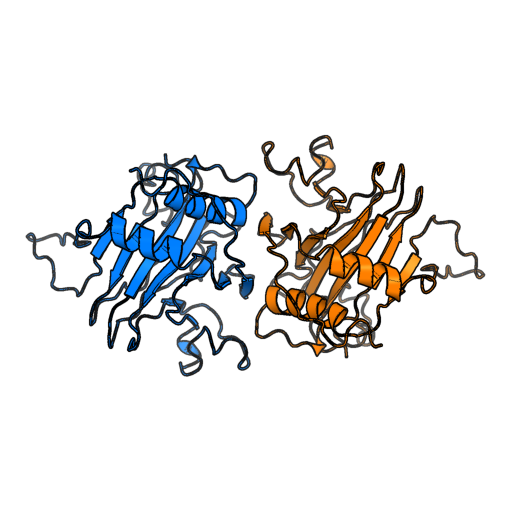B 1 129 ? 20.75 -20.375 3.094 1 52.69 129 LEU B O 1
ATOM 2852 N N . GLY B 1 130 ? 19.234 -20.922 1.859 1 52.25 130 GLY B N 1
ATOM 2853 C CA . GLY B 1 130 ? 20.047 -20.562 0.708 1 52.25 130 GLY B CA 1
ATOM 2854 C C . GLY B 1 130 ? 20.578 -19.141 0.759 1 52.25 130 GLY B C 1
ATOM 2855 O O . GLY B 1 130 ? 20.375 -18.438 1.745 1 52.25 130 GLY B O 1
ATOM 2856 N N . ILE B 1 131 ? 21.328 -18.688 -0.177 1 59.94 131 ILE B N 1
ATOM 2857 C CA . ILE B 1 131 ? 21.859 -17.359 -0.461 1 59.94 131 ILE B CA 1
ATOM 2858 C C . ILE B 1 131 ? 20.719 -16.344 -0.474 1 59.94 131 ILE B C 1
ATOM 2860 O O . ILE B 1 131 ? 19.719 -16.531 -1.16 1 59.94 131 ILE B O 1
AT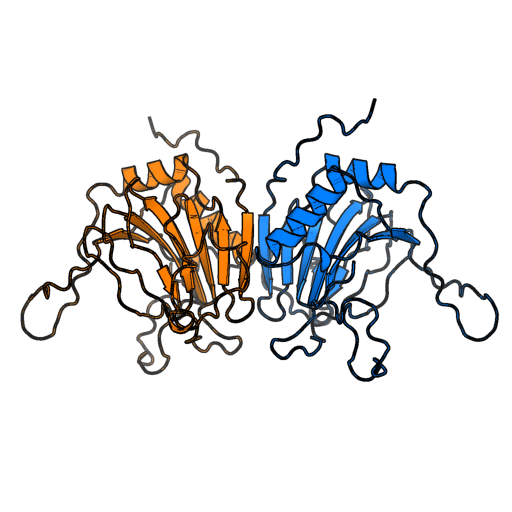OM 2864 N N . GLY B 1 132 ? 20.656 -15.414 0.692 1 69.81 132 GLY B N 1
ATOM 2865 C CA . GLY B 1 132 ? 19.703 -14.32 0.746 1 69.81 132 GLY B CA 1
ATOM 2866 C C . GLY B 1 132 ? 18.844 -14.336 1.995 1 69.81 132 GLY B C 1
ATOM 2867 O O . GLY B 1 132 ? 18.125 -13.367 2.279 1 69.81 132 GLY B O 1
ATOM 2868 N N . GLY B 1 133 ? 18.844 -15.477 2.717 1 78.5 133 GLY B N 1
ATOM 2869 C CA . GLY B 1 133 ? 18.016 -15.562 3.9 1 78.5 133 GLY B CA 1
ATOM 2870 C C . GLY B 1 133 ? 16.578 -15.93 3.586 1 78.5 133 GLY B C 1
ATOM 2871 O O . GLY B 1 133 ? 16.297 -16.656 2.629 1 78.5 133 GLY B O 1
ATOM 2872 N N . ASN B 1 134 ? 15.625 -15.672 4.465 1 89.31 134 ASN B N 1
ATOM 2873 C CA . ASN B 1 134 ? 14.203 -15.969 4.289 1 89.31 134 ASN B CA 1
ATOM 2874 C C . ASN B 1 134 ? 13.523 -14.953 3.375 1 89.31 134 ASN B C 1
ATOM 2876 O O . ASN B 1 134 ? 14.039 -13.859 3.17 1 89.31 134 ASN B O 1
ATOM 2880 N N . ARG B 1 135 ? 12.523 -15.383 2.734 1 93.5 135 ARG B N 1
ATOM 2881 C CA . ARG B 1 135 ? 11.742 -14.469 1.91 1 93.5 135 ARG B CA 1
ATOM 2882 C C . ARG B 1 135 ? 10.859 -13.578 2.773 1 93.5 135 ARG B C 1
ATOM 2884 O O . ARG B 1 135 ? 9.992 -14.07 3.496 1 93.5 135 ARG B O 1
ATOM 2891 N N . VAL B 1 136 ? 11.07 -12.281 2.641 1 95.56 136 VAL B N 1
ATOM 2892 C CA . VAL B 1 136 ? 10.359 -11.297 3.457 1 95.56 136 VAL B CA 1
ATOM 2893 C C . VAL B 1 136 ? 8.984 -11.023 2.852 1 95.56 136 VAL B C 1
ATOM 2895 O O . VAL B 1 136 ? 8.008 -10.828 3.578 1 95.56 136 VAL B O 1
ATOM 2898 N N . SER B 1 137 ? 8.891 -11.023 1.56 1 97.62 137 SER B N 1
ATOM 2899 C CA . SER B 1 137 ? 7.633 -10.664 0.902 1 97.62 137 SER B CA 1
ATOM 2900 C C . SER B 1 137 ? 7.504 -11.359 -0.449 1 97.62 137 SER B C 1
ATOM 2902 O O . SER B 1 137 ? 8.477 -11.898 -0.976 1 97.62 137 SER B O 1
ATOM 2904 N N . SER B 1 138 ? 6.281 -11.406 -0.934 1 98.25 138 SER B N 1
ATOM 2905 C CA . SER B 1 138 ? 5.957 -12.039 -2.207 1 98.25 138 SER B CA 1
ATOM 2906 C C . SER B 1 138 ? 4.977 -11.195 -3.012 1 98.25 138 SER B C 1
ATOM 2908 O O . SER B 1 138 ? 4.059 -10.594 -2.449 1 98.25 138 SER B O 1
ATOM 2910 N N . PHE B 1 139 ? 5.23 -11.078 -4.277 1 98.75 139 PHE B N 1
ATOM 2911 C CA . PHE B 1 139 ? 4.223 -10.688 -5.254 1 98.75 139 PHE B CA 1
ATOM 2912 C C . PHE B 1 139 ? 3.797 -11.875 -6.102 1 98.75 139 PHE B C 1
ATOM 2914 O O . PHE B 1 139 ? 4.637 -12.664 -6.543 1 98.75 139 PHE B O 1
ATOM 2921 N N . PHE B 1 140 ? 2.561 -12.039 -6.32 1 98.75 140 PHE B N 1
ATOM 2922 C CA . PHE B 1 140 ? 2.051 -12.922 -7.367 1 98.75 140 PHE B CA 1
ATOM 2923 C C . PHE B 1 140 ? 1.152 -12.148 -8.328 1 98.75 140 PHE B C 1
ATOM 2925 O O . PHE B 1 140 ? 0.153 -11.562 -7.914 1 98.75 140 PHE B O 1
ATOM 2932 N N . ALA B 1 141 ? 1.517 -12.133 -9.562 1 98.81 141 ALA B N 1
ATOM 2933 C CA . ALA B 1 141 ? 0.763 -11.406 -10.586 1 98.81 141 ALA B CA 1
ATOM 2934 C C . ALA B 1 141 ? 0.292 -12.344 -11.695 1 98.81 141 ALA B C 1
ATOM 2936 O O . ALA B 1 141 ? 0.92 -13.375 -11.945 1 98.81 141 ALA B O 1
ATOM 2937 N N . TYR B 1 142 ? -0.81 -11.992 -12.312 1 98.62 142 TYR B N 1
ATOM 2938 C CA . TYR B 1 142 ? -1.326 -12.75 -13.445 1 98.62 142 TYR B CA 1
ATOM 2939 C C . TYR B 1 142 ? -0.888 -12.125 -14.766 1 98.62 142 TYR B C 1
ATOM 2941 O O . TYR B 1 142 ? -1.371 -11.055 -15.141 1 98.62 142 TYR B O 1
ATOM 2949 N N . VAL B 1 143 ? -0.024 -12.82 -15.438 1 98.69 143 VAL B N 1
ATOM 2950 C CA . VAL B 1 143 ? 0.538 -12.32 -16.688 1 98.69 143 VAL B CA 1
ATOM 2951 C C . VAL B 1 143 ? -0.447 -12.555 -17.828 1 98.69 143 VAL B C 1
ATOM 2953 O O . VAL B 1 143 ? -0.733 -11.648 -18.609 1 98.69 143 VAL B O 1
ATOM 2956 N N . SER B 1 144 ? -0.953 -13.719 -17.875 1 98.31 144 SER B N 1
ATOM 2957 C CA . SER B 1 144 ? -1.942 -14.078 -18.891 1 98.31 144 SER B CA 1
ATOM 2958 C C . SER B 1 144 ? -2.98 -15.047 -18.328 1 98.31 144 SER B C 1
ATOM 2960 O O . SER B 1 144 ? -2.645 -15.945 -17.547 1 98.31 144 SER B O 1
ATOM 2962 N N . VAL B 1 145 ? -4.195 -14.805 -18.734 1 98 145 VAL B N 1
ATOM 2963 C CA . VAL B 1 145 ? -5.324 -15.641 -18.344 1 98 145 VAL B CA 1
ATOM 2964 C C . VAL B 1 145 ? -6.25 -15.859 -19.531 1 98 145 VAL B C 1
ATOM 2966 O O . VAL B 1 145 ? -6.621 -14.906 -20.219 1 98 145 VAL B O 1
ATOM 2969 N N . SER B 1 146 ? -6.59 -17.109 -19.766 1 97.31 146 SER B N 1
ATOM 2970 C CA . SER B 1 146 ? -7.512 -17.406 -20.859 1 97.31 146 SER B CA 1
ATOM 2971 C C . SER B 1 146 ? -8.852 -16.719 -20.656 1 97.31 146 SER B C 1
ATOM 2973 O O . SER B 1 146 ? -9.344 -16.609 -19.531 1 97.31 146 SER B O 1
ATOM 2975 N N . ASP B 1 147 ? -9.477 -16.375 -21.719 1 95.94 147 ASP B N 1
ATOM 2976 C CA . ASP B 1 147 ? -10.773 -15.703 -21.672 1 95.94 147 ASP B CA 1
ATOM 2977 C C . ASP B 1 147 ? -11.836 -16.594 -21.031 1 95.94 147 ASP B C 1
ATOM 2979 O O . ASP B 1 147 ? -12.75 -16.094 -20.375 1 95.94 147 ASP B O 1
ATOM 2983 N N . ASN B 1 148 ? -11.672 -17.859 -21.219 1 95.88 148 ASN B N 1
ATOM 2984 C CA . ASN B 1 148 ? -12.672 -18.797 -20.719 1 95.88 148 ASN B CA 1
ATOM 2985 C C . ASN B 1 148 ? -12.242 -19.438 -19.406 1 95.88 148 ASN B C 1
ATOM 2987 O O . ASN B 1 148 ? -12.703 -20.531 -19.062 1 95.88 148 ASN B O 1
ATOM 2991 N N . ILE B 1 149 ? -11.344 -18.812 -18.719 1 96.5 149 ILE B N 1
ATOM 2992 C CA . ILE B 1 149 ? -10.734 -19.391 -17.531 1 96.5 149 ILE B CA 1
ATOM 2993 C C . ILE B 1 149 ? -11.812 -19.734 -16.5 1 96.5 149 ILE B C 1
ATOM 2995 O O . ILE B 1 149 ? -12.758 -18.953 -16.312 1 96.5 149 ILE B O 1
ATOM 2999 N N . ALA B 1 150 ? -11.805 -20.938 -15.984 1 96.38 150 ALA B N 1
ATOM 3000 C CA . ALA B 1 150 ? -12.5 -21.344 -14.766 1 96.38 150 ALA B CA 1
ATOM 3001 C C . ALA B 1 150 ? -11.531 -21.922 -13.742 1 96.38 150 ALA B C 1
ATOM 3003 O O . ALA B 1 150 ? -10.617 -22.656 -14.102 1 96.38 150 ALA B O 1
ATOM 3004 N N . GLY B 1 151 ? -11.758 -21.516 -12.43 1 95.75 151 GLY B N 1
ATOM 3005 C CA . GLY B 1 151 ? -10.758 -21.891 -11.438 1 95.75 151 GLY B CA 1
ATOM 3006 C C . GLY B 1 151 ? -9.469 -21.109 -11.555 1 95.75 151 GLY B C 1
ATOM 3007 O O . GLY B 1 151 ? -9.461 -20 -12.078 1 95.75 151 GLY B O 1
ATOM 3008 N N . GLY B 1 152 ? -8.398 -21.578 -10.992 1 96 152 GLY B N 1
ATOM 3009 C CA . GLY B 1 152 ? -7.07 -21.031 -11.188 1 96 152 GLY B CA 1
ATOM 3010 C C . GLY B 1 152 ? -6.773 -19.859 -10.266 1 96 152 GLY B C 1
ATOM 3011 O O . GLY B 1 152 ? -5.742 -19.188 -10.406 1 96 152 GLY B O 1
ATOM 3012 N N . GLY B 1 153 ? -7.645 -19.578 -9.32 1 97.69 153 GLY B N 1
ATOM 3013 C CA . GLY B 1 153 ? -7.41 -18.484 -8.367 1 97.69 153 GLY B CA 1
ATOM 3014 C C . GLY B 1 153 ? -6.328 -18.812 -7.355 1 97.69 153 GLY B C 1
ATOM 3015 O O . GLY B 1 153 ? -5.84 -19.938 -7.301 1 97.69 153 GLY B O 1
ATOM 3016 N N . THR B 1 154 ? -5.875 -17.844 -6.648 1 98.06 154 THR B N 1
ATOM 3017 C CA . THR B 1 154 ? -4.941 -18 -5.535 1 98.06 154 THR B CA 1
ATOM 3018 C C . THR B 1 154 ? -5.676 -17.906 -4.199 1 98.06 154 THR B C 1
ATOM 3020 O O . THR B 1 154 ? -6.27 -16.875 -3.881 1 98.06 154 THR B O 1
ATOM 3023 N N . ASN B 1 155 ? -5.633 -18.969 -3.451 1 97.94 155 ASN B N 1
ATOM 3024 C CA . ASN B 1 155 ? -6.418 -19.047 -2.225 1 97.94 155 ASN B CA 1
ATOM 3025 C C . ASN B 1 155 ? -5.539 -18.875 -0.986 1 97.94 155 ASN B C 1
ATOM 3027 O O . ASN B 1 155 ? -4.453 -19.453 -0.905 1 97.94 155 ASN B O 1
ATOM 3031 N N . PHE B 1 156 ? -5.98 -18.031 -0.128 1 98.25 156 PHE B N 1
ATOM 3032 C CA . PHE B 1 156 ? -5.449 -17.891 1.222 1 98.25 156 PHE B CA 1
ATOM 3033 C C . PHE B 1 156 ? -6.457 -18.375 2.256 1 98.25 156 PHE B C 1
ATOM 3035 O O . PHE B 1 156 ? -7.344 -17.625 2.664 1 98.25 156 PHE B O 1
ATOM 3042 N N . PRO B 1 157 ? -6.297 -19.562 2.729 1 97.44 157 PRO B N 1
ATOM 3043 C CA . PRO B 1 157 ? -7.332 -20.172 3.566 1 97.44 157 PRO B CA 1
ATOM 3044 C C . PRO B 1 157 ? -7.441 -19.516 4.941 1 97.44 157 PRO B C 1
ATOM 3046 O O . PRO B 1 157 ? -8.469 -19.641 5.605 1 97.44 157 PRO B O 1
ATOM 3049 N N . CYS B 1 158 ? -6.375 -18.844 5.387 1 96.62 158 CYS B N 1
ATOM 3050 C CA . CYS B 1 158 ? -6.359 -18.297 6.73 1 96.62 158 CYS B CA 1
ATOM 3051 C C . CYS B 1 158 ? -6.785 -16.828 6.719 1 96.62 158 CYS B C 1
ATOM 3053 O O . CYS B 1 158 ? -6.906 -16.203 7.773 1 96.62 158 CYS B O 1
ATOM 3055 N N . LEU B 1 159 ? -6.949 -16.219 5.559 1 96.31 159 LEU B N 1
ATOM 3056 C CA . LEU B 1 159 ? -7.441 -14.852 5.469 1 96.31 159 LEU B CA 1
ATOM 3057 C C . LEU B 1 159 ? -8.953 -14.797 5.688 1 96.31 159 LEU B C 1
ATOM 3059 O O . LEU B 1 159 ? -9.688 -15.641 5.172 1 96.31 159 LEU B O 1
ATOM 3063 N N . GLU B 1 160 ? -9.336 -13.812 6.41 1 93.38 160 GLU B N 1
ATOM 3064 C CA . GLU B 1 160 ? -10.766 -13.641 6.656 1 93.38 160 GLU B CA 1
ATOM 3065 C C . GLU B 1 160 ? -11.453 -12.984 5.465 1 93.38 160 GLU B C 1
ATOM 3067 O O . GLU B 1 160 ? -11 -11.953 4.965 1 93.38 160 GLU B O 1
ATOM 3072 N N . PRO B 1 161 ? -12.508 -13.641 5.043 1 93.31 161 PRO B N 1
ATOM 3073 C CA . PRO B 1 161 ? -13.25 -13.016 3.947 1 93.31 161 PRO B CA 1
ATOM 3074 C C . PRO B 1 161 ? -13.805 -11.648 4.32 1 93.31 161 PRO B C 1
ATOM 3076 O O . PRO B 1 161 ? -14.164 -11.414 5.48 1 93.31 161 PRO B O 1
ATOM 3079 N N . SER B 1 162 ? -13.703 -10.734 3.389 1 88.12 162 SER B N 1
ATOM 3080 C CA . SER B 1 162 ? -14.25 -9.398 3.588 1 88.12 162 SER B CA 1
ATOM 3081 C C . SER B 1 162 ? -15.766 -9.391 3.465 1 88.12 162 SER B C 1
ATOM 3083 O O . SER B 1 162 ? -16.328 -10.078 2.604 1 88.12 162 SER B O 1
ATOM 3085 N N . PRO B 1 163 ? -16.312 -8.531 4.379 1 79.75 163 PRO B N 1
ATOM 3086 C CA . PRO B 1 163 ? -17.766 -8.398 4.227 1 79.75 163 PRO B CA 1
ATOM 3087 C C . PRO B 1 163 ? -18.156 -7.523 3.039 1 79.75 163 PRO B C 1
ATOM 3089 O O . PRO B 1 163 ? -17.344 -6.738 2.549 1 79.75 163 PRO B O 1
ATOM 3092 N N . GLY B 1 164 ? -19.188 -7.727 2.439 1 77.94 164 GLY B N 1
ATOM 3093 C CA . GLY B 1 164 ? -19.734 -6.875 1.395 1 77.94 164 GLY B CA 1
ATOM 3094 C C . GLY B 1 164 ? -19.359 -7.332 -0.003 1 77.94 164 GLY B C 1
ATOM 3095 O O . GLY B 1 164 ? -18.766 -8.406 -0.175 1 77.94 164 GLY B O 1
ATOM 3096 N N . LYS B 1 165 ? -19.703 -6.516 -1.01 1 90.62 165 LYS B N 1
ATOM 3097 C CA . LYS B 1 165 ? -19.594 -6.934 -2.404 1 90.62 165 LYS B CA 1
ATOM 3098 C C . LYS B 1 165 ? -18.453 -6.195 -3.107 1 90.62 165 LYS B C 1
ATOM 3100 O O . LYS B 1 165 ? -18.172 -6.453 -4.277 1 90.62 165 LYS B O 1
ATOM 3105 N N . GLY B 1 166 ? -17.734 -5.348 -2.43 1 94.44 166 GLY B N 1
ATOM 3106 C CA . GLY B 1 166 ? -16.734 -4.508 -3.064 1 94.44 166 GLY B CA 1
ATOM 3107 C C . GLY B 1 166 ? -15.578 -5.293 -3.65 1 94.44 166 GLY B C 1
ATOM 3108 O O . GLY B 1 166 ? -15.008 -4.895 -4.668 1 94.44 166 GLY B O 1
ATOM 3109 N N . TRP B 1 167 ? -15.289 -6.418 -3.027 1 97.19 167 TRP B N 1
ATOM 3110 C CA . TRP B 1 167 ? -14.125 -7.211 -3.428 1 97.19 167 TRP B CA 1
ATOM 3111 C C . TRP B 1 167 ? -14.516 -8.25 -4.477 1 97.19 167 TRP B C 1
ATOM 3113 O O . TRP B 1 167 ? -13.648 -8.891 -5.074 1 97.19 167 TRP B O 1
ATOM 3123 N N . CYS B 1 168 ? -15.766 -8.398 -4.844 1 96.94 168 CYS B N 1
ATOM 3124 C CA . CYS B 1 168 ? -16.234 -9.562 -5.586 1 96.94 168 CYS B CA 1
ATOM 3125 C C . CYS B 1 168 ? -15.742 -9.523 -7.027 1 96.94 168 CYS B C 1
ATOM 3127 O O . CYS B 1 168 ? -15.758 -10.547 -7.719 1 96.94 168 CYS B O 1
ATOM 3129 N N . LYS B 1 169 ? -15.336 -8.383 -7.469 1 96.38 169 LYS B N 1
ATOM 3130 C CA . LYS B 1 169 ? -14.711 -8.297 -8.781 1 96.38 169 LYS B CA 1
ATOM 3131 C C . LYS B 1 169 ? -13.367 -9.023 -8.805 1 96.38 169 LYS B C 1
ATOM 3133 O O . LYS B 1 169 ? -12.969 -9.578 -9.836 1 96.38 169 LYS B O 1
ATOM 3138 N N . TYR B 1 170 ? -12.719 -9.055 -7.617 1 97.69 170 TYR B N 1
ATOM 3139 C CA . TYR B 1 170 ? -11.344 -9.539 -7.578 1 97.69 170 TYR B CA 1
ATOM 3140 C C . TYR B 1 170 ? -11.227 -10.789 -6.723 1 97.69 170 TYR B C 1
ATOM 3142 O O . TYR B 1 170 ? -10.219 -11.5 -6.773 1 97.69 170 TYR B O 1
ATOM 3150 N N . VAL B 1 171 ? -12.18 -11.047 -5.926 1 97.44 171 VAL B N 1
ATOM 3151 C CA . VAL B 1 171 ? -12.203 -12.195 -5.027 1 97.44 171 VAL B CA 1
ATOM 3152 C C . VAL B 1 171 ? -13.438 -13.047 -5.312 1 97.44 171 VAL B C 1
ATOM 3154 O O . VAL B 1 171 ? -14.484 -12.531 -5.691 1 97.44 171 VAL B O 1
ATOM 3157 N N . ASP B 1 172 ? -13.305 -14.359 -5.184 1 96.19 172 ASP B N 1
ATOM 3158 C CA . ASP B 1 172 ? -14.445 -15.266 -5.332 1 96.19 172 ASP B CA 1
ATOM 3159 C C . ASP B 1 172 ? -15.375 -15.172 -4.129 1 96.19 172 ASP B C 1
ATOM 3161 O O . ASP B 1 172 ? -15.148 -15.82 -3.105 1 96.19 172 ASP B O 1
ATOM 3165 N N . CYS B 1 173 ? -16.469 -14.516 -4.289 1 94.44 173 CYS B N 1
ATOM 3166 C CA . CYS B 1 173 ? -17.375 -14.242 -3.184 1 94.44 173 CYS B CA 1
ATOM 3167 C C . CYS B 1 173 ? -18.391 -15.359 -3.027 1 94.44 173 CYS B C 1
ATOM 3169 O O . CYS B 1 173 ? -19.219 -15.328 -2.119 1 94.44 173 CYS B O 1
ATOM 3171 N N . ASP B 1 174 ? -18.281 -16.344 -3.869 1 92.44 174 ASP B N 1
ATOM 3172 C CA . ASP B 1 174 ? -19.219 -17.469 -3.812 1 92.44 174 ASP B CA 1
ATOM 3173 C C . ASP B 1 174 ? -18.656 -18.609 -2.965 1 92.44 174 ASP B C 1
ATOM 3175 O O . ASP B 1 174 ? -19.375 -19.578 -2.686 1 92.44 174 ASP B O 1
ATOM 3179 N N . GLU B 1 175 ? -17.484 -18.484 -2.553 1 91.25 175 GLU B N 1
ATOM 3180 C CA . GLU B 1 175 ? -16.859 -19.531 -1.739 1 91.25 175 GLU B CA 1
ATOM 3181 C C . GLU B 1 175 ? -17.375 -19.469 -0.3 1 91.25 175 GLU B C 1
ATOM 3183 O O . GLU B 1 175 ? -17.719 -18.406 0.2 1 91.25 175 GLU B O 1
ATOM 3188 N N . PRO B 1 176 ? -17.422 -20.688 0.32 1 89.88 176 PRO B N 1
ATOM 3189 C CA . PRO B 1 176 ? -17.797 -20.688 1.735 1 89.88 176 PRO B CA 1
ATOM 3190 C C . PRO B 1 176 ? -16.812 -19.906 2.604 1 89.88 176 PRO B C 1
ATOM 3192 O O . PRO B 1 176 ? -15.633 -19.781 2.254 1 89.88 176 PRO B O 1
ATOM 3195 N N . TRP B 1 177 ? -17.281 -19.406 3.693 1 85.31 177 TRP B N 1
ATOM 3196 C CA . TRP B 1 177 ? -16.516 -18.547 4.594 1 85.31 177 TRP B CA 1
ATOM 3197 C C . TRP B 1 177 ? -15.258 -19.281 5.082 1 85.31 177 TRP B C 1
ATOM 3199 O O . TRP B 1 177 ? -14.195 -18.656 5.227 1 85.31 177 TRP B O 1
ATOM 3209 N N . ASP B 1 178 ? -15.352 -20.547 5.246 1 90.75 178 ASP B N 1
ATOM 3210 C CA . ASP B 1 178 ? -14.258 -21.297 5.852 1 90.75 178 ASP B CA 1
ATOM 3211 C C . ASP B 1 178 ? -13.195 -21.656 4.816 1 90.75 178 ASP B C 1
ATOM 3213 O O . ASP B 1 178 ? -12.164 -22.234 5.148 1 90.75 178 ASP B O 1
ATOM 3217 N N . ALA B 1 179 ? -13.453 -21.25 3.596 1 93.94 179 ALA B N 1
ATOM 3218 C CA . ALA B 1 179 ? -12.469 -21.484 2.539 1 93.94 179 ALA B CA 1
ATOM 3219 C C . ALA B 1 179 ? -11.453 -20.359 2.473 1 93.94 179 ALA B C 1
ATOM 3221 O O . ALA B 1 179 ? -10.508 -20.406 1.678 1 93.94 179 ALA B O 1
ATOM 3222 N N . GLY B 1 180 ? -11.648 -19.312 3.287 1 96.88 180 GLY B N 1
ATOM 3223 C CA . GLY B 1 180 ? -10.758 -18.172 3.236 1 96.88 180 GLY B CA 1
ATOM 3224 C C . GLY B 1 180 ? -11.039 -17.25 2.064 1 96.88 180 GLY B C 1
ATOM 3225 O O . GLY B 1 180 ? -12.195 -16.906 1.799 1 96.88 180 GLY B O 1
ATOM 3226 N N . VAL B 1 181 ? -9.984 -16.812 1.468 1 97.81 181 VAL B N 1
ATOM 3227 C CA . VAL B 1 181 ? -10.102 -15.836 0.384 1 97.81 181 VAL B CA 1
ATOM 3228 C C . VAL B 1 181 ? -9.422 -16.375 -0.87 1 97.81 181 VAL B C 1
ATOM 3230 O O . VAL B 1 181 ? -8.273 -16.828 -0.813 1 97.81 181 VAL B O 1
ATOM 3233 N N . THR B 1 182 ? -10.141 -16.375 -1.96 1 98.12 182 THR B N 1
ATOM 3234 C CA . THR B 1 182 ? -9.555 -16.719 -3.25 1 98.12 182 THR B CA 1
ATOM 3235 C C . THR B 1 182 ? -9.539 -15.508 -4.176 1 98.12 182 THR B C 1
ATOM 3237 O O . THR B 1 182 ? -10.594 -15.008 -4.582 1 98.12 182 THR B O 1
ATOM 3240 N N . PHE B 1 183 ? -8.406 -15.039 -4.457 1 98.62 183 PHE B N 1
ATOM 3241 C CA . PHE B 1 183 ? -8.273 -13.984 -5.457 1 98.62 183 PHE B CA 1
ATOM 3242 C C . PHE B 1 183 ? -8.453 -14.547 -6.863 1 98.62 183 PHE B C 1
ATOM 3244 O O . PHE B 1 183 ? -7.832 -15.555 -7.215 1 98.62 183 PHE B O 1
ATOM 3251 N N . ARG B 1 184 ? -9.234 -13.898 -7.691 1 98 184 ARG B N 1
ATOM 3252 C CA . ARG B 1 184 ? -9.523 -14.32 -9.062 1 98 184 ARG B CA 1
ATOM 3253 C C . ARG B 1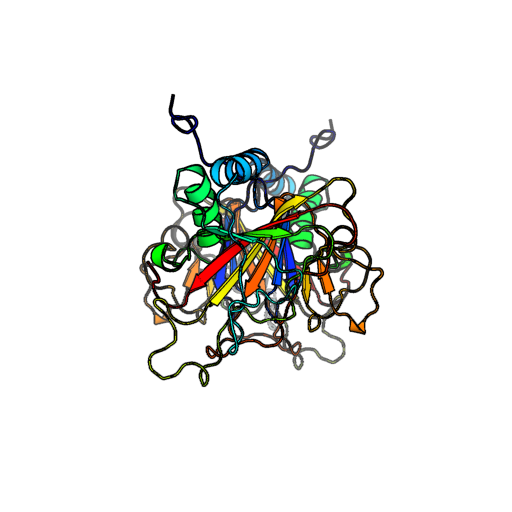 184 ? -8.336 -14.039 -9.977 1 98 184 ARG B C 1
ATOM 3255 O O . ARG B 1 184 ? -7.578 -13.094 -9.75 1 98 184 ARG B O 1
ATOM 3262 N N . PRO B 1 185 ? -8.18 -14.914 -10.969 1 98.31 185 PRO B N 1
ATOM 3263 C CA . PRO B 1 185 ? -7.141 -14.617 -11.953 1 98.31 185 PRO B CA 1
ATOM 3264 C C . PRO B 1 185 ? -7.512 -13.453 -12.875 1 98.31 185 PRO B C 1
ATOM 3266 O O . PRO B 1 185 ? -8.281 -13.625 -13.82 1 98.31 185 PRO B O 1
ATOM 3269 N N . VAL B 1 186 ? -7.012 -12.312 -12.594 1 98 186 VAL B N 1
ATOM 3270 C CA . VAL B 1 186 ? -7.254 -11.141 -13.43 1 98 186 VAL B CA 1
ATOM 3271 C C . VAL B 1 186 ? -5.938 -10.656 -14.031 1 98 186 VAL B C 1
ATOM 3273 O O . VAL B 1 186 ? -5.023 -10.258 -13.305 1 98 186 VAL B O 1
ATOM 3276 N N . GLU B 1 187 ? -5.891 -10.641 -15.367 1 97.94 187 GLU B N 1
ATOM 3277 C CA . GLU B 1 187 ? -4.672 -10.281 -16.078 1 97.94 187 GLU B CA 1
ATOM 3278 C C . GLU B 1 187 ? -4.16 -8.914 -15.641 1 97.94 187 GLU B C 1
ATOM 3280 O O . GLU B 1 187 ? -4.93 -7.949 -15.57 1 97.94 187 GLU B O 1
ATOM 3285 N N . GLY B 1 188 ? -2.9 -8.906 -15.344 1 98.5 188 GLY B N 1
ATOM 3286 C CA . GLY B 1 188 ? -2.252 -7.641 -15.031 1 98.5 188 GLY B CA 1
ATOM 3287 C C . GLY B 1 188 ? -2.258 -7.312 -13.555 1 98.5 188 GLY B C 1
ATOM 3288 O O . GLY B 1 188 ? -1.497 -6.457 -13.102 1 98.5 188 GLY B O 1
ATOM 3289 N N . ASN B 1 189 ? -3.15 -7.93 -12.805 1 98.81 189 ASN B N 1
ATOM 3290 C CA . ASN B 1 189 ? -3.271 -7.633 -11.383 1 98.81 189 ASN B CA 1
ATOM 3291 C C . ASN B 1 189 ? -2.334 -8.5 -10.547 1 98.81 189 ASN B C 1
ATOM 3293 O O . ASN B 1 189 ? -1.834 -9.523 -11.031 1 98.81 189 ASN B O 1
ATOM 3297 N N . ALA B 1 190 ? -2.068 -8.039 -9.328 1 98.88 190 ALA B N 1
ATOM 3298 C CA . ALA B 1 190 ? -1.16 -8.758 -8.438 1 98.88 190 ALA B CA 1
ATOM 3299 C C . ALA B 1 190 ? -1.679 -8.75 -7.004 1 98.88 190 ALA B C 1
ATOM 3301 O O . ALA B 1 190 ? -2.525 -7.93 -6.648 1 98.88 190 ALA B O 1
ATOM 3302 N N . VAL B 1 191 ? -1.275 -9.711 -6.262 1 98.88 191 VAL B N 1
ATOM 3303 C CA . VAL B 1 191 ? -1.403 -9.734 -4.809 1 98.88 191 VAL B CA 1
ATOM 3304 C C . VAL B 1 191 ? -0.019 -9.672 -4.164 1 98.88 191 VAL B C 1
ATOM 3306 O O . VAL B 1 191 ? 0.889 -10.414 -4.562 1 98.88 191 VAL B O 1
ATOM 3309 N N . PHE B 1 192 ? 0.204 -8.758 -3.291 1 98.88 192 PHE B N 1
ATOM 3310 C CA . PHE B 1 192 ? 1.412 -8.625 -2.484 1 98.88 192 PHE B CA 1
ATOM 3311 C C . PHE B 1 192 ? 1.143 -9.016 -1.037 1 98.88 192 PHE B C 1
ATOM 3313 O O . PHE B 1 192 ? 0.102 -8.664 -0.477 1 98.88 192 PHE B O 1
ATOM 3320 N N . TRP B 1 193 ? 2.059 -9.781 -0.427 1 98.62 193 TRP B N 1
ATOM 3321 C CA . TRP B 1 193 ? 1.904 -10.055 0.999 1 98.62 193 TRP B CA 1
ATOM 3322 C C . TRP B 1 193 ? 3.264 -10.148 1.686 1 98.62 193 TRP B C 1
ATOM 3324 O O . TRP B 1 193 ? 4.273 -10.438 1.038 1 98.62 193 TRP B O 1
ATOM 3334 N N . ALA B 1 194 ? 3.279 -9.82 2.961 1 98 194 ALA B N 1
ATOM 3335 C CA . ALA B 1 194 ? 4.449 -10.008 3.812 1 98 194 ALA B CA 1
ATOM 3336 C C . ALA B 1 194 ? 4.492 -11.422 4.383 1 98 194 ALA B C 1
ATOM 3338 O O . ALA B 1 194 ? 3.498 -11.906 4.934 1 98 194 ALA B O 1
ATOM 3339 N N . ASN B 1 195 ? 5.684 -12.031 4.281 1 97.25 195 ASN B N 1
ATOM 3340 C CA . ASN B 1 195 ? 5.816 -13.422 4.688 1 97.25 195 ASN B CA 1
ATOM 3341 C C . ASN B 1 195 ? 6.211 -13.547 6.156 1 97.25 195 ASN B C 1
ATOM 3343 O O . ASN B 1 195 ? 6.02 -14.602 6.766 1 97.25 195 ASN B O 1
ATOM 3347 N N . LEU B 1 196 ? 6.82 -12.508 6.695 1 95 196 LEU B N 1
ATOM 3348 C CA . LEU B 1 196 ? 7.414 -12.609 8.023 1 95 196 LEU B CA 1
ATOM 3349 C C . LEU B 1 196 ? 6.707 -11.695 9.008 1 95 196 LEU B C 1
ATOM 3351 O O . LEU B 1 196 ? 6.227 -10.625 8.633 1 95 196 LEU B O 1
ATOM 3355 N N . LEU B 1 197 ? 6.656 -12.094 10.242 1 92.56 197 LEU B N 1
ATOM 3356 C CA . LEU B 1 197 ? 6.195 -11.266 11.352 1 92.56 197 LEU B CA 1
ATOM 3357 C C . LEU B 1 197 ? 7.273 -10.273 11.773 1 92.56 197 LEU B C 1
ATOM 3359 O O . LEU B 1 197 ? 8.398 -10.312 11.266 1 92.56 197 LEU B O 1
ATOM 3363 N N . ASP B 1 198 ? 6.848 -9.383 12.664 1 87.69 198 ASP B N 1
ATOM 3364 C CA . ASP B 1 198 ? 7.758 -8.344 13.125 1 87.69 198 ASP B CA 1
ATOM 3365 C C . ASP B 1 198 ? 9 -8.945 13.773 1 87.69 198 ASP B C 1
ATOM 3367 O O . ASP B 1 198 ? 10.086 -8.375 13.703 1 87.69 198 ASP B O 1
ATOM 3371 N N . ASP B 1 199 ? 8.883 -10.094 14.312 1 87.25 199 ASP B N 1
ATOM 3372 C CA . ASP B 1 199 ? 9.992 -10.711 15.031 1 87.25 199 ASP B CA 1
ATOM 3373 C C . ASP B 1 199 ? 10.859 -11.539 14.094 1 87.25 199 ASP B C 1
ATOM 3375 O O . ASP B 1 199 ? 11.852 -12.141 14.523 1 87.25 199 ASP B O 1
ATOM 3379 N N . GLY B 1 200 ? 10.484 -11.602 12.867 1 88 200 GLY B N 1
ATOM 3380 C CA . GLY B 1 200 ? 11.281 -12.336 11.898 1 88 200 GLY B CA 1
ATOM 3381 C C . GLY B 1 200 ? 10.773 -13.742 11.648 1 88 200 GLY B C 1
ATOM 3382 O O . GLY B 1 200 ? 11.227 -14.414 10.719 1 88 200 GLY B O 1
ATOM 3383 N N . ASP B 1 201 ? 9.789 -14.164 12.438 1 90.81 201 ASP B N 1
ATOM 3384 C CA . ASP B 1 201 ? 9.219 -15.492 12.242 1 90.81 201 ASP B CA 1
ATOM 3385 C C . ASP B 1 201 ? 8.281 -15.516 11.031 1 90.81 201 ASP B C 1
ATOM 3387 O O . ASP B 1 201 ? 7.738 -14.477 10.648 1 90.81 201 ASP B O 1
ATOM 3391 N N . GLY B 1 202 ? 8.18 -16.672 10.445 1 94.12 202 GLY B N 1
ATOM 3392 C CA . GLY B 1 202 ? 7.238 -16.844 9.352 1 94.12 202 GLY B CA 1
ATOM 3393 C C . GLY B 1 202 ? 5.793 -16.641 9.773 1 94.12 202 GLY B C 1
ATOM 3394 O O . GLY B 1 202 ? 5.395 -17.078 10.859 1 94.12 202 GLY B O 1
ATOM 3395 N N . ASP B 1 203 ? 5.027 -15.969 9.008 1 96.25 203 ASP B N 1
ATOM 3396 C CA . ASP B 1 203 ? 3.6 -15.789 9.25 1 96.25 203 ASP B CA 1
ATOM 3397 C C . ASP B 1 203 ? 2.793 -16.922 8.617 1 96.25 203 ASP B C 1
ATOM 3399 O O . ASP B 1 203 ? 2.629 -16.969 7.398 1 96.25 203 ASP B O 1
ATOM 3403 N N . GLU B 1 204 ? 2.213 -17.781 9.344 1 95.44 204 GLU B N 1
ATOM 3404 C CA . GLU B 1 204 ? 1.494 -18.953 8.844 1 95.44 204 GLU B CA 1
ATOM 3405 C C . GLU B 1 204 ? 0.158 -18.547 8.227 1 95.44 204 GLU B C 1
ATOM 3407 O O . GLU B 1 204 ? -0.444 -19.328 7.484 1 95.44 204 GLU B O 1
ATOM 3412 N N . ARG B 1 205 ? -0.235 -17.391 8.539 1 97.56 205 ARG B N 1
ATOM 3413 C CA . ARG B 1 205 ? -1.544 -16.953 8.062 1 97.56 205 ARG B CA 1
ATOM 3414 C C . ARG B 1 205 ? -1.517 -16.672 6.566 1 97.56 205 ARG B C 1
ATOM 3416 O O . ARG B 1 205 ? -2.568 -16.547 5.934 1 97.56 205 ARG B O 1
ATOM 3423 N N . VAL B 1 206 ? -0.309 -16.562 5.977 1 97.75 206 VAL B N 1
ATOM 3424 C CA . VAL B 1 206 ? -0.232 -16.297 4.547 1 97.75 206 VAL B CA 1
ATOM 3425 C C . VAL B 1 206 ? 0.024 -17.594 3.781 1 97.75 206 VAL B C 1
ATOM 3427 O O . VAL B 1 206 ? 0.553 -17.562 2.666 1 97.75 206 VAL B O 1
ATOM 3430 N N . LEU B 1 207 ? -0.338 -18.703 4.461 1 96.56 207 LEU B N 1
ATOM 3431 C CA . LEU B 1 207 ? -0.485 -19.953 3.711 1 96.56 207 LEU B CA 1
ATOM 3432 C C . LEU B 1 207 ? -1.354 -19.734 2.477 1 96.56 207 LEU B C 1
ATOM 3434 O O . LEU B 1 207 ? -2.387 -19.062 2.545 1 96.56 207 LEU B O 1
ATOM 3438 N N . HIS B 1 208 ? -0.873 -20.297 1.309 1 96.94 208 HIS B N 1
ATOM 3439 C CA . HIS B 1 208 ? -1.659 -20.062 0.101 1 96.94 208 HIS B CA 1
ATOM 3440 C C . HIS B 1 208 ? -1.46 -21.188 -0.906 1 96.94 208 HIS B C 1
ATOM 3442 O O . HIS B 1 208 ? -0.567 -22.031 -0.741 1 96.94 208 HIS B O 1
ATOM 3448 N N . ALA B 1 209 ? -2.324 -21.203 -1.939 1 94.69 209 ALA B N 1
ATOM 3449 C CA . ALA B 1 209 ? -2.27 -22.219 -3 1 94.69 209 ALA B CA 1
ATOM 3450 C C . ALA B 1 209 ? -2.762 -21.641 -4.324 1 94.69 209 ALA B C 1
ATOM 3452 O O . ALA B 1 209 ? -3.594 -20.734 -4.344 1 94.69 209 ALA B O 1
ATOM 3453 N N . GLY B 1 210 ? -2.105 -22.094 -5.375 1 95.69 210 GLY B N 1
ATOM 3454 C CA . GLY B 1 210 ? -2.73 -21.969 -6.684 1 95.69 210 GLY B CA 1
ATOM 3455 C C . GLY B 1 210 ? -3.764 -23.047 -6.961 1 95.69 210 GLY B C 1
ATOM 3456 O O . GLY B 1 210 ? -3.416 -24.203 -7.156 1 95.69 210 GLY B O 1
ATOM 3457 N N . LEU B 1 211 ? -5.031 -22.609 -7.07 1 95.69 211 LEU B N 1
ATOM 3458 C CA . LEU B 1 211 ? -6.109 -23.578 -7.219 1 95.69 211 LEU B CA 1
ATOM 3459 C C . LEU B 1 211 ? -6.109 -24.172 -8.625 1 95.69 211 LEU B C 1
ATOM 3461 O O . LEU B 1 211 ? -5.59 -23.578 -9.562 1 95.69 211 LEU B O 1
ATOM 3465 N N . PRO B 1 212 ? -6.664 -25.375 -8.742 1 94.69 212 PRO B N 1
ATOM 3466 C CA . PRO B 1 212 ? -6.652 -26.016 -10.055 1 94.69 212 PRO B CA 1
ATOM 3467 C C . PRO B 1 212 ? -7.355 -25.188 -11.125 1 94.69 212 PRO B C 1
ATOM 3469 O O . PRO B 1 212 ? -8.398 -24.594 -10.859 1 94.69 212 PRO B O 1
ATOM 3472 N N . VAL B 1 213 ? -6.766 -25.172 -12.273 1 95.94 213 VAL B N 1
ATOM 3473 C CA . VAL B 1 213 ? -7.426 -24.609 -13.453 1 95.94 213 VAL B CA 1
ATOM 3474 C C . VAL B 1 213 ? -8.461 -25.609 -13.977 1 95.94 213 VAL B C 1
ATOM 3476 O O . VAL B 1 213 ? -8.117 -26.719 -14.383 1 95.94 213 VAL B O 1
ATOM 3479 N N . ILE B 1 214 ? -9.664 -25.156 -13.961 1 96.06 214 ILE B N 1
ATOM 3480 C CA . ILE B 1 214 ? -10.75 -26.047 -14.367 1 96.06 214 ILE B CA 1
ATOM 3481 C C . ILE B 1 214 ? -10.977 -25.922 -15.875 1 96.06 214 ILE B C 1
ATOM 3483 O O . ILE B 1 214 ? -11.312 -26.906 -16.531 1 96.06 214 ILE B O 1
ATOM 3487 N N . ARG B 1 215 ? -10.766 -24.812 -16.391 1 96.56 215 ARG B N 1
ATOM 3488 C CA . ARG B 1 215 ? -10.836 -24.5 -17.812 1 96.56 215 ARG B CA 1
ATOM 3489 C C . ARG B 1 215 ? -9.875 -23.375 -18.172 1 96.56 215 ARG B C 1
ATOM 3491 O O . ARG B 1 215 ? -9.734 -22.406 -17.406 1 96.56 215 ARG B O 1
ATOM 3498 N N . GLY B 1 216 ? -9.18 -23.562 -19.328 1 96.12 216 GLY B N 1
ATOM 3499 C CA . GLY B 1 216 ? -8.25 -22.547 -19.781 1 96.12 216 GLY B CA 1
ATOM 3500 C C . GLY B 1 216 ? -6.844 -22.734 -19.25 1 96.12 216 GLY B C 1
ATOM 3501 O O . GLY B 1 216 ? -6.426 -23.859 -18.969 1 96.12 216 GLY B O 1
ATOM 3502 N N . GLU B 1 217 ? -6.117 -21.656 -19.281 1 96.19 217 GLU B N 1
ATOM 3503 C CA . GLU B 1 217 ? -4.742 -21.625 -18.797 1 96.19 217 GLU B CA 1
ATOM 3504 C C . GLU B 1 217 ? -4.395 -20.266 -18.203 1 96.19 217 GLU B C 1
ATOM 3506 O O . GLU B 1 217 ? -5.074 -19.266 -18.469 1 96.19 217 GLU B O 1
ATOM 3511 N N . LYS B 1 218 ? -3.418 -20.297 -17.328 1 96.81 218 LYS B N 1
ATOM 3512 C CA . LYS B 1 218 ? -2.934 -19.031 -16.781 1 96.81 218 LYS B CA 1
ATOM 3513 C C . LYS B 1 218 ? -1.413 -19.031 -16.656 1 96.81 218 LYS B C 1
ATOM 3515 O O . LYS B 1 218 ? -0.794 -20.094 -16.562 1 96.81 218 LYS B O 1
ATOM 3520 N N . LEU B 1 219 ? -0.852 -17.891 -16.812 1 97.62 219 LEU B N 1
ATOM 3521 C CA . LEU B 1 219 ? 0.56 -17.609 -16.578 1 97.62 219 LEU B CA 1
ATOM 3522 C C . LEU B 1 219 ? 0.734 -16.656 -15.406 1 97.62 219 LEU B C 1
ATOM 3524 O O . LEU B 1 219 ? 0.251 -15.523 -15.445 1 97.62 219 LEU B O 1
ATOM 3528 N N . GLY B 1 220 ? 1.346 -17.156 -14.328 1 97.56 220 GLY B N 1
ATOM 3529 C CA . GLY B 1 220 ? 1.599 -16.375 -13.141 1 97.56 220 GLY B CA 1
ATOM 3530 C C . GLY B 1 220 ? 3.035 -15.891 -13.031 1 97.56 220 GLY B C 1
ATOM 3531 O O . GLY B 1 220 ? 3.932 -16.469 -13.656 1 97.56 220 GLY B O 1
ATOM 3532 N N . MET B 1 221 ? 3.232 -14.844 -12.281 1 98.5 221 MET B N 1
ATOM 3533 C CA . MET B 1 221 ? 4.559 -14.281 -12.047 1 98.5 221 MET B CA 1
ATOM 3534 C C . MET B 1 221 ? 4.812 -14.086 -10.555 1 98.5 221 MET B C 1
ATOM 3536 O O . MET B 1 221 ? 3.996 -13.484 -9.859 1 98.5 221 MET B O 1
ATOM 3540 N N . ASN B 1 222 ? 5.906 -14.555 -10.102 1 97.94 222 ASN B N 1
ATOM 3541 C CA . ASN B 1 222 ? 6.344 -14.367 -8.727 1 97.94 222 ASN B CA 1
ATOM 3542 C C . ASN B 1 222 ? 7.523 -13.398 -8.641 1 97.94 222 ASN B C 1
ATOM 3544 O O . ASN B 1 222 ? 8.43 -13.445 -9.469 1 97.94 222 ASN B O 1
ATOM 3548 N N . ILE B 1 223 ? 7.477 -12.547 -7.754 1 98 223 ILE B N 1
ATOM 3549 C CA . ILE B 1 223 ? 8.617 -11.773 -7.293 1 98 223 ILE B CA 1
ATOM 3550 C C . ILE B 1 223 ? 8.797 -11.945 -5.789 1 98 223 ILE B C 1
ATOM 3552 O O . ILE B 1 223 ? 7.895 -11.609 -5.012 1 98 223 ILE B O 1
ATOM 3556 N N . TRP B 1 224 ? 9.945 -12.477 -5.379 1 96.75 224 TRP B N 1
ATOM 3557 C CA . TRP B 1 224 ? 10.25 -12.688 -3.969 1 96.75 224 TRP B CA 1
ATOM 3558 C C . TRP B 1 224 ? 11.375 -11.758 -3.512 1 96.75 224 TRP B C 1
ATOM 3560 O O . TRP B 1 224 ? 12.344 -11.539 -4.246 1 96.75 224 TRP B O 1
ATOM 3570 N N . THR B 1 225 ? 11.227 -11.195 -2.408 1 96.44 225 THR B N 1
ATOM 3571 C CA . THR B 1 225 ? 12.266 -10.383 -1.781 1 96.44 225 THR B CA 1
ATOM 3572 C C . THR B 1 225 ? 12.82 -11.078 -0.542 1 96.44 225 THR B C 1
ATOM 3574 O O . THR B 1 225 ? 12.062 -11.539 0.312 1 96.44 225 THR B O 1
ATOM 3577 N N . THR B 1 226 ? 14.125 -11.125 -0.446 1 93.12 226 THR B N 1
ATOM 3578 C CA . THR B 1 226 ? 14.773 -11.867 0.632 1 93.12 226 THR B CA 1
ATOM 3579 C C . THR B 1 226 ? 15.328 -10.906 1.685 1 93.12 226 THR B C 1
ATOM 3581 O O . THR B 1 226 ? 15.484 -9.711 1.425 1 93.12 226 THR B O 1
ATOM 3584 N N . GLN B 1 227 ? 15.602 -11.414 2.877 1 87.44 227 GLN B N 1
ATOM 3585 C CA . GLN B 1 227 ? 16.125 -10.641 4.004 1 87.44 227 GLN B CA 1
ATOM 3586 C C . GLN B 1 227 ? 17.531 -10.141 3.725 1 87.44 227 GLN B C 1
ATOM 3588 O O . GLN B 1 227 ? 17.922 -9.07 4.188 1 87.44 227 GLN B O 1
ATOM 3593 N N . S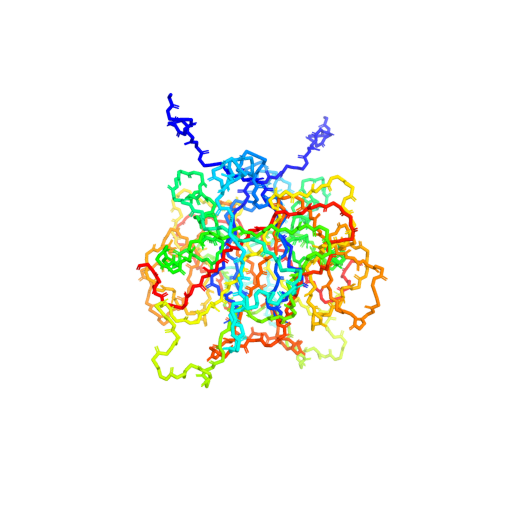ER B 1 228 ? 18.266 -10.984 3.025 1 83 228 SER B N 1
ATOM 3594 C CA . SER B 1 228 ? 19.656 -10.695 2.668 1 83 228 SER B CA 1
ATOM 3595 C C . SER B 1 228 ? 19.859 -10.766 1.159 1 83 228 SER B C 1
ATOM 3597 O O . SER B 1 228 ? 19 -11.273 0.433 1 83 228 SER B O 1
ATOM 3599 N N . PRO B 1 229 ? 20.953 -10.156 0.792 1 78.38 229 PRO B N 1
ATOM 3600 C CA . PRO B 1 229 ? 21.172 -10.18 -0.655 1 78.38 229 PRO B CA 1
ATOM 3601 C C . PRO B 1 229 ? 21.172 -11.594 -1.23 1 78.38 229 PRO B C 1
ATOM 3603 O O . PRO B 1 229 ? 21.688 -12.523 -0.593 1 78.38 229 PRO B O 1
ATOM 3606 N N . CYS B 1 230 ? 20.578 -11.719 -2.297 1 60.66 230 CYS B N 1
ATOM 3607 C CA . CYS B 1 230 ? 20.516 -13.031 -2.941 1 60.66 230 CYS B CA 1
ATOM 3608 C C . CYS B 1 230 ? 21.188 -12.992 -4.309 1 60.66 230 CYS B C 1
ATOM 3610 O O . CYS B 1 230 ? 21.109 -13.961 -5.07 1 60.66 230 CYS B O 1
ATOM 3612 N N . THR B 1 231 ? 21.547 -11.883 -4.734 1 59.72 231 THR B N 1
ATOM 3613 C CA . THR B 1 231 ? 22.375 -11.773 -5.938 1 59.72 231 THR B CA 1
ATOM 3614 C C . THR B 1 231 ? 23.781 -11.297 -5.594 1 59.72 231 THR B C 1
ATOM 3616 O O . THR B 1 231 ? 23.984 -10.617 -4.582 1 59.72 231 THR B O 1
#

Solvent-accessible surface area (backbone atoms only — not comparable to full-atom values): 24471 Å² total; per-residue (Å²): 125,68,88,59,75,80,66,72,86,68,84,55,63,46,44,54,23,34,76,34,79,80,70,39,31,35,38,28,43,34,63,44,39,74,68,56,32,52,48,54,52,60,78,44,59,91,55,59,42,71,66,64,67,80,52,90,83,60,89,47,64,61,79,67,56,54,35,28,37,30,75,53,74,88,47,74,66,52,44,41,54,50,48,53,57,40,37,38,63,12,55,60,57,59,76,40,18,46,50,71,43,32,35,38,38,31,45,70,56,12,34,38,71,76,43,62,85,39,68,63,69,76,80,24,48,99,81,53,52,55,82,15,54,49,34,41,31,40,37,45,30,24,52,38,56,40,92,69,48,33,66,44,21,44,30,23,52,66,38,76,60,73,68,75,70,54,47,46,88,48,29,56,75,83,56,57,72,85,57,17,33,33,37,51,71,43,63,20,22,30,44,37,36,51,27,41,41,96,86,65,46,70,40,72,54,63,31,27,26,38,39,43,16,72,31,48,39,38,32,34,36,38,40,42,30,30,74,31,57,54,104,124,69,88,60,75,82,65,71,85,68,85,54,62,46,46,56,23,32,75,34,79,80,69,39,30,34,39,27,43,33,63,44,39,74,68,56,34,53,48,54,52,60,77,45,61,90,55,60,42,73,67,64,65,78,51,90,83,60,88,45,61,60,79,67,57,56,34,29,35,30,76,54,73,88,47,76,66,53,45,41,54,49,46,53,56,40,37,38,64,10,55,60,57,58,74,41,19,46,51,71,43,32,36,36,38,29,43,70,58,12,33,39,72,76,42,61,84,40,68,61,71,78,80,24,49,99,80,52,52,54,81,14,52,48,34,42,32,39,36,44,29,24,53,41,55,40,94,69,50,32,66,44,21,43,31,23,52,64,37,77,58,72,69,74,69,52,48,47,89,48,29,57,74,83,57,58,72,82,57,17,33,32,37,50,72,42,63,19,20,31,41,36,36,52,27,42,43,95,85,65,45,70,41,74,56,61,30,28,25,39,40,44,15,71,29,48,39,38,31,34,34,38,41,42,31,30,74,30,56,54,104

pLDDT: mean 88.02, std 16.71, range [35.91, 98.88]

Radius of gyration: 24.06 Å; Cα contacts (8 Å, |Δi|>4): 1061; chains: 2; bounding box: 45×78×66 Å